Protein AF-A0A520EMJ2-F1 (afdb_monomer_lite)

Sequence (591 aa):
MGRGRPVRVAVVDDRGQSDYSGSSSSEGPGEDFGRQPPQDMAAEQSVLGGMLLSKDAIADVLEVLRPGDFYRPAHQNVYDAILDLYSRGEPADPVTVSAELDRRGELKRIGGPPYLITLTQTTPTAANAGYYAEIVAEKSILRRLVQAGTRIVQFGYAGADGQDVAEVVDRAQAEVYEVTERRTSEDFLPLEELLQPTMDEIDSIASRGGIS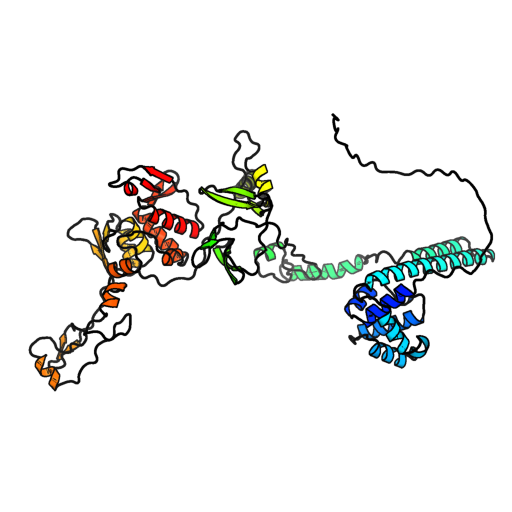LGVPTGFAELDEITNGLHPGQMIIVAARPGVGKALSLDTPLPTPDGWTTMGEVAVGDHLIDAHGMPTRVVAATDVMLDRPCYEIEFSDGTVIVADAEHQWLTETRASRKSAQAAAVDYNRTRNQKTFAAVRTTEEIANTVRCETKDARINHSVTNTEAVQLPERELLVPPYTLGAWLGDGTSACAQITSADPEIIARIEGEGLHVVASEKAALRYSIKLPTEVVEAKDCVVCGKQFMPFPLNVRTCGQSCGGKARFMSAPVAAPACVDCGKVTTGLRRCQACRNSVGTVQARLRTIGVLGNKHVPTDYLRGSEAQRRALLAGLLDTDGTVTGGGSVQFSVTSERLVLGVRELIVSLGYRVQMSTKRVRGRSEGSSTAFT

Foldseek 3Di:
DDDDDDDDDDDDDDDDDDDDDDDDDDDDDDDPDDDDQQADPLLLLQLLLLLQVDVVSLVLLVVQDDLLLHPDVLSSLLNVLSVVCVVVVHRRHLVSSLVSCVVVVNQVVNVHSVNSVVSNVSHPHSVCSNVSSNSSSVSSLSRLVVVLVVVLVVLVVVVVVPDDPVVSVVVSVVSVVVSVPPPDPPPDDDVVVVVVVVVVQCVVCVVVPNQNAEDAPPDPVVCVVPVYDHPPDDDDPDDDPPWFADWDQQCWFAALQGIDGNVGDDQQGWTQDLQQETDGRHDRDDDDPDFDWDWDADPQRDITIGGQRHKAQKAFPLQVVLCVCLVVCPPVDVDRPDHTDIDGNNRCVVCQFPPDPVRDGTIDGAARAFRFFAADDALAQQLLLLLCLFQNDLAAQKGADPDVVSVVVSVVVQWDWADDPVDPRMIGIKHPDDDQDWAAALQPRDTDGDVLQQDRHNPDPRPVVVVVRDDRDQAAAAPVPRHGDPSHNHHPVCCQQRVIPRNVCVNQPCRNPRADGSSQLSHGLVRLVSNLNSNCVRQWDQDPVRDIDGKDLAPRRVVRSCSSQSSNSHRDHKDWDACDAPDPSNRIMID

pLDDT: mean 82.64, std 16.26, range [24.97, 97.94]

Radius of gyration: 44.22 Å; chains: 1; bounding box: 110×80×126 Å

Secondary structure (DSSP, 8-state):
----PPPP---------------------------PPS--HHHHHHHHHHHHH-HHHHHHHHHH--GGG-SSHHHHHHHHHHHHHHHTT----HHHHHHHHHHTT-TTTTT-HHHHHHHHHH-S-GGGHHHHHHHHHHHHHHHHHHHHHHHHHHHHHHGGGT--HHHHHHHHHHHHHHHHTTS-------HHHHHHHHHHHHHHHHHTTS----B--S-HHHHHHHSSBPTT--------SS-S--B-TT-EEEETTEEEETTT--TT-EEE-TTS-EEE----PPPPPS--EEEEE-TTS-EEEEETT-EEEEE-HHHHHHHHHHHTTGGG-----S--EEEEHHHHHHTSB-SSTT--B--EEPPPPPP-------SS-HHHHHHHHHHB-TTSSEEE-S-HHHHHHHHHTT-EEEE-TTSTTEEEEE---PPPPPEE-TTT--EE--SSTT--S-SSTTHHHHTTTSPPPPPPBPTTT--B-SSSSS-HHHHHHTSSHHHHHHHTT-TTS----HHHHTS-HHHHHHHHHHHHHHHEEE-TTS-EEE-BS-HHHHHHHHHHHHHTT------EEE---SSTTTSEEE-

Structure (mmCIF, N/CA/C/O backbone):
data_AF-A0A520EMJ2-F1
#
_entry.id   AF-A0A520EMJ2-F1
#
loop_
_atom_site.group_PDB
_atom_site.id
_atom_site.type_symbol
_atom_site.label_atom_id
_atom_site.label_alt_id
_atom_site.label_comp_id
_atom_site.label_asym_id
_atom_site.label_entity_id
_atom_site.label_seq_id
_atom_site.pdbx_PDB_ins_code
_atom_site.Cartn_x
_atom_site.Cartn_y
_atom_site.Cartn_z
_atom_site.occupancy
_atom_site.B_iso_or_equiv
_atom_site.auth_seq_id
_atom_site.auth_comp_id
_atom_site.auth_asym_id
_atom_site.auth_atom_id
_atom_site.pdbx_PDB_model_num
ATOM 1 N N . MET A 1 1 ? -32.137 40.840 34.702 1.00 40.62 1 MET A N 1
ATOM 2 C CA . MET A 1 1 ? -31.088 40.144 33.924 1.00 40.62 1 MET A CA 1
ATOM 3 C C . MET A 1 1 ? -30.487 39.064 34.809 1.00 40.62 1 MET A C 1
ATOM 5 O O . MET A 1 1 ? -29.708 39.367 35.704 1.00 40.62 1 MET A O 1
ATOM 9 N N . GLY A 1 2 ? -31.018 37.847 34.676 1.00 36.84 2 GLY A N 1
ATOM 10 C CA . GLY A 1 2 ? -30.862 36.755 35.638 1.00 36.84 2 GLY A CA 1
ATOM 11 C C . GLY A 1 2 ? -29.515 36.046 35.530 1.00 36.84 2 GLY A C 1
ATOM 12 O O . GLY A 1 2 ? -29.078 35.686 34.443 1.00 36.84 2 GLY A O 1
ATOM 13 N N . ARG A 1 3 ? -28.875 35.848 36.684 1.00 36.16 3 ARG A N 1
ATOM 14 C CA . ARG A 1 3 ? -27.664 35.044 36.861 1.00 36.16 3 ARG A CA 1
ATOM 15 C C . ARG A 1 3 ? -28.070 33.576 37.027 1.00 36.16 3 ARG A C 1
ATOM 17 O O . ARG A 1 3 ? -28.611 33.218 38.070 1.00 36.16 3 ARG A O 1
ATOM 24 N N . GLY A 1 4 ? -27.816 32.742 36.021 1.00 33.53 4 GLY A N 1
ATOM 25 C CA . GLY A 1 4 ? -27.964 31.287 36.117 1.00 33.53 4 GLY A CA 1
ATOM 26 C C . GLY A 1 4 ? -26.787 30.674 36.877 1.00 33.53 4 GLY A C 1
ATOM 27 O O . GLY A 1 4 ? -25.655 30.713 36.403 1.00 33.53 4 GLY A O 1
ATOM 28 N N . ARG A 1 5 ? -27.046 30.141 38.075 1.00 34.28 5 ARG A N 1
ATOM 29 C CA . ARG A 1 5 ? -26.126 29.246 38.795 1.00 34.28 5 ARG A CA 1
ATOM 30 C C . ARG A 1 5 ? -26.225 27.832 38.198 1.00 34.28 5 ARG A C 1
ATOM 32 O O . ARG A 1 5 ? -27.340 27.410 37.903 1.00 34.28 5 ARG A O 1
ATOM 39 N N . PRO A 1 6 ? -25.116 27.084 38.075 1.00 32.78 6 PRO A N 1
ATOM 40 C CA . PRO A 1 6 ? -25.156 25.688 37.654 1.00 32.78 6 PRO A CA 1
ATOM 41 C C . PRO A 1 6 ? -25.743 24.798 38.760 1.00 32.78 6 PRO A C 1
ATOM 43 O O . PRO A 1 6 ? -25.344 24.880 39.925 1.00 32.78 6 PRO A O 1
ATOM 46 N N . VAL A 1 7 ? -26.696 23.950 38.376 1.00 31.28 7 VAL A N 1
ATOM 47 C CA . VAL A 1 7 ? -27.300 22.911 39.217 1.00 31.28 7 VAL A CA 1
ATOM 48 C C . VAL A 1 7 ? -26.307 21.753 39.339 1.00 31.28 7 VAL A C 1
ATOM 50 O O . VAL A 1 7 ? -25.926 21.147 38.341 1.00 31.28 7 VAL A O 1
ATOM 53 N N . ARG A 1 8 ? -25.869 21.460 40.569 1.00 24.97 8 ARG A N 1
ATOM 54 C CA . ARG A 1 8 ? -25.188 20.209 40.927 1.00 24.97 8 ARG A CA 1
ATOM 55 C C . ARG A 1 8 ? -26.251 19.132 41.117 1.00 24.97 8 ARG A C 1
ATOM 57 O O . ARG A 1 8 ? -27.133 19.309 41.951 1.00 24.97 8 ARG A O 1
ATOM 64 N N . VAL A 1 9 ? -26.136 18.027 40.390 1.00 26.30 9 VAL A N 1
ATOM 65 C CA . VAL A 1 9 ? -26.901 16.803 40.647 1.00 26.30 9 VAL A CA 1
ATOM 66 C C . VAL A 1 9 ? -26.008 15.896 41.488 1.00 26.30 9 VAL A C 1
ATOM 68 O O . VAL A 1 9 ? -25.010 15.376 40.998 1.00 26.30 9 VAL A O 1
ATOM 71 N N . ALA A 1 10 ? -26.323 15.785 42.777 1.00 26.09 10 ALA A N 1
ATOM 72 C CA . ALA A 1 10 ? -25.771 14.769 43.662 1.00 26.09 10 ALA A CA 1
ATOM 73 C C . ALA A 1 10 ? -26.846 13.695 43.841 1.00 26.09 10 ALA A C 1
ATOM 75 O O . ALA A 1 10 ? -27.959 13.997 44.268 1.00 26.09 10 ALA A O 1
ATOM 76 N N . VAL A 1 11 ? -26.503 12.469 43.457 1.00 25.20 11 VAL A N 1
ATOM 77 C CA . VAL A 1 11 ? -27.300 11.262 43.672 1.00 25.20 11 VAL A CA 1
ATOM 78 C C . VAL A 1 11 ? -27.198 10.900 45.151 1.00 25.20 11 VAL A C 1
ATOM 80 O O . VAL A 1 11 ? -26.091 10.833 45.687 1.00 25.20 11 VAL A O 1
ATOM 83 N N . VAL A 1 12 ? -28.340 10.695 45.803 1.00 25.42 12 VAL A N 1
ATOM 84 C CA . VAL A 1 12 ? -28.415 10.139 47.156 1.00 25.42 12 VAL A CA 1
ATOM 85 C C . VAL A 1 12 ? -29.189 8.829 47.079 1.00 25.42 12 VAL A C 1
ATOM 87 O O . VAL A 1 12 ? -30.276 8.770 46.513 1.00 25.42 12 VAL A O 1
ATOM 90 N N . ASP A 1 13 ? -28.536 7.804 47.612 1.00 25.39 13 ASP A N 1
ATOM 91 C CA . ASP A 1 13 ? -28.986 6.440 47.867 1.00 25.39 13 ASP A CA 1
ATOM 92 C C . ASP A 1 13 ? -30.112 6.455 48.916 1.00 25.39 13 ASP A C 1
ATOM 94 O O . ASP A 1 13 ? -29.913 6.978 50.017 1.00 25.39 13 ASP A O 1
ATOM 98 N N . ASP A 1 14 ? -31.296 5.943 48.571 1.00 27.23 14 ASP A N 1
ATOM 99 C CA . ASP A 1 14 ? -32.472 5.966 49.447 1.00 27.23 14 ASP A CA 1
ATOM 100 C C . ASP A 1 14 ? -32.632 4.603 50.139 1.00 27.23 14 ASP A C 1
ATOM 102 O O . ASP A 1 14 ? -33.143 3.630 49.578 1.00 27.23 14 ASP A O 1
ATOM 106 N N . ARG A 1 15 ? -32.142 4.529 51.382 1.00 26.59 15 ARG A N 1
ATOM 107 C CA . ARG A 1 15 ? -32.481 3.463 52.329 1.00 26.59 15 ARG A CA 1
ATOM 108 C C . ARG A 1 15 ? -33.795 3.828 53.004 1.00 26.59 15 ARG A C 1
ATOM 110 O O . ARG A 1 15 ? -33.909 4.885 53.613 1.00 26.59 15 ARG A O 1
ATOM 117 N N . GLY A 1 16 ? -34.751 2.913 52.902 1.00 26.67 16 GLY A N 1
ATOM 118 C CA . GLY A 1 16 ? -36.139 3.165 53.239 1.00 26.67 16 GLY A CA 1
ATOM 119 C C . GLY A 1 16 ? -36.446 3.540 54.682 1.00 26.67 16 GLY A C 1
ATOM 120 O O . GLY A 1 16 ? -35.692 3.275 55.614 1.00 26.67 16 GLY A O 1
ATOM 121 N N . GLN A 1 17 ? -37.666 4.034 54.849 1.00 29.05 17 GLN A N 1
ATOM 122 C CA . GLN A 1 17 ? -38.500 3.683 55.983 1.00 29.05 17 GLN A CA 1
ATOM 123 C C . GLN A 1 17 ? -39.973 3.869 55.626 1.00 29.05 17 GLN A C 1
ATOM 125 O O . GLN A 1 17 ? -40.380 4.836 54.987 1.00 29.05 17 GLN A O 1
ATOM 130 N N . SER A 1 18 ? -40.738 2.866 56.036 1.00 32.09 18 SER A N 1
ATOM 131 C CA . SER A 1 18 ? -42.183 2.852 56.182 1.00 32.09 18 SER A CA 1
ATOM 132 C C . SER A 1 18 ? -42.662 3.997 57.064 1.00 32.09 18 SER A C 1
ATOM 134 O O . SER A 1 18 ? -42.097 4.174 58.137 1.00 32.09 18 SER A O 1
ATOM 136 N N . ASP A 1 19 ? -43.775 4.632 56.701 1.00 29.78 19 ASP A N 1
ATOM 137 C CA . ASP A 1 19 ? -44.757 5.020 57.708 1.00 29.78 19 ASP A CA 1
ATOM 138 C C . ASP A 1 19 ? -46.179 5.044 57.144 1.00 29.78 19 ASP A C 1
ATOM 140 O O . ASP A 1 19 ? -46.509 5.675 56.139 1.00 29.78 19 ASP A O 1
ATOM 144 N N . TYR A 1 20 ? -47.012 4.282 57.844 1.00 29.77 20 TYR A N 1
ATOM 145 C CA . TYR A 1 20 ? -48.455 4.215 57.741 1.00 29.77 20 TYR A CA 1
ATOM 146 C C . TYR A 1 20 ? -49.088 5.577 58.056 1.00 29.77 20 TYR A C 1
ATOM 148 O O . TYR A 1 20 ? -48.825 6.167 59.100 1.00 29.77 20 TYR A O 1
ATOM 156 N N . SER A 1 21 ? -50.069 5.989 57.256 1.00 31.19 21 SER A N 1
ATOM 157 C CA . SER A 1 21 ? -51.265 6.640 57.798 1.00 31.19 21 SER A CA 1
ATOM 158 C C . SER A 1 21 ? -52.461 6.342 56.899 1.00 31.19 21 SER A C 1
ATOM 160 O O . SER A 1 21 ? -52.535 6.751 55.743 1.00 31.19 21 SER A O 1
ATOM 162 N N . GLY A 1 22 ? -53.378 5.539 57.435 1.00 30.48 22 GLY A N 1
ATOM 163 C CA . GLY A 1 22 ? -54.641 5.220 56.791 1.00 30.48 22 GLY A CA 1
ATOM 164 C C . GLY A 1 22 ? -55.592 6.412 56.805 1.00 30.48 22 GLY A C 1
ATOM 165 O O . GLY A 1 22 ? -55.654 7.167 57.774 1.00 30.48 22 GLY A O 1
ATOM 166 N N . SER A 1 23 ? -56.403 6.522 55.757 1.00 30.83 23 SER A N 1
ATOM 167 C CA . SER A 1 23 ? -57.708 7.164 55.866 1.00 30.83 23 SER A CA 1
ATOM 168 C C . SER A 1 23 ? -58.735 6.354 55.079 1.00 30.83 23 SER A C 1
ATOM 170 O O . SER A 1 23 ? -58.553 6.016 53.913 1.00 30.83 23 SER A O 1
ATOM 172 N N . SER A 1 24 ? -59.770 5.961 55.808 1.00 31.47 24 SER A N 1
ATOM 173 C CA . SER A 1 24 ? -60.912 5.148 55.414 1.00 31.47 24 SER A CA 1
ATOM 174 C C . SER A 1 24 ? -61.800 5.823 54.372 1.00 31.47 24 SER A C 1
ATOM 176 O O . SER A 1 24 ? -62.120 7.000 54.533 1.00 31.47 24 SER A O 1
ATOM 178 N N . SER A 1 25 ? -62.354 5.061 53.426 1.00 28.56 25 SER A N 1
ATOM 179 C CA . SER A 1 25 ? -63.783 5.180 53.086 1.00 28.56 25 SER A CA 1
ATOM 180 C C . SER A 1 25 ? -64.299 4.044 52.191 1.00 28.56 25 SER A C 1
ATOM 182 O O . SER A 1 25 ? -63.764 3.770 51.124 1.00 28.56 25 SER A O 1
ATOM 184 N N . SER A 1 26 ? -65.402 3.460 52.673 1.00 30.66 26 SER A N 1
ATOM 185 C CA . SER A 1 26 ? -66.518 2.830 51.949 1.00 30.66 26 SER A CA 1
ATOM 186 C C . SER A 1 26 ? -66.257 1.599 51.075 1.00 30.66 26 SER A C 1
ATOM 188 O O . SER A 1 26 ? -65.966 1.707 49.888 1.00 30.66 26 SER A O 1
ATOM 190 N N . GLU A 1 27 ? -66.550 0.430 51.649 1.00 33.66 27 GLU A N 1
ATOM 191 C CA . GLU A 1 27 ? -67.039 -0.733 50.905 1.00 33.66 27 GLU A CA 1
ATOM 192 C C . GLU A 1 27 ? -68.433 -0.445 50.317 1.00 33.66 27 GLU A C 1
ATOM 194 O O . GLU A 1 27 ? -69.353 -0.029 51.026 1.00 33.66 27 GLU A O 1
ATOM 199 N N . GLY A 1 28 ? -68.584 -0.706 49.018 1.00 31.89 28 GLY A N 1
ATOM 200 C CA . GLY A 1 28 ? -69.849 -1.063 48.377 1.00 31.89 28 GLY A CA 1
ATOM 201 C C . GLY A 1 28 ? -69.788 -2.540 47.940 1.00 31.89 28 GLY A C 1
ATOM 202 O O . GLY A 1 28 ? -68.698 -3.004 47.603 1.00 31.89 28 GLY A O 1
ATOM 203 N N . PRO A 1 29 ? -70.903 -3.296 47.968 1.00 45.69 29 PRO A N 1
ATOM 204 C CA . PRO A 1 29 ? -70.900 -4.747 47.776 1.00 45.69 29 PRO A CA 1
ATOM 205 C C . PRO A 1 29 ? -71.038 -5.159 46.297 1.00 45.69 29 PRO A C 1
ATOM 207 O O . PRO A 1 29 ? -71.805 -4.549 45.554 1.00 45.69 29 PRO A O 1
ATOM 210 N N . GLY A 1 30 ? -70.372 -6.257 45.916 1.00 30.30 30 GLY A N 1
ATOM 211 C CA . GLY A 1 30 ? -70.533 -6.979 44.638 1.00 30.30 30 GLY A CA 1
ATOM 212 C C . GLY A 1 30 ? -69.216 -7.048 43.849 1.00 30.30 30 GLY A C 1
ATOM 213 O O . GLY A 1 30 ? -68.612 -6.019 43.599 1.00 30.30 30 GLY A O 1
ATOM 214 N N . GLU A 1 31 ? -68.665 -8.189 43.442 1.00 34.19 31 GLU A N 1
ATOM 215 C CA . GLU A 1 31 ? -69.221 -9.525 43.242 1.00 34.19 31 GLU A CA 1
ATOM 216 C C . GLU A 1 31 ? -68.155 -10.588 43.559 1.00 34.19 31 GLU A C 1
ATOM 218 O O . GLU A 1 31 ? -67.015 -10.515 43.098 1.00 34.19 31 GLU A O 1
ATOM 223 N N . ASP A 1 32 ? -68.549 -11.604 44.322 1.00 43.81 32 ASP A N 1
ATOM 224 C CA . ASP A 1 32 ? -67.836 -12.873 44.431 1.00 43.81 32 ASP A CA 1
ATOM 225 C C . ASP A 1 32 ? -68.159 -13.710 43.180 1.00 43.81 32 ASP A C 1
ATOM 227 O O . ASP A 1 32 ? -69.127 -14.468 43.146 1.00 43.81 32 ASP A O 1
ATOM 231 N N . PHE A 1 33 ? -67.380 -13.521 42.112 1.00 35.50 33 PHE A N 1
ATOM 232 C CA . PHE A 1 33 ? -67.227 -14.513 41.049 1.00 35.50 33 PHE A CA 1
ATOM 233 C C . PHE A 1 33 ? -65.777 -14.986 41.074 1.00 35.50 33 PHE A C 1
ATOM 235 O O . PHE A 1 33 ? -64.846 -14.188 40.966 1.00 35.50 33 PHE A O 1
ATOM 242 N N . GLY A 1 34 ? -65.612 -16.293 41.289 1.00 46.84 34 GLY A N 1
ATOM 243 C CA . GLY A 1 34 ? -64.358 -16.953 41.636 1.00 46.84 34 GLY A CA 1
ATOM 244 C C . GLY A 1 34 ? -63.136 -16.415 40.900 1.00 46.84 34 GLY A C 1
ATOM 245 O O . GLY A 1 34 ? -63.129 -16.296 39.676 1.00 46.84 34 GLY A O 1
ATOM 246 N N . ARG A 1 35 ? -62.084 -16.116 41.673 1.00 65.94 35 ARG A N 1
ATOM 247 C CA . ARG A 1 35 ? -60.781 -15.680 41.161 1.00 65.94 35 ARG A CA 1
ATOM 248 C C . ARG A 1 35 ? -60.319 -16.645 40.073 1.00 65.94 35 ARG A C 1
ATOM 250 O O . ARG A 1 35 ? -59.877 -17.757 40.363 1.00 65.94 35 ARG A O 1
ATOM 257 N N . GLN A 1 36 ? -60.445 -16.225 38.819 1.00 74.25 36 GLN A N 1
ATOM 258 C CA . GLN A 1 36 ? -59.946 -16.999 37.697 1.00 74.25 36 GLN A CA 1
ATOM 259 C C . GLN A 1 36 ? -58.417 -17.057 37.807 1.00 74.25 36 GLN A C 1
ATOM 261 O O . GLN A 1 36 ? -57.794 -16.018 38.053 1.00 74.25 36 GLN A O 1
ATOM 266 N N . PRO A 1 37 ? -57.795 -18.241 37.667 1.00 84.38 37 PRO A N 1
ATOM 267 C CA . PRO A 1 37 ? -56.346 -18.337 37.728 1.00 84.38 37 PRO A CA 1
ATOM 268 C C . PRO A 1 37 ? -55.690 -17.417 36.683 1.00 84.38 37 PRO A C 1
ATOM 270 O O . PRO A 1 37 ? -56.228 -17.294 35.579 1.00 84.38 37 PRO A O 1
ATOM 273 N N . PRO A 1 38 ? -54.542 -16.788 36.997 1.00 89.75 38 PRO A N 1
ATOM 274 C CA . PRO A 1 38 ? -53.828 -15.924 36.063 1.00 89.75 38 PRO A CA 1
ATOM 275 C C . PRO A 1 38 ? -53.560 -16.616 34.719 1.00 89.75 38 PRO A C 1
ATOM 277 O O . PRO A 1 38 ? -53.001 -17.715 34.663 1.00 89.75 38 PRO A O 1
ATOM 280 N N . GLN A 1 39 ? -53.977 -15.961 33.638 1.00 89.44 39 GLN A N 1
ATOM 281 C CA . GLN A 1 39 ? -53.886 -16.456 32.264 1.00 89.44 39 GLN A CA 1
ATOM 282 C C . GLN A 1 39 ? -53.885 -15.279 31.281 1.00 89.44 39 GLN A C 1
ATOM 284 O O . GLN A 1 39 ? -54.386 -14.200 31.610 1.00 89.44 39 GLN A O 1
ATOM 289 N N . ASP A 1 40 ? -53.387 -15.509 30.069 1.00 93.62 40 ASP A N 1
ATOM 290 C CA . ASP A 1 40 ? -53.558 -14.601 28.936 1.00 93.62 40 ASP A CA 1
ATOM 291 C C . ASP A 1 40 ? -53.814 -15.420 27.667 1.00 93.62 40 ASP A C 1
ATOM 293 O O . ASP A 1 40 ? -52.909 -16.002 27.069 1.00 93.62 40 ASP A O 1
ATOM 297 N N . MET A 1 41 ? -55.085 -15.492 27.269 1.00 91.88 41 MET A N 1
ATOM 298 C CA . MET A 1 41 ? -55.488 -16.316 26.133 1.00 91.88 41 MET A CA 1
ATOM 299 C C . MET A 1 41 ? -54.986 -15.775 24.794 1.00 91.88 41 MET A C 1
ATOM 301 O O . MET A 1 41 ? -54.751 -16.564 23.882 1.00 91.88 41 MET A O 1
ATOM 305 N N . ALA A 1 42 ? -54.846 -14.454 24.667 1.00 91.38 42 ALA A N 1
ATOM 306 C CA . ALA A 1 42 ? -54.385 -13.829 23.434 1.00 91.38 42 ALA A CA 1
ATOM 307 C C . ALA A 1 42 ? -52.882 -14.068 23.244 1.00 91.38 42 ALA A C 1
ATOM 309 O O . ALA A 1 42 ? -52.450 -14.373 22.131 1.00 91.38 42 ALA A O 1
ATOM 310 N N . ALA A 1 43 ? -52.107 -14.010 24.332 1.00 93.38 43 ALA A N 1
ATOM 311 C CA . ALA A 1 43 ? -50.693 -14.360 24.319 1.00 93.38 43 ALA A CA 1
ATOM 312 C C . ALA A 1 43 ? -50.490 -15.838 23.954 1.00 93.38 43 ALA A C 1
ATOM 314 O O . ALA A 1 43 ? -49.756 -16.125 23.014 1.00 93.38 43 ALA A O 1
ATOM 315 N N . GLU A 1 44 ? -51.208 -16.773 24.593 1.00 94.88 44 GLU A N 1
ATOM 316 C CA . GLU A 1 44 ? -51.096 -18.205 24.266 1.00 94.88 44 GLU A CA 1
ATOM 317 C C . GLU A 1 44 ? -51.406 -18.500 22.790 1.00 94.88 44 GLU A C 1
ATOM 319 O O . GLU A 1 44 ? -50.687 -19.260 22.141 1.00 94.88 44 GLU A O 1
ATOM 324 N N . GLN A 1 45 ? -52.450 -17.873 22.238 1.00 94.44 45 GLN A N 1
ATOM 325 C CA . GLN A 1 45 ? -52.785 -18.020 20.820 1.00 94.44 45 GLN A CA 1
ATOM 326 C C . GLN A 1 45 ? -51.703 -17.432 19.911 1.00 94.44 45 GLN A C 1
ATOM 328 O O . GLN A 1 45 ? -51.366 -18.042 18.898 1.00 94.44 45 GLN A O 1
ATOM 333 N N . SER A 1 46 ? -51.138 -16.283 20.295 1.00 94.25 46 SER A N 1
ATOM 334 C CA . SER A 1 46 ? -50.101 -15.593 19.527 1.00 94.25 46 SER A CA 1
ATOM 335 C C . SER A 1 46 ? -48.789 -16.377 19.484 1.00 94.25 46 SER A C 1
ATOM 337 O O . SER A 1 46 ? -48.164 -16.438 18.425 1.00 94.25 46 SER A O 1
ATOM 339 N N . VAL A 1 47 ? -48.408 -17.020 20.596 1.00 95.06 47 VAL A N 1
ATOM 340 C CA . VAL A 1 47 ? -47.250 -17.928 20.687 1.00 95.06 47 VAL A CA 1
ATOM 341 C C . VAL A 1 47 ? -47.429 -19.110 19.740 1.00 95.06 47 VAL A C 1
ATOM 343 O O . VAL A 1 47 ? -46.601 -19.316 18.856 1.00 95.06 47 VAL A O 1
ATOM 346 N N . LEU A 1 48 ? -48.537 -19.851 19.865 1.00 95.44 48 LEU A N 1
ATOM 347 C CA . LEU A 1 48 ? -48.776 -21.036 19.038 1.00 95.44 48 LEU A CA 1
ATOM 348 C C . LEU A 1 48 ? -48.899 -20.690 17.553 1.00 95.44 48 LEU A C 1
ATOM 350 O O . LEU A 1 48 ? -48.332 -21.382 16.713 1.00 95.44 48 LEU A O 1
ATOM 354 N N . GLY A 1 49 ? -49.600 -19.609 17.209 1.00 94.06 49 GLY A N 1
ATOM 355 C CA . GLY A 1 49 ? -49.680 -19.161 15.823 1.00 94.06 49 GLY A CA 1
ATOM 356 C C . GLY A 1 49 ? -48.331 -18.681 15.280 1.00 94.06 49 GLY A C 1
ATOM 357 O O . GLY A 1 49 ? -48.029 -18.939 14.120 1.00 94.06 49 GLY A O 1
ATOM 358 N N . GLY A 1 50 ? -47.481 -18.072 16.114 1.00 94.00 50 GLY A N 1
ATOM 359 C CA . GLY A 1 50 ? -46.114 -17.692 15.746 1.00 94.00 50 GLY A CA 1
ATOM 360 C C . GLY A 1 50 ? -45.237 -18.905 15.437 1.00 94.00 50 GLY A C 1
ATOM 361 O O . GLY A 1 50 ? -44.568 -18.928 14.405 1.00 94.00 50 GLY A O 1
ATOM 362 N N . MET A 1 51 ? -45.325 -19.944 16.270 1.00 94.75 51 MET A N 1
ATOM 363 C CA . MET A 1 51 ? -44.644 -21.225 16.059 1.00 94.75 51 MET A CA 1
ATOM 364 C C . MET A 1 51 ? -45.121 -21.951 14.791 1.00 94.75 51 MET A C 1
ATOM 366 O O . MET A 1 51 ? -44.316 -22.568 14.105 1.00 94.75 51 MET A O 1
ATOM 370 N N . LEU A 1 52 ? -46.411 -21.853 14.446 1.00 94.56 52 LEU A N 1
ATOM 371 C CA . LEU A 1 52 ? -46.970 -22.418 13.207 1.00 94.56 52 LEU A CA 1
ATOM 372 C C . LEU A 1 52 ? -46.571 -21.634 11.942 1.00 94.56 52 LEU A C 1
ATOM 374 O O . LEU A 1 52 ? -46.704 -22.152 10.833 1.00 94.56 52 LEU A O 1
ATOM 378 N N . LEU A 1 53 ? -46.145 -20.374 12.090 1.00 93.06 53 LEU A N 1
ATOM 379 C CA . LEU A 1 53 ? -45.750 -19.490 10.987 1.00 93.06 53 LEU A CA 1
ATOM 380 C C . LEU A 1 53 ? -44.253 -19.553 10.677 1.00 93.06 53 LEU A C 1
ATOM 382 O O . LEU A 1 53 ? -43.870 -19.383 9.520 1.00 93.06 53 LEU A O 1
ATOM 386 N N . SER A 1 54 ? -43.405 -19.737 11.692 1.00 91.12 54 SER A N 1
ATOM 387 C CA . SER A 1 54 ? -41.951 -19.693 11.541 1.00 91.12 54 SER A CA 1
ATOM 388 C C . SER A 1 54 ? -41.250 -20.731 12.407 1.00 91.12 54 SER A C 1
ATOM 390 O O . SER A 1 54 ? -41.527 -20.860 13.596 1.00 91.12 54 SER A O 1
ATOM 392 N N . LYS A 1 55 ? -40.258 -21.401 11.814 1.00 89.00 55 LYS A N 1
ATOM 393 C CA . LYS A 1 55 ? -39.366 -22.325 12.517 1.00 89.00 55 LYS A CA 1
ATOM 394 C C . LYS A 1 55 ? -38.505 -21.613 13.565 1.00 89.00 55 LYS A C 1
ATOM 396 O O . LYS A 1 55 ? -38.282 -22.175 14.630 1.00 89.00 55 LYS A O 1
ATOM 401 N N . ASP A 1 56 ? -38.058 -20.392 13.284 1.00 89.00 56 ASP A N 1
ATO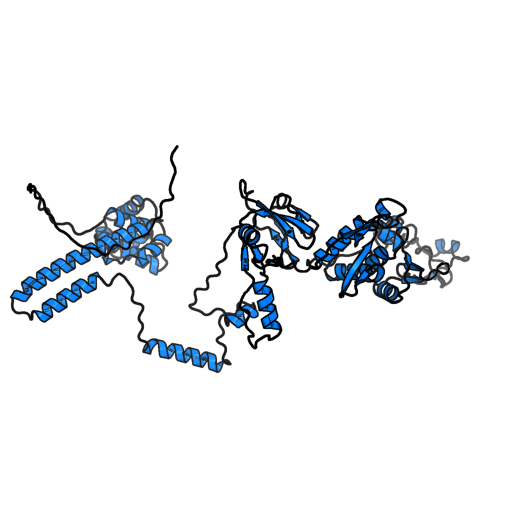M 402 C CA . ASP A 1 56 ? -37.198 -19.633 14.203 1.00 89.00 56 ASP A CA 1
ATOM 403 C C . ASP A 1 56 ? -37.965 -19.262 15.482 1.00 89.00 56 ASP A C 1
ATOM 405 O O . ASP A 1 56 ? -37.447 -19.397 16.585 1.00 89.00 56 ASP A O 1
ATOM 409 N N . ALA A 1 57 ? -39.261 -18.954 15.348 1.00 91.44 57 ALA A N 1
ATOM 410 C CA . ALA A 1 57 ? -40.142 -18.703 16.486 1.00 91.44 57 ALA A CA 1
ATOM 411 C C . ALA A 1 57 ? -40.303 -19.932 17.402 1.00 91.44 57 ALA A C 1
ATOM 413 O O . ALA A 1 57 ? -40.550 -19.775 18.593 1.00 91.44 57 ALA A O 1
ATOM 414 N N . ILE A 1 58 ? -40.161 -21.158 16.881 1.00 91.81 58 ILE A N 1
ATOM 415 C CA . ILE A 1 58 ? -40.186 -22.378 17.704 1.00 91.81 58 ILE A CA 1
ATOM 416 C C . ILE A 1 58 ? -38.963 -22.425 18.624 1.00 91.81 58 ILE A C 1
ATOM 418 O O . ILE A 1 58 ? -39.109 -22.794 19.788 1.00 91.81 58 ILE A O 1
ATOM 422 N N . ALA A 1 59 ? -37.784 -22.045 18.120 1.00 88.88 59 ALA A N 1
ATOM 423 C CA . ALA A 1 59 ? -36.551 -22.038 18.902 1.00 88.88 59 ALA A CA 1
ATOM 424 C C . ALA A 1 59 ? -36.635 -21.024 20.053 1.00 88.88 59 ALA A C 1
ATOM 426 O O . ALA A 1 59 ? -36.440 -21.407 21.204 1.00 88.88 59 ALA A O 1
ATOM 427 N N . ASP A 1 60 ? -37.046 -19.789 19.755 1.00 88.81 60 ASP A N 1
ATOM 428 C CA . ASP A 1 60 ? -37.176 -18.720 20.754 1.00 88.81 60 ASP A CA 1
ATOM 429 C C . ASP A 1 60 ? -38.184 -19.081 21.861 1.00 88.81 60 ASP A C 1
ATOM 431 O O . ASP A 1 60 ? -37.963 -18.830 23.045 1.00 88.81 60 ASP A O 1
ATOM 435 N N . VAL A 1 61 ? -39.313 -19.700 21.496 1.00 92.06 61 VAL A N 1
ATOM 436 C CA . VAL A 1 61 ? -40.353 -20.082 22.464 1.00 92.06 61 VAL A CA 1
ATOM 437 C C . VAL A 1 61 ? -39.927 -21.280 23.320 1.00 92.06 61 VAL A C 1
ATOM 439 O O . VAL A 1 61 ? -40.255 -21.323 24.509 1.00 92.06 61 VAL A O 1
ATOM 442 N N . LEU A 1 62 ? -39.201 -22.247 22.749 1.00 90.81 62 LEU A N 1
ATOM 443 C CA . LEU A 1 62 ? -38.741 -23.450 23.455 1.00 90.81 62 LEU A CA 1
ATOM 444 C C . LEU A 1 62 ? -37.804 -23.119 24.628 1.00 90.81 62 LEU A C 1
ATOM 446 O O . LEU A 1 62 ? -37.813 -23.822 25.645 1.00 90.81 62 LEU A O 1
ATOM 450 N N . GLU A 1 63 ? -37.014 -22.052 24.512 1.00 86.56 63 GLU A N 1
ATOM 451 C CA . GLU A 1 63 ? -36.148 -21.583 25.598 1.00 86.56 63 GLU A CA 1
ATOM 452 C C . GLU A 1 63 ? -36.957 -21.114 26.815 1.00 86.56 63 GLU A C 1
ATOM 454 O O . GLU A 1 63 ? -36.558 -21.356 27.956 1.00 86.56 63 GLU A O 1
ATOM 459 N N . VAL A 1 64 ? -38.130 -20.519 26.581 1.00 88.94 64 VAL A N 1
ATOM 460 C CA . VAL A 1 64 ? -38.923 -19.834 27.611 1.00 88.94 64 VAL A CA 1
ATOM 461 C C . VAL A 1 64 ? -40.029 -20.717 28.197 1.00 88.94 64 VAL A C 1
ATOM 463 O O . VAL A 1 64 ? -40.276 -20.671 29.404 1.00 88.94 64 VAL A O 1
ATOM 466 N N . LEU A 1 65 ? -40.709 -21.526 27.376 1.00 91.31 65 LEU A N 1
ATOM 467 C CA . LEU A 1 65 ? -41.919 -22.252 27.779 1.00 91.31 65 LEU A CA 1
ATOM 468 C C . LEU A 1 65 ? -41.740 -23.771 27.867 1.00 91.31 65 LEU A C 1
ATOM 470 O O . LEU A 1 65 ? -40.993 -24.423 27.129 1.00 91.31 65 LEU A O 1
ATOM 474 N N . ARG A 1 66 ? -42.503 -24.375 28.778 1.00 88.31 66 ARG A N 1
ATOM 475 C CA . ARG A 1 66 ? -42.734 -25.820 28.874 1.00 88.31 66 ARG A CA 1
ATOM 476 C C . ARG A 1 66 ? -44.210 -26.129 28.599 1.00 88.31 66 ARG A C 1
ATOM 478 O O . ARG A 1 66 ? -45.059 -25.262 28.799 1.00 88.31 66 ARG A O 1
ATOM 485 N N . PRO A 1 67 ? -44.558 -27.374 28.224 1.00 87.62 67 PRO A N 1
ATOM 486 C CA . PRO A 1 67 ? -45.944 -27.734 27.912 1.00 87.62 67 PRO A CA 1
ATOM 487 C C . PRO A 1 67 ? -46.937 -27.388 29.030 1.00 87.62 67 PRO A C 1
ATOM 489 O O . PRO A 1 67 ? -48.009 -26.863 28.763 1.00 87.62 67 PRO A O 1
ATOM 492 N N . GLY A 1 68 ? -46.556 -27.569 30.300 1.00 86.88 68 GLY A N 1
ATOM 493 C CA . GLY A 1 68 ? -47.405 -27.245 31.456 1.00 86.88 68 GLY A CA 1
ATOM 494 C C . GLY A 1 68 ? -47.653 -25.749 31.714 1.00 86.88 68 GLY A C 1
ATOM 495 O O . GLY A 1 68 ? -48.417 -25.412 32.623 1.00 86.88 68 GLY A O 1
ATOM 496 N N . ASP A 1 69 ? -47.027 -24.846 30.953 1.00 91.62 69 ASP A N 1
ATOM 497 C CA . ASP A 1 69 ? -47.151 -23.399 31.161 1.00 91.62 69 ASP A CA 1
ATOM 498 C C . ASP A 1 69 ? -48.386 -22.785 30.495 1.00 91.62 69 ASP A C 1
ATOM 500 O O . ASP A 1 69 ? -48.864 -21.739 30.945 1.00 91.62 69 ASP A O 1
ATOM 504 N N . PHE A 1 70 ? -48.988 -23.457 29.513 1.00 94.69 70 PHE A N 1
ATOM 505 C CA . PHE A 1 70 ? -50.264 -23.016 28.949 1.00 94.69 70 PHE A CA 1
ATOM 506 C C . PHE A 1 70 ? -51.410 -23.302 29.922 1.00 94.69 70 PHE A C 1
ATOM 508 O O . PHE A 1 70 ? -51.484 -24.371 30.530 1.00 94.69 70 PHE A O 1
ATOM 515 N N . TYR A 1 71 ? -52.335 -22.358 30.065 1.00 93.56 71 TYR A N 1
ATOM 516 C CA . TYR A 1 71 ? -53.537 -22.530 30.872 1.00 93.56 71 TYR A CA 1
ATOM 517 C C . TYR A 1 71 ? -54.517 -23.511 30.224 1.00 93.56 71 TYR A C 1
ATOM 519 O O . TYR A 1 71 ? -55.121 -24.331 30.919 1.00 93.56 71 TYR A O 1
ATOM 527 N N . ARG A 1 72 ? -54.696 -23.442 28.896 1.00 92.38 72 ARG A N 1
ATOM 528 C CA . ARG A 1 72 ? -55.613 -24.344 28.188 1.00 92.38 72 ARG A CA 1
ATOM 529 C C . ARG A 1 72 ? -54.940 -25.671 27.837 1.00 92.38 72 ARG A C 1
ATOM 531 O O . ARG A 1 72 ? -54.002 -25.657 27.046 1.00 92.38 72 ARG A O 1
ATOM 538 N N . PRO A 1 73 ? -55.503 -26.824 28.247 1.00 91.69 73 PRO A N 1
ATOM 539 C CA . PRO A 1 73 ? -54.995 -28.136 27.829 1.00 91.69 73 PRO A CA 1
ATOM 540 C C . PRO A 1 73 ? -54.942 -28.308 26.306 1.00 91.69 73 PRO A C 1
ATOM 542 O O . PRO A 1 73 ? -54.027 -28.921 25.775 1.00 91.69 73 PRO A O 1
ATOM 545 N N . ALA A 1 74 ? -55.885 -27.701 25.577 1.00 92.75 74 ALA A N 1
ATOM 546 C CA . ALA A 1 74 ? -55.858 -27.704 24.116 1.00 92.75 74 ALA A CA 1
ATOM 547 C C . ALA A 1 74 ? -54.581 -27.056 23.546 1.00 92.75 74 ALA A C 1
ATOM 549 O O . ALA A 1 74 ? -54.044 -27.544 22.560 1.00 92.75 74 ALA A O 1
ATOM 550 N N . HIS A 1 75 ? -54.086 -25.983 24.166 1.00 95.19 75 HIS A N 1
ATOM 551 C CA . HIS A 1 75 ? -52.852 -25.315 23.756 1.00 95.19 75 HIS A CA 1
ATOM 552 C C . HIS A 1 75 ? -51.607 -26.124 24.131 1.00 95.19 75 HIS A C 1
ATOM 554 O O . HIS A 1 75 ? -50.674 -26.175 23.336 1.00 95.19 75 HIS A O 1
ATOM 560 N N . GLN A 1 76 ? -51.630 -26.812 25.280 1.00 94.50 76 GLN A N 1
ATOM 561 C CA . GLN A 1 76 ? -50.571 -27.747 25.685 1.00 94.50 76 GLN A CA 1
ATOM 562 C C . GLN A 1 76 ? -50.377 -28.837 24.623 1.00 94.50 76 GLN A C 1
ATOM 564 O O . GLN A 1 76 ? -49.273 -29.022 24.125 1.00 94.50 76 GLN A O 1
ATOM 569 N N . ASN A 1 77 ? -51.470 -29.468 24.182 1.00 93.56 77 ASN A N 1
ATOM 570 C CA . ASN A 1 77 ? -51.412 -30.523 23.168 1.00 93.56 77 ASN A CA 1
ATOM 571 C C . ASN A 1 77 ? -50.888 -30.016 21.814 1.00 93.56 77 ASN A C 1
ATOM 573 O O . ASN A 1 77 ? -50.139 -30.717 21.136 1.00 93.56 77 ASN A O 1
ATOM 577 N N . VAL A 1 78 ? -51.277 -28.801 21.402 1.00 94.38 78 VAL A N 1
ATOM 578 C CA . VAL A 1 78 ? -50.757 -28.183 20.168 1.00 94.38 78 VAL A CA 1
ATOM 579 C C . VAL A 1 78 ? -49.257 -27.918 20.296 1.00 94.38 78 VAL A C 1
ATOM 581 O O . VAL A 1 78 ? -48.509 -28.248 19.379 1.00 94.38 78 VAL A O 1
ATOM 584 N N . TYR A 1 79 ? -48.813 -27.377 21.431 1.00 95.50 79 TYR A N 1
ATOM 585 C CA . TYR A 1 79 ? -47.399 -27.142 21.715 1.00 95.50 79 TYR A CA 1
ATOM 586 C C . TYR A 1 79 ? -46.581 -28.442 21.679 1.00 95.50 79 TYR A C 1
ATOM 588 O O . TYR A 1 79 ? -45.573 -28.513 20.980 1.00 95.50 79 TYR A O 1
ATOM 596 N N . ASP A 1 80 ? -47.056 -29.500 22.340 1.00 94.50 80 ASP A N 1
ATOM 597 C CA . ASP A 1 80 ? -46.404 -30.816 22.347 1.00 94.50 80 ASP A CA 1
ATOM 598 C C . ASP A 1 80 ? -46.302 -31.438 20.947 1.00 94.50 80 ASP A C 1
ATOM 600 O O . ASP A 1 80 ? -45.300 -32.074 20.614 1.00 94.50 80 ASP A O 1
ATOM 604 N N . ALA A 1 81 ? -47.325 -31.263 20.104 1.00 94.38 81 ALA A N 1
ATOM 605 C CA . ALA A 1 81 ? -47.288 -31.723 18.718 1.00 94.38 81 ALA A CA 1
ATOM 606 C C . ALA A 1 81 ? -46.266 -30.938 17.875 1.00 94.38 81 ALA A C 1
ATOM 608 O O . ALA A 1 81 ? -45.555 -31.536 17.068 1.00 94.38 81 ALA A O 1
ATOM 609 N N . ILE A 1 82 ? -46.153 -29.621 18.084 1.00 95.06 82 ILE A N 1
ATOM 610 C CA . ILE A 1 82 ? -45.153 -28.776 17.414 1.00 95.06 82 ILE A CA 1
ATOM 611 C C . ILE A 1 82 ? -43.733 -29.194 17.818 1.00 95.06 82 ILE A C 1
ATOM 613 O O . ILE A 1 82 ? -42.882 -29.372 16.945 1.00 95.06 82 ILE A O 1
ATOM 617 N N . LEU A 1 83 ? -43.477 -29.400 19.116 1.00 93.75 83 LEU A N 1
ATOM 618 C CA . LEU A 1 83 ? -42.158 -29.809 19.610 1.00 93.75 83 LEU A CA 1
ATOM 619 C C . LEU A 1 83 ? -41.727 -31.182 19.087 1.00 93.75 83 LEU A C 1
ATOM 621 O O . LEU A 1 83 ? -40.558 -31.381 18.759 1.00 93.75 83 LEU A O 1
ATOM 625 N N . ASP A 1 84 ? -42.658 -32.128 18.983 1.00 92.88 84 ASP A N 1
ATOM 626 C CA . ASP A 1 84 ? -42.361 -33.465 18.472 1.00 92.88 84 ASP A CA 1
ATOM 627 C C . ASP A 1 84 ? -42.063 -33.488 16.965 1.00 92.88 84 ASP A C 1
ATOM 629 O O . ASP A 1 84 ? -41.195 -34.235 16.516 1.00 92.88 84 ASP A O 1
ATOM 633 N N . LEU A 1 85 ? -42.739 -32.655 16.170 1.00 92.69 85 LEU A N 1
ATOM 634 C CA . LEU A 1 85 ? -42.393 -32.482 14.755 1.00 92.69 85 LEU A CA 1
ATOM 635 C C . LEU A 1 85 ? -41.027 -31.801 14.610 1.00 92.69 85 LEU A C 1
ATOM 637 O O . LEU A 1 85 ? -40.184 -32.255 13.834 1.00 92.69 85 LEU A O 1
ATOM 641 N N . TYR A 1 86 ? -40.777 -30.768 15.418 1.00 92.75 86 TYR A N 1
ATOM 642 C CA . TYR A 1 86 ? -39.517 -30.033 15.415 1.00 92.75 86 TYR A CA 1
ATOM 643 C C . TYR A 1 86 ? -38.318 -30.916 15.799 1.00 92.75 86 TYR A C 1
ATOM 645 O O . TYR A 1 86 ? -37.281 -30.853 15.138 1.00 92.75 86 TYR A O 1
ATOM 653 N N . SER A 1 87 ? -38.462 -31.790 16.804 1.00 91.25 87 SER A N 1
ATOM 654 C CA . SER A 1 87 ? -37.397 -32.710 17.240 1.00 91.25 87 SER A CA 1
ATOM 655 C C . SER A 1 87 ? -37.024 -33.748 16.172 1.00 91.25 87 SER A C 1
ATOM 657 O O . SER A 1 87 ? -35.867 -34.157 16.081 1.00 91.25 87 SER A O 1
ATOM 659 N N . ARG A 1 88 ? -37.981 -34.123 15.313 1.00 92.25 88 ARG A N 1
ATOM 660 C CA . ARG A 1 88 ? -37.775 -34.992 14.142 1.00 92.25 88 ARG A CA 1
ATOM 661 C C . ARG A 1 88 ? -37.255 -34.245 12.909 1.00 92.25 88 ARG A C 1
ATOM 663 O O . ARG A 1 88 ? -36.972 -34.873 11.891 1.00 92.25 88 ARG A O 1
ATOM 670 N N . GLY A 1 89 ? -37.124 -32.920 12.983 1.00 88.56 89 GLY A N 1
ATOM 671 C CA . GLY A 1 89 ? -36.742 -32.071 11.855 1.00 88.56 89 GLY A CA 1
ATOM 672 C C . GLY A 1 89 ? -37.842 -31.897 10.800 1.00 88.56 89 GLY A C 1
ATOM 673 O O . GLY A 1 89 ? -37.551 -31.420 9.702 1.00 88.56 89 GLY A O 1
ATOM 674 N N . GLU A 1 90 ? -39.088 -32.267 11.107 1.00 90.81 90 GLU A N 1
ATOM 675 C CA . GLU A 1 90 ? -40.252 -32.048 10.245 1.00 90.81 90 GLU A CA 1
ATOM 676 C C . GLU A 1 90 ? -40.769 -30.601 10.413 1.00 90.81 90 GLU A C 1
ATOM 678 O O . GLU A 1 90 ? -40.725 -30.050 11.517 1.00 90.81 90 GLU A O 1
ATOM 683 N N . PRO A 1 91 ? -41.256 -29.939 9.346 1.00 89.69 91 PRO A N 1
ATOM 684 C CA . PRO A 1 91 ? -41.840 -28.606 9.469 1.00 89.69 91 PRO A CA 1
ATOM 685 C C . PRO A 1 91 ? -43.137 -28.666 10.285 1.00 89.69 91 PRO A C 1
ATOM 687 O O . PRO A 1 91 ? -44.005 -29.493 10.006 1.00 89.69 91 PRO A O 1
ATOM 690 N N . ALA A 1 92 ? -43.281 -27.785 11.275 1.00 92.31 92 ALA A N 1
ATOM 691 C CA . ALA A 1 92 ? -44.480 -27.675 12.104 1.00 92.31 92 ALA A CA 1
ATOM 692 C C . ALA A 1 92 ? -45.387 -26.548 11.581 1.00 92.31 92 ALA A C 1
ATOM 694 O O . ALA A 1 92 ? -45.303 -25.407 12.024 1.00 92.31 92 ALA A O 1
ATOM 695 N N . ASP A 1 93 ? -46.245 -26.876 10.618 1.00 93.31 93 ASP A N 1
ATOM 696 C CA . ASP A 1 93 ? -47.248 -25.983 10.037 1.00 93.31 93 ASP A CA 1
ATOM 697 C C . ASP A 1 93 ? -48.671 -26.483 10.379 1.00 93.31 93 ASP A C 1
ATOM 699 O O . ASP A 1 93 ? -48.833 -27.589 10.908 1.00 93.31 93 ASP A O 1
ATOM 703 N N . PRO A 1 94 ? -49.744 -25.712 10.109 1.00 93.38 94 PRO A N 1
ATOM 704 C CA . PRO A 1 94 ? -51.103 -26.137 10.451 1.00 93.38 94 PRO A CA 1
ATOM 705 C C . PRO A 1 94 ? -51.529 -27.483 9.842 1.00 93.38 94 PRO A C 1
ATOM 707 O O . PRO A 1 94 ? -52.388 -28.156 10.408 1.00 93.38 94 PRO A O 1
ATOM 710 N N . VAL A 1 95 ? -50.953 -27.896 8.708 1.00 93.38 95 VAL A N 1
ATOM 711 C CA . VAL A 1 95 ? -51.276 -29.165 8.044 1.00 93.38 95 VAL A CA 1
ATOM 712 C C . VAL A 1 95 ? -50.551 -30.319 8.730 1.00 93.38 95 VAL A C 1
ATOM 714 O O . VAL A 1 95 ? -51.191 -31.313 9.085 1.00 93.38 95 VAL A O 1
ATOM 717 N N . THR A 1 96 ? -49.243 -30.194 8.957 1.00 93.81 96 THR A N 1
ATOM 718 C CA . THR A 1 96 ? -48.437 -31.245 9.596 1.00 93.81 96 THR A CA 1
ATOM 719 C C . THR A 1 96 ? -48.817 -31.432 11.061 1.00 93.81 96 THR A C 1
ATOM 721 O O . THR A 1 96 ? -48.990 -32.567 11.507 1.00 93.81 96 THR A O 1
ATOM 724 N N . VAL A 1 97 ? -49.078 -30.340 11.785 1.00 94.62 97 VAL A N 1
ATOM 725 C CA . VAL A 1 97 ? -49.568 -30.378 13.171 1.00 94.62 97 VAL A CA 1
ATOM 726 C C . VAL A 1 97 ? -50.971 -30.980 13.240 1.00 94.62 97 VAL A C 1
ATOM 728 O O . VAL A 1 97 ? -51.247 -31.784 14.130 1.00 94.62 97 VAL A O 1
ATOM 731 N N . SER A 1 98 ? -51.856 -30.679 12.280 1.00 94.31 98 SER A N 1
ATOM 732 C CA . SER A 1 98 ? -53.171 -31.330 12.219 1.00 94.31 98 SER A CA 1
ATOM 733 C C . SER A 1 98 ? -53.052 -32.839 12.005 1.00 94.31 98 SER A C 1
ATOM 735 O O . SER A 1 98 ? -53.801 -33.591 12.626 1.00 94.31 98 SER A O 1
ATOM 737 N N . ALA A 1 99 ? -52.145 -33.288 11.133 1.00 93.19 99 ALA A N 1
ATOM 738 C CA . ALA A 1 99 ? -51.920 -34.709 10.881 1.00 93.19 99 ALA A CA 1
ATOM 739 C C . ALA A 1 99 ? -51.328 -35.418 12.111 1.00 93.19 99 ALA A C 1
ATOM 741 O O . ALA A 1 99 ? -51.744 -36.527 12.447 1.00 93.19 99 ALA A O 1
ATOM 742 N N . GLU A 1 100 ? -50.399 -34.771 12.819 1.00 93.62 100 GLU A N 1
ATOM 743 C CA . GLU A 1 100 ? -49.828 -35.291 14.063 1.00 93.62 100 GLU A CA 1
ATOM 744 C C . GLU A 1 100 ? -50.884 -35.421 15.170 1.00 93.62 100 GLU A C 1
ATOM 746 O O . GLU A 1 100 ? -51.016 -36.478 15.788 1.00 93.62 100 GLU A O 1
ATOM 751 N N . LEU A 1 101 ? -51.710 -34.394 15.368 1.00 93.88 101 LEU A N 1
ATOM 752 C CA . LEU A 1 101 ? -52.790 -34.421 16.356 1.00 93.88 101 LEU A CA 1
ATOM 753 C C . LEU A 1 101 ? -53.887 -35.439 16.019 1.00 93.88 101 LEU A 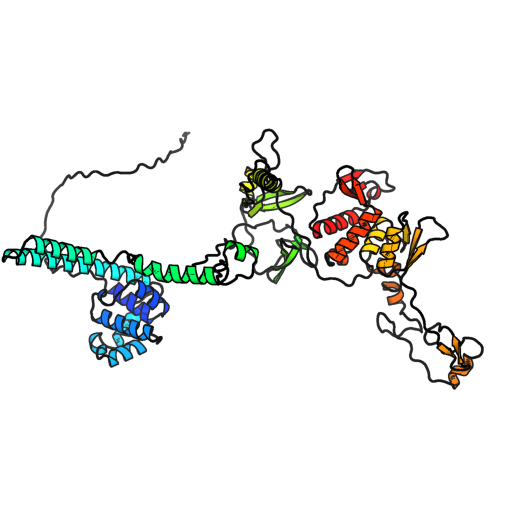C 1
ATOM 755 O O . LEU A 1 101 ? -54.516 -35.980 16.932 1.00 93.88 101 LEU A O 1
ATOM 759 N N . ASP A 1 102 ? -54.134 -35.716 14.735 1.00 93.94 102 ASP A N 1
ATOM 760 C CA . ASP A 1 102 ? -55.074 -36.763 14.318 1.00 93.94 102 ASP A CA 1
ATOM 761 C C . ASP A 1 102 ? -54.517 -38.160 14.616 1.00 93.94 102 ASP A C 1
ATOM 763 O O . ASP A 1 102 ? -55.218 -38.985 15.204 1.00 93.94 102 ASP A O 1
ATOM 767 N N . ARG A 1 103 ? -53.224 -38.396 14.331 1.00 92.44 103 ARG A N 1
ATOM 768 C CA . ARG A 1 103 ? -52.524 -39.644 14.693 1.00 92.44 103 ARG A CA 1
ATOM 769 C C . ARG A 1 103 ? -52.585 -39.930 16.195 1.00 92.44 103 ARG A C 1
ATOM 771 O O . ARG A 1 103 ? -52.748 -41.084 16.585 1.00 92.44 103 ARG A O 1
ATOM 778 N N . ARG A 1 104 ? -52.499 -38.890 17.030 1.00 91.19 104 ARG A N 1
ATOM 779 C CA . ARG A 1 104 ? -52.611 -38.986 18.498 1.00 91.19 104 ARG A CA 1
ATOM 780 C C . ARG A 1 104 ? -54.055 -39.095 19.005 1.00 91.19 104 ARG A C 1
ATOM 782 O O . ARG A 1 104 ? -54.274 -39.354 20.184 1.00 91.19 104 ARG A O 1
ATOM 789 N N . GLY A 1 105 ? -55.056 -38.900 18.143 1.00 91.62 105 GLY A N 1
ATOM 790 C CA . GLY A 1 105 ? -56.470 -38.882 18.529 1.00 91.62 105 GLY A CA 1
ATOM 791 C C . GLY A 1 105 ? -56.887 -37.635 19.324 1.00 91.62 105 GLY A C 1
ATOM 792 O O . GLY A 1 105 ? -57.936 -37.630 19.973 1.00 91.62 105 GLY A O 1
ATOM 793 N N . GLU A 1 106 ? -56.091 -36.567 19.277 1.00 92.31 106 GLU A N 1
ATOM 794 C CA . GLU A 1 106 ? -56.278 -35.341 20.063 1.00 92.31 106 GLU A CA 1
ATOM 795 C C . GLU A 1 106 ? -56.847 -34.177 19.249 1.00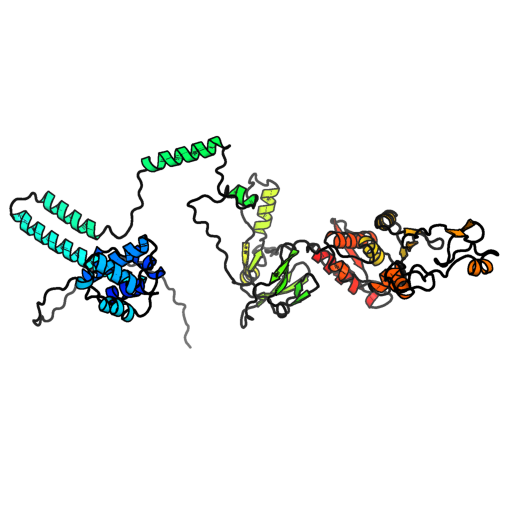 92.31 106 GLU A C 1
ATOM 797 O O . GLU A 1 106 ? -57.356 -33.215 19.824 1.00 92.31 106 GLU A O 1
ATOM 802 N N . LEU A 1 107 ? -56.865 -34.286 17.917 1.00 90.38 107 LEU A N 1
ATOM 803 C CA . LEU A 1 107 ? -57.350 -33.242 17.009 1.00 90.38 107 LEU A CA 1
ATOM 804 C C . LEU A 1 107 ? -58.773 -32.761 17.343 1.00 90.38 107 LEU A C 1
ATOM 806 O O . LEU A 1 107 ? -59.071 -31.568 17.291 1.00 90.38 107 LEU A O 1
ATOM 810 N N . LYS A 1 108 ? -59.663 -33.672 17.752 1.00 89.56 108 LYS A N 1
ATOM 811 C CA . LYS A 1 108 ? -61.030 -33.309 18.170 1.00 89.56 108 LYS A CA 1
ATOM 812 C C . LYS A 1 108 ? -61.062 -32.511 19.477 1.00 89.56 108 LYS A C 1
ATOM 814 O O . LYS A 1 108 ? -61.965 -31.701 19.657 1.00 89.56 108 LYS A O 1
ATOM 819 N N . ARG A 1 109 ? -60.095 -32.720 20.378 1.00 86.88 109 ARG A N 1
ATOM 820 C CA . ARG A 1 109 ? -60.024 -32.053 21.691 1.00 86.88 109 ARG A CA 1
ATOM 821 C C . ARG A 1 109 ? -59.582 -30.596 21.583 1.00 86.88 109 ARG A C 1
ATOM 823 O O . ARG A 1 109 ? -59.969 -29.795 22.426 1.00 86.88 109 ARG A O 1
ATOM 830 N N . ILE A 1 110 ? -58.828 -30.250 20.538 1.00 89.38 110 ILE A N 1
ATOM 831 C CA . ILE A 1 110 ? -58.363 -28.877 20.300 1.00 89.38 110 ILE A CA 1
ATOM 832 C C . ILE A 1 110 ? -59.354 -28.019 19.493 1.00 89.38 110 ILE A C 1
ATOM 834 O O . ILE A 1 110 ? -59.104 -26.840 19.288 1.00 89.38 110 ILE A O 1
ATOM 838 N N . GLY A 1 111 ? -60.478 -28.584 19.034 1.00 85.56 111 GLY A N 1
ATOM 839 C CA . GLY A 1 111 ? -61.451 -27.885 18.178 1.00 85.56 111 GLY A CA 1
ATOM 840 C C . GLY A 1 111 ? -61.323 -28.183 16.678 1.00 85.56 111 GLY A C 1
ATOM 841 O O . GLY A 1 111 ? -62.010 -27.559 15.870 1.00 85.56 111 GLY A O 1
ATOM 842 N N . GLY A 1 112 ? -60.496 -29.163 16.300 1.00 89.81 112 GLY A N 1
ATOM 843 C CA . GLY A 1 112 ? -60.312 -29.616 14.920 1.00 89.81 112 GLY A CA 1
ATOM 844 C C . GLY A 1 112 ? -59.356 -28.751 14.086 1.00 89.81 112 GLY A C 1
ATOM 845 O O . GLY A 1 112 ? -58.844 -27.739 14.568 1.00 89.81 112 GLY A O 1
ATOM 846 N N . PRO A 1 113 ? -59.139 -29.116 12.806 1.00 89.62 113 PRO A N 1
ATOM 847 C CA . PRO A 1 113 ? -58.240 -28.389 11.904 1.00 89.62 113 PRO A CA 1
ATOM 848 C C . PRO A 1 113 ? -58.498 -26.872 11.790 1.00 89.62 113 PRO A C 1
ATOM 850 O O . PRO A 1 113 ? -57.527 -26.117 11.755 1.00 89.62 113 PRO A O 1
ATOM 853 N N . PRO A 1 114 ? -59.758 -26.370 11.782 1.00 93.19 114 PRO A N 1
ATOM 854 C CA . PRO A 1 114 ? -60.019 -24.930 11.686 1.00 93.19 114 PRO A CA 1
ATOM 855 C C . PRO A 1 114 ? -59.420 -24.106 12.831 1.00 93.19 114 PRO A C 1
ATOM 857 O O . PRO A 1 114 ? -59.139 -22.917 12.660 1.00 93.19 114 PRO A O 1
ATOM 860 N N . TYR A 1 115 ? -59.212 -24.722 13.997 1.00 93.38 115 TYR A N 1
ATOM 861 C CA . TYR A 1 115 ? -58.646 -24.021 15.139 1.00 93.38 115 TYR A CA 1
ATOM 862 C C . TYR A 1 115 ? -57.181 -23.637 14.912 1.00 93.38 115 TYR A C 1
ATOM 864 O O . TYR A 1 115 ? -56.803 -22.508 15.206 1.00 93.38 115 TYR A O 1
ATOM 872 N N . LEU A 1 116 ? -56.384 -24.516 14.295 1.00 92.31 116 LEU A N 1
ATOM 873 C CA . LEU A 1 116 ? -54.982 -24.231 13.965 1.00 92.31 116 LEU A CA 1
ATOM 874 C C . LEU A 1 116 ? -54.859 -23.049 12.995 1.00 92.31 116 LEU A C 1
ATOM 876 O O . LEU A 1 116 ? -54.006 -22.189 13.177 1.00 92.31 116 LEU A O 1
ATOM 880 N N . ILE A 1 117 ? -55.773 -22.950 12.025 1.00 91.94 117 ILE A N 1
ATOM 881 C CA . ILE A 1 117 ? -55.839 -21.810 11.096 1.00 91.94 117 ILE A CA 1
ATOM 882 C C . ILE A 1 117 ? -56.175 -20.516 11.848 1.00 91.94 117 ILE A C 1
ATOM 884 O O . ILE A 1 117 ? -55.624 -19.460 11.548 1.00 91.94 117 ILE A O 1
ATOM 888 N N . THR A 1 118 ? -57.053 -20.597 12.850 1.00 92.12 118 THR A N 1
ATOM 889 C CA . THR A 1 118 ? -57.410 -19.444 13.686 1.00 92.12 118 THR A CA 1
ATOM 890 C C . THR A 1 118 ? -56.209 -18.972 14.508 1.00 92.12 118 THR A C 1
ATOM 892 O O . THR A 1 118 ? -55.975 -17.772 14.578 1.00 92.12 118 THR A O 1
ATOM 895 N N . LEU A 1 119 ? -55.404 -19.886 15.068 1.00 91.94 119 LEU A N 1
ATOM 896 C CA . LEU A 1 119 ? -54.167 -19.529 15.780 1.00 91.94 119 LEU A CA 1
ATOM 897 C C . LEU A 1 119 ? -53.219 -18.731 14.878 1.00 91.94 119 LEU A C 1
ATOM 899 O O . LEU A 1 119 ? -52.758 -17.662 15.264 1.00 91.94 119 LEU A O 1
ATOM 903 N N . THR A 1 120 ? -53.008 -19.197 13.646 1.00 90.44 120 THR A N 1
ATOM 904 C CA . THR A 1 120 ? -52.188 -18.502 12.644 1.00 90.44 120 THR A CA 1
ATOM 905 C C . THR A 1 120 ? -52.725 -17.108 12.297 1.00 90.44 120 THR A C 1
ATOM 907 O O . THR A 1 120 ? -51.942 -16.191 12.080 1.00 90.44 120 THR A O 1
ATOM 910 N N . GLN A 1 121 ? -54.049 -16.930 12.243 1.00 90.69 121 GLN A N 1
ATOM 911 C CA . GLN A 1 121 ? -54.677 -15.642 11.915 1.00 90.69 121 GLN A CA 1
ATOM 912 C C . GLN A 1 121 ? -54.673 -14.643 13.077 1.00 90.69 121 GLN A C 1
ATOM 914 O O . GLN A 1 121 ? -54.669 -13.437 12.840 1.00 90.69 121 GLN A O 1
ATOM 919 N N . THR A 1 122 ? -54.693 -15.128 14.319 1.00 87.69 122 THR A N 1
ATOM 920 C CA . THR A 1 122 ? -54.663 -14.277 15.515 1.00 87.69 122 THR A CA 1
ATOM 921 C C . THR A 1 122 ? -53.271 -13.694 15.763 1.00 87.69 122 THR A C 1
ATOM 923 O O . THR A 1 122 ? -53.171 -12.603 16.322 1.00 87.69 122 THR A O 1
ATOM 926 N N . THR A 1 123 ? -52.202 -14.374 15.337 1.00 87.06 123 THR A N 1
ATOM 927 C CA . THR A 1 123 ? -50.823 -13.897 15.512 1.00 87.06 123 THR A CA 1
ATOM 928 C C . THR A 1 123 ? -50.501 -12.737 14.560 1.00 87.06 123 THR A C 1
ATOM 930 O O . THR A 1 123 ? -50.449 -12.945 13.348 1.00 87.06 123 THR A O 1
ATOM 933 N N . PRO A 1 124 ? -50.189 -11.525 15.067 1.00 79.38 124 PRO A N 1
ATOM 934 C CA . PRO A 1 124 ? -49.876 -10.381 14.205 1.00 79.38 124 PRO A CA 1
ATOM 935 C C . PRO A 1 124 ? -48.552 -10.539 13.444 1.00 79.38 124 PRO A C 1
ATOM 937 O O . PRO A 1 124 ? -48.426 -10.103 12.303 1.00 79.38 124 PRO A O 1
ATOM 940 N N . THR A 1 125 ? -47.542 -11.131 14.088 1.00 86.56 125 THR A N 1
ATOM 941 C CA . THR A 1 125 ? -46.214 -11.388 13.516 1.00 86.56 125 THR A CA 1
ATOM 942 C C . THR A 1 125 ? -45.517 -12.513 14.278 1.00 86.56 125 THR A C 1
ATOM 944 O O . THR A 1 125 ? -45.535 -12.535 15.510 1.00 86.56 125 THR A O 1
ATOM 947 N N . ALA A 1 126 ? -44.875 -13.428 13.548 1.00 87.69 126 ALA A N 1
ATOM 948 C CA . ALA A 1 126 ? -44.104 -14.525 14.132 1.00 87.69 126 ALA A CA 1
ATOM 949 C C . ALA A 1 126 ? -42.855 -14.039 14.890 1.00 87.69 126 ALA A C 1
ATOM 951 O O . ALA A 1 126 ? -42.430 -14.690 15.836 1.00 87.69 126 ALA A O 1
ATOM 952 N N . ALA A 1 127 ? -42.311 -12.870 14.531 1.00 85.12 127 ALA A N 1
ATOM 953 C CA . ALA A 1 127 ? -41.111 -12.313 15.162 1.00 85.12 127 ALA A CA 1
ATOM 954 C C . ALA A 1 127 ? -41.318 -11.933 16.641 1.00 85.12 127 ALA A C 1
ATOM 956 O O . ALA A 1 127 ? -40.357 -11.843 17.393 1.00 85.12 127 ALA A O 1
ATOM 957 N N . ASN A 1 128 ? -42.568 -11.729 17.071 1.00 87.56 128 ASN A N 1
ATOM 958 C CA . ASN A 1 128 ? -42.886 -11.372 18.456 1.00 87.56 128 ASN A CA 1
ATOM 959 C C . ASN A 1 128 ? -43.257 -12.593 19.316 1.00 87.56 128 ASN A C 1
ATOM 961 O O . ASN A 1 128 ? -43.709 -12.420 20.448 1.00 87.56 128 ASN A O 1
ATOM 965 N N . ALA A 1 129 ? -43.108 -13.820 18.803 1.00 89.50 129 ALA A N 1
ATOM 966 C CA . ALA A 1 129 ? -43.497 -15.032 19.523 1.00 89.50 129 ALA A CA 1
ATOM 967 C C . ALA A 1 129 ? -42.775 -15.171 20.874 1.00 89.50 129 ALA A C 1
ATOM 969 O O . ALA A 1 129 ? -43.428 -15.493 21.865 1.00 89.50 129 ALA A O 1
ATOM 970 N N . GLY A 1 130 ? -41.479 -14.837 20.940 1.00 89.88 130 GLY A N 1
ATOM 971 C CA . GLY A 1 130 ? -40.709 -14.829 22.190 1.00 89.88 130 GLY A CA 1
ATOM 972 C C . GLY A 1 130 ? -41.276 -13.865 23.242 1.00 89.88 130 GLY A C 1
ATOM 973 O O . GLY A 1 130 ? -41.474 -14.250 24.390 1.00 89.88 130 GLY A O 1
ATOM 974 N N . TYR A 1 131 ? -41.667 -12.649 22.842 1.00 90.88 131 TYR A N 1
ATOM 975 C CA . TYR A 1 131 ? -42.283 -11.675 23.756 1.00 90.88 131 TYR A CA 1
ATOM 976 C C . TYR A 1 131 ? -43.616 -12.178 24.332 1.00 90.88 131 TYR A C 1
ATOM 978 O O . TYR A 1 131 ? -43.878 -12.062 25.529 1.00 90.88 131 TYR A O 1
ATOM 986 N N . TYR A 1 132 ? -44.469 -12.785 23.502 1.00 92.44 132 TYR A N 1
ATOM 987 C CA . TYR A 1 132 ? -45.711 -13.384 23.998 1.00 92.44 132 TYR A CA 1
ATOM 988 C C . TYR A 1 132 ? -45.449 -14.613 24.881 1.00 92.44 132 TYR A C 1
ATOM 990 O O . TYR A 1 132 ? -46.227 -14.874 25.800 1.00 92.44 132 TYR A O 1
ATOM 998 N N . ALA A 1 133 ? -44.354 -15.341 24.647 1.00 92.94 133 ALA A N 1
ATOM 999 C CA . ALA A 1 133 ? -43.961 -16.479 25.468 1.00 92.94 133 ALA A CA 1
ATOM 1000 C C . ALA A 1 133 ? -43.572 -16.056 26.891 1.00 92.94 133 ALA A C 1
ATOM 1002 O O . ALA A 1 133 ? -43.993 -16.707 27.847 1.00 92.94 133 ALA A O 1
ATOM 1003 N N . GLU A 1 134 ? -42.878 -14.927 27.053 1.00 91.88 134 GLU A N 1
ATOM 1004 C CA . GLU A 1 134 ? -42.592 -14.347 28.372 1.00 91.88 134 GLU A CA 1
ATOM 1005 C C . GLU A 1 134 ? -43.880 -14.021 29.141 1.00 91.88 134 GLU A C 1
ATOM 1007 O O . GLU A 1 134 ? -44.011 -14.384 30.311 1.00 91.88 134 GLU A O 1
ATOM 1012 N N . ILE A 1 135 ? -44.880 -13.431 28.472 1.00 92.94 135 ILE A N 1
ATOM 1013 C CA . ILE A 1 135 ? -46.184 -13.133 29.089 1.00 92.94 135 ILE A CA 1
ATOM 1014 C C . ILE A 1 135 ? -46.849 -14.423 29.591 1.00 92.94 135 ILE A C 1
ATOM 1016 O O . ILE A 1 135 ? -47.342 -14.471 30.721 1.00 92.94 135 ILE A O 1
ATOM 1020 N N . VAL A 1 136 ? -46.851 -15.491 28.786 1.00 94.06 136 VAL A N 1
ATOM 1021 C CA . VAL A 1 136 ? -47.412 -16.793 29.190 1.00 94.06 136 VAL A CA 1
ATOM 1022 C C . VAL A 1 136 ? -46.631 -17.388 30.368 1.00 94.06 136 VAL A C 1
ATOM 1024 O O . VAL A 1 136 ? -47.248 -17.878 31.320 1.00 94.06 136 VAL A O 1
ATOM 1027 N N . ALA A 1 137 ? -45.300 -17.291 30.363 1.00 91.38 137 ALA A N 1
ATOM 1028 C CA . ALA A 1 137 ? -44.444 -17.776 31.445 1.00 91.38 137 ALA A CA 1
ATOM 1029 C C . ALA A 1 137 ? -44.725 -17.042 32.766 1.00 91.38 137 ALA A C 1
ATOM 1031 O O . ALA A 1 137 ? -44.899 -17.680 33.808 1.00 91.38 137 ALA A O 1
ATOM 1032 N N . GLU A 1 138 ? -44.866 -15.714 32.731 1.00 90.69 138 GLU A N 1
ATOM 1033 C CA . GLU A 1 138 ? -45.238 -14.913 33.900 1.00 90.69 138 GLU A CA 1
ATOM 1034 C C . GLU A 1 138 ? -46.597 -15.336 34.471 1.00 90.69 138 GLU A C 1
ATOM 1036 O O . GLU A 1 138 ? -46.737 -15.533 35.684 1.00 90.69 138 GLU A O 1
ATOM 1041 N N . LYS A 1 139 ? -47.609 -15.535 33.613 1.00 92.50 139 LYS A N 1
ATOM 1042 C CA . LYS A 1 139 ? -48.925 -16.021 34.063 1.00 92.50 139 LYS A CA 1
ATOM 1043 C C . LYS A 1 139 ? -48.855 -17.447 34.612 1.00 92.50 139 LYS A C 1
ATOM 1045 O O . LYS A 1 139 ? -49.541 -17.732 35.594 1.00 92.50 139 LYS A O 1
ATOM 1050 N N . SER A 1 140 ? -48.018 -18.319 34.044 1.00 91.38 140 SER A N 1
ATOM 1051 C CA . SER A 1 140 ? -47.778 -19.673 34.563 1.00 91.38 140 SER A CA 1
ATOM 1052 C C . SER A 1 140 ? -47.203 -19.642 35.982 1.00 91.38 140 SER A C 1
ATOM 1054 O O . SER A 1 140 ? -47.725 -20.321 36.868 1.00 91.38 140 SER A O 1
ATOM 1056 N N . ILE A 1 141 ? -46.203 -18.792 36.241 1.00 89.06 141 ILE A N 1
ATOM 1057 C CA . ILE A 1 141 ? -45.606 -18.616 37.577 1.00 89.06 141 ILE A CA 1
ATOM 1058 C C . ILE A 1 141 ? -46.658 -18.138 38.580 1.00 89.06 141 ILE A C 1
ATOM 1060 O O . ILE A 1 141 ? -46.821 -18.742 39.641 1.00 89.06 141 ILE A O 1
ATOM 1064 N N . LEU A 1 142 ? -47.430 -17.105 38.229 1.00 89.06 142 LEU A N 1
ATOM 1065 C CA . LEU A 1 142 ? -48.502 -16.601 39.091 1.00 89.06 142 LEU A CA 1
ATOM 1066 C C . LEU A 1 142 ? -49.563 -17.676 39.367 1.00 89.06 142 LEU A C 1
ATOM 1068 O O . LEU A 1 142 ? -50.053 -17.795 40.489 1.00 89.06 142 LEU A O 1
ATOM 1072 N N . ARG A 1 143 ? -49.902 -18.498 38.370 1.00 90.31 143 ARG A N 1
ATOM 1073 C CA . ARG A 1 143 ? -50.844 -19.612 38.527 1.00 90.31 143 ARG A CA 1
ATOM 1074 C C . ARG A 1 143 ? -50.301 -20.707 39.445 1.00 90.31 143 ARG A C 1
ATOM 1076 O O . ARG A 1 143 ? -51.045 -21.185 40.300 1.00 90.31 143 ARG A O 1
ATOM 1083 N N . ARG A 1 144 ? -49.026 -21.082 39.313 1.00 87.56 144 ARG A N 1
ATOM 1084 C CA . ARG A 1 144 ? -48.360 -22.045 40.208 1.00 87.56 144 ARG A CA 1
ATOM 1085 C C . ARG A 1 144 ? -48.289 -21.522 41.640 1.00 87.56 144 ARG A C 1
ATOM 1087 O O . ARG A 1 144 ? -48.572 -22.278 42.561 1.00 87.56 144 ARG A O 1
ATOM 1094 N N . LEU A 1 145 ? -48.032 -20.227 41.830 1.00 87.81 145 LEU A N 1
ATOM 1095 C CA . LEU A 1 145 ? -48.051 -19.596 43.151 1.00 87.81 145 LEU A CA 1
ATOM 1096 C C . LEU A 1 145 ? -49.437 -19.680 43.811 1.00 87.81 145 LEU A C 1
ATOM 1098 O O . LEU A 1 145 ? -49.540 -20.005 44.992 1.00 87.81 145 LEU A O 1
ATOM 1102 N N . VAL A 1 146 ? -50.514 -19.449 43.052 1.00 88.25 146 VAL A N 1
ATOM 1103 C CA . VAL A 1 146 ? -51.892 -19.617 43.552 1.00 88.25 146 VAL A CA 1
ATOM 1104 C C . VAL A 1 146 ? -52.173 -21.077 43.932 1.00 88.25 146 VAL A C 1
ATOM 1106 O O . VAL A 1 146 ? -52.807 -21.338 44.958 1.00 88.25 146 VAL A O 1
ATOM 1109 N N . GLN A 1 147 ? -51.688 -22.040 43.143 1.00 86.88 147 GLN A N 1
ATOM 1110 C CA . GLN A 1 147 ? -51.826 -23.467 43.450 1.00 86.88 147 GLN A CA 1
ATOM 1111 C C . GLN A 1 147 ? -51.054 -23.858 44.715 1.00 86.88 147 GLN A C 1
ATOM 1113 O O . GLN A 1 147 ? -51.639 -24.493 45.591 1.00 86.88 147 GLN A O 1
ATOM 1118 N N . ALA A 1 148 ? -49.795 -23.431 44.847 1.00 88.19 148 ALA A N 1
ATOM 1119 C CA . ALA A 1 148 ? -48.982 -23.657 46.040 1.00 88.19 148 ALA A CA 1
ATOM 1120 C C . ALA A 1 148 ? -49.641 -23.035 47.277 1.00 88.19 148 ALA A C 1
ATOM 1122 O O . ALA A 1 148 ? -49.836 -23.714 48.280 1.00 88.19 148 ALA A O 1
ATOM 1123 N N . GLY A 1 149 ? -50.121 -21.789 47.178 1.00 88.56 149 GLY A N 1
ATOM 1124 C CA . GLY A 1 149 ? -50.884 -21.143 48.248 1.00 88.56 149 GLY A CA 1
ATOM 1125 C C . GLY A 1 149 ? -52.127 -21.940 48.658 1.00 88.56 149 GLY A C 1
ATOM 1126 O O . GLY A 1 149 ? -52.396 -22.104 49.845 1.00 88.56 149 GLY A O 1
ATOM 1127 N N . THR A 1 150 ? -52.851 -22.512 47.692 1.00 88.75 150 THR A N 1
ATOM 1128 C CA . THR A 1 150 ? -54.022 -23.358 47.974 1.00 88.75 150 THR A CA 1
ATOM 1129 C C . THR A 1 150 ? -53.629 -24.659 48.683 1.00 88.75 150 THR A C 1
ATOM 1131 O O . THR A 1 150 ? -54.304 -25.059 49.630 1.00 88.75 150 THR A O 1
ATOM 1134 N N . ARG A 1 151 ? -52.527 -25.306 48.277 1.00 86.75 151 ARG A N 1
ATOM 1135 C CA . ARG A 1 151 ? -52.008 -26.521 48.934 1.00 86.75 151 ARG A CA 1
ATOM 1136 C C . ARG A 1 151 ? -51.514 -26.244 50.350 1.00 86.75 151 ARG A C 1
ATOM 1138 O O . ARG A 1 151 ? -51.824 -27.010 51.251 1.00 86.75 151 ARG A O 1
ATOM 1145 N N . ILE A 1 152 ? -50.829 -25.124 50.570 1.00 88.81 152 ILE A N 1
ATOM 1146 C CA . ILE A 1 152 ? -50.365 -24.706 51.901 1.00 88.81 152 ILE A CA 1
ATOM 1147 C C . ILE A 1 152 ? -51.558 -24.487 52.839 1.00 88.81 152 ILE A C 1
ATOM 1149 O O . ILE A 1 152 ? -51.536 -24.939 53.982 1.00 88.81 152 ILE A O 1
ATOM 1153 N N . VAL A 1 153 ? -52.638 -23.868 52.348 1.00 87.81 153 VAL A N 1
ATOM 1154 C CA . VAL A 1 153 ? -53.891 -23.751 53.111 1.00 87.81 153 VAL A CA 1
ATOM 1155 C C . VAL A 1 153 ? -54.463 -25.135 53.441 1.00 87.81 153 VAL A C 1
ATOM 1157 O O . VAL A 1 153 ? -54.848 -25.374 54.583 1.00 87.81 153 VAL A O 1
ATOM 1160 N N . GLN A 1 154 ? -54.478 -26.067 52.481 1.00 85.44 154 GLN A N 1
ATOM 1161 C CA . GLN A 1 154 ? -54.923 -27.447 52.722 1.00 85.44 154 GLN A CA 1
ATOM 1162 C C . GLN A 1 154 ? -54.056 -28.166 53.765 1.00 85.44 154 GLN A C 1
ATOM 1164 O O . GLN A 1 154 ? -54.605 -28.842 54.632 1.00 85.44 154 GLN A O 1
ATOM 1169 N N . PHE A 1 155 ? -52.731 -27.992 53.731 1.00 85.62 155 PHE A N 1
ATOM 1170 C CA . PHE A 1 155 ? -51.816 -28.550 54.730 1.00 85.62 155 PHE A CA 1
ATOM 1171 C C . PHE A 1 155 ? -52.097 -27.995 56.128 1.00 85.62 155 PHE A C 1
ATOM 1173 O O . PHE A 1 155 ? -52.101 -28.754 57.093 1.00 85.62 155 PHE A O 1
ATOM 1180 N N . GLY A 1 156 ? -52.408 -26.700 56.237 1.00 81.69 156 GLY A N 1
ATOM 1181 C CA . GLY A 1 156 ? -52.784 -26.073 57.505 1.00 81.69 156 GLY A CA 1
ATOM 1182 C C . GLY A 1 156 ? -54.048 -26.674 58.129 1.00 81.69 156 GLY A C 1
ATOM 1183 O O . GLY A 1 156 ? -54.083 -26.894 59.337 1.00 81.69 156 GLY A O 1
ATOM 1184 N N . TYR A 1 157 ? -55.064 -26.994 57.319 1.00 80.12 157 TYR A N 1
ATOM 1185 C CA . TYR A 1 157 ? -56.273 -27.670 57.806 1.00 80.12 157 TYR A CA 1
ATOM 1186 C C . TYR A 1 157 ? -56.043 -29.159 58.102 1.00 80.12 157 TYR A C 1
ATOM 1188 O O . TYR A 1 157 ? -56.544 -29.647 59.108 1.00 80.12 157 TYR A O 1
ATOM 1196 N N . ALA A 1 158 ? -55.265 -29.870 57.280 1.00 74.31 158 ALA A N 1
ATOM 1197 C CA . ALA A 1 158 ? -54.959 -31.290 57.487 1.00 74.31 158 ALA A CA 1
ATOM 1198 C C . ALA A 1 158 ? -54.043 -31.539 58.703 1.00 74.31 158 ALA A C 1
ATOM 1200 O O . ALA A 1 158 ? -54.175 -32.551 59.387 1.00 74.31 158 ALA A O 1
ATOM 1201 N N . GLY A 1 159 ? -53.146 -30.599 59.020 1.00 64.69 159 GLY A N 1
ATOM 1202 C CA . GLY A 1 159 ? -52.286 -30.663 60.205 1.00 64.69 159 GLY A CA 1
ATOM 1203 C C . GLY A 1 159 ? -53.051 -30.579 61.531 1.00 64.69 159 GLY A C 1
ATOM 1204 O O . GLY A 1 159 ? -52.555 -31.051 62.553 1.00 64.69 159 GLY A O 1
ATOM 1205 N N . ALA A 1 160 ? -54.282 -30.052 61.523 1.00 61.31 160 ALA A N 1
ATOM 1206 C CA . ALA A 1 160 ? -55.152 -30.031 62.699 1.00 61.31 160 ALA A CA 1
ATOM 1207 C C . ALA A 1 160 ? -55.625 -31.437 63.130 1.00 61.31 160 ALA A C 1
ATOM 1209 O O . ALA A 1 160 ? -56.029 -31.608 64.279 1.00 61.31 160 ALA A O 1
ATOM 1210 N N . ASP A 1 161 ? -55.508 -32.442 62.252 1.00 60.56 161 ASP A N 1
ATOM 1211 C CA . ASP A 1 161 ? -55.933 -33.830 62.482 1.00 60.56 161 ASP A CA 1
ATOM 1212 C C . ASP A 1 161 ? -54.803 -34.750 63.010 1.00 60.56 161 ASP A C 1
ATOM 1214 O O . ASP A 1 161 ? -54.912 -35.976 62.960 1.00 60.56 161 ASP A O 1
ATOM 1218 N N . GLY A 1 162 ? -53.722 -34.179 63.567 1.00 62.12 162 GLY A N 1
ATOM 1219 C CA . GLY A 1 162 ? -52.710 -34.923 64.337 1.00 62.12 162 GLY A CA 1
ATOM 1220 C C . GLY A 1 162 ? -51.392 -35.236 63.618 1.00 62.12 162 GLY A C 1
ATOM 1221 O O . GLY A 1 162 ? -50.691 -36.159 64.034 1.00 62.12 162 GLY A O 1
ATOM 1222 N N . GLN A 1 163 ? -51.038 -34.492 62.564 1.00 71.50 163 GLN A N 1
ATOM 1223 C CA . GLN A 1 163 ? -49.701 -34.566 61.954 1.00 71.50 163 GLN A CA 1
ATOM 1224 C C . GLN A 1 163 ? -48.665 -33.769 62.764 1.00 71.50 163 GLN A C 1
ATOM 1226 O O . GLN A 1 163 ? -49.017 -32.830 63.480 1.00 71.50 163 GLN A O 1
ATOM 1231 N N . ASP A 1 164 ? -47.382 -34.129 62.640 1.00 79.00 164 ASP A N 1
ATOM 1232 C CA . ASP A 1 164 ? -46.294 -33.333 63.213 1.00 79.00 164 ASP A CA 1
ATOM 1233 C C . ASP A 1 164 ? -46.245 -31.959 62.528 1.00 79.00 164 ASP A C 1
ATOM 1235 O O . ASP A 1 164 ? -46.136 -31.848 61.304 1.00 79.00 164 ASP A O 1
ATOM 1239 N N . VAL A 1 165 ? -46.330 -30.900 63.332 1.00 80.56 165 VAL A N 1
ATOM 1240 C CA . VAL A 1 165 ? -46.304 -29.513 62.860 1.00 80.56 165 VAL A CA 1
ATOM 1241 C C . VAL A 1 165 ? -44.995 -29.213 62.125 1.00 80.56 165 VAL A C 1
ATOM 1243 O O . VAL A 1 165 ? -45.018 -28.450 61.161 1.00 80.56 165 VAL A O 1
ATOM 1246 N N . ALA A 1 166 ? -43.875 -29.826 62.527 1.00 81.69 166 ALA A N 1
ATOM 1247 C CA . ALA A 1 166 ? -42.594 -29.654 61.844 1.00 81.69 166 ALA A CA 1
ATOM 1248 C C . ALA A 1 166 ? -42.651 -30.168 60.394 1.00 81.69 166 ALA A C 1
ATOM 1250 O O . ALA A 1 166 ? -42.292 -29.443 59.470 1.00 81.69 166 ALA A O 1
ATOM 1251 N N . GLU A 1 167 ? -43.219 -31.358 60.179 1.00 83.06 167 GLU A N 1
ATOM 1252 C CA . GLU A 1 167 ? -43.365 -31.957 58.846 1.00 83.06 167 GLU A CA 1
ATOM 1253 C C . GLU A 1 167 ? -44.302 -31.133 57.942 1.00 83.06 167 GLU A C 1
ATOM 1255 O O . GLU A 1 167 ? -44.059 -30.975 56.745 1.00 83.06 167 GLU A O 1
ATOM 1260 N N . VAL A 1 168 ? -45.368 -30.558 58.510 1.00 84.44 168 VAL A N 1
ATOM 1261 C CA . VAL A 1 168 ? -46.296 -29.677 57.779 1.00 84.44 168 VAL A CA 1
ATOM 1262 C C . VAL A 1 168 ? -45.603 -28.387 57.324 1.00 84.44 168 VAL A C 1
ATOM 1264 O O . VAL A 1 168 ? -45.819 -27.943 56.192 1.00 84.44 168 VAL A O 1
ATOM 1267 N N . VAL A 1 169 ? -44.761 -27.794 58.177 1.00 85.06 169 VAL A N 1
ATOM 1268 C CA . VAL A 1 169 ? -43.984 -26.592 57.840 1.00 85.06 169 VAL A CA 1
ATOM 1269 C C . VAL A 1 169 ? -42.950 -26.897 56.758 1.00 85.06 169 VAL A C 1
ATOM 1271 O O . VAL A 1 169 ? -42.884 -26.149 55.782 1.00 85.06 169 VAL A O 1
ATOM 1274 N N . ASP A 1 170 ? -42.219 -28.007 56.865 1.00 85.06 170 ASP A N 1
ATOM 1275 C CA . ASP A 1 170 ? -41.223 -28.414 55.865 1.00 85.06 170 ASP A CA 1
ATOM 1276 C C . ASP A 1 170 ? -41.870 -28.640 54.487 1.00 85.06 170 ASP A C 1
ATOM 1278 O O . ASP A 1 170 ? -41.375 -28.168 53.461 1.00 85.06 170 ASP A O 1
ATOM 1282 N N . ARG A 1 171 ? -43.046 -29.283 54.448 1.00 84.31 171 ARG A N 1
ATOM 1283 C CA . ARG A 1 171 ? -43.815 -29.470 53.205 1.00 84.31 171 ARG A CA 1
ATOM 1284 C C . ARG A 1 171 ? -44.317 -28.154 52.617 1.00 84.31 171 ARG A C 1
ATOM 1286 O O . ARG A 1 171 ? -44.319 -27.993 51.399 1.00 84.31 171 ARG A O 1
ATOM 1293 N N . ALA A 1 172 ? -44.743 -27.211 53.456 1.00 85.94 172 ALA A N 1
ATOM 1294 C CA . ALA A 1 172 ? -45.145 -25.885 52.995 1.00 85.94 172 ALA A CA 1
ATOM 1295 C C . ALA A 1 172 ? -43.952 -25.094 52.431 1.00 85.94 172 ALA A C 1
ATOM 1297 O O . ALA A 1 172 ? -44.100 -24.418 51.414 1.00 85.94 172 ALA A O 1
ATOM 1298 N N . GLN A 1 173 ? -42.772 -25.202 53.049 1.00 84.25 173 GLN A N 1
ATOM 1299 C CA . GLN A 1 173 ? -41.539 -24.599 52.539 1.00 84.25 173 GLN A CA 1
ATOM 1300 C C . GLN A 1 173 ? -41.142 -25.188 51.181 1.00 84.25 173 GLN A C 1
ATOM 1302 O O . GLN A 1 173 ? -40.839 -24.420 50.268 1.00 84.25 173 GLN A O 1
ATOM 1307 N N . ALA A 1 174 ? -41.216 -26.513 51.021 1.00 84.62 174 ALA A N 1
ATOM 1308 C CA . ALA A 1 174 ? -40.934 -27.187 49.754 1.00 84.62 174 ALA A CA 1
ATOM 1309 C C . ALA A 1 174 ? -41.866 -26.717 48.619 1.00 84.62 174 ALA A C 1
ATOM 1311 O O . ALA A 1 174 ? -41.390 -26.371 47.542 1.00 84.62 174 ALA A O 1
ATOM 1312 N N . GLU A 1 175 ? -43.176 -26.602 48.869 1.00 84.50 175 GLU A N 1
ATOM 1313 C CA . GLU A 1 175 ? -44.142 -26.114 47.865 1.00 84.50 175 GLU A CA 1
ATOM 1314 C C . GLU A 1 175 ? -43.870 -24.664 47.423 1.00 84.50 175 GLU A C 1
ATOM 1316 O O . GLU A 1 175 ? -44.050 -24.330 46.253 1.00 84.50 175 GLU A O 1
ATOM 1321 N N . VAL A 1 176 ? -43.430 -23.781 48.330 1.00 83.56 176 VAL A N 1
ATOM 1322 C CA . VAL A 1 176 ? -43.031 -22.409 47.953 1.00 83.56 176 VAL A CA 1
ATOM 1323 C C . VAL A 1 176 ? -41.726 -22.426 47.159 1.00 83.56 176 VAL A C 1
ATOM 1325 O O . VAL A 1 176 ? -41.603 -21.698 46.171 1.00 83.56 176 VAL A O 1
ATOM 1328 N N . TYR A 1 177 ? -40.775 -23.270 47.564 1.00 80.44 177 TYR A N 1
ATOM 1329 C CA . TYR A 1 177 ? -39.476 -23.395 46.913 1.00 80.44 177 TYR A CA 1
ATOM 1330 C C . TYR A 1 177 ? -39.605 -23.872 45.456 1.00 80.44 177 TYR A C 1
ATOM 1332 O O . TYR A 1 177 ? -39.040 -23.246 44.556 1.00 80.44 177 TYR A O 1
ATOM 1340 N N . GLU A 1 178 ? -40.454 -24.873 45.190 1.00 79.62 178 GLU A N 1
ATOM 1341 C CA . GLU A 1 178 ? -40.733 -25.378 43.834 1.00 79.62 178 GLU A CA 1
ATOM 1342 C C . GLU A 1 178 ? -41.285 -24.298 42.880 1.00 79.62 178 GLU A C 1
ATOM 1344 O O . GLU A 1 178 ? -41.116 -24.379 41.656 1.00 79.62 178 GLU A O 1
ATOM 1349 N N . VAL A 1 179 ? -41.973 -23.275 43.406 1.00 78.75 179 VAL A N 1
ATOM 1350 C CA . VAL A 1 179 ? -42.473 -22.139 42.608 1.00 78.75 179 VAL A CA 1
ATOM 1351 C C . VAL A 1 179 ? -41.339 -21.173 42.249 1.00 78.75 179 VAL A C 1
ATOM 1353 O O . VAL A 1 179 ? -41.368 -20.585 41.165 1.00 78.75 179 VAL A O 1
ATOM 1356 N N . THR A 1 180 ? -40.339 -21.022 43.122 1.00 64.25 180 THR A N 1
ATOM 1357 C CA . THR A 1 180 ? -39.193 -20.118 42.926 1.00 64.25 180 THR A CA 1
ATOM 1358 C C . THR A 1 180 ? -38.073 -20.697 42.057 1.00 64.25 180 THR A C 1
ATOM 1360 O O . THR A 1 180 ? -37.365 -19.930 41.408 1.00 64.25 180 THR A O 1
ATOM 1363 N N . GLU A 1 181 ? -37.963 -22.023 41.952 1.00 58.97 181 GLU A N 1
ATOM 1364 C CA . GLU A 1 181 ? -36.838 -22.740 41.318 1.00 58.97 181 GLU A CA 1
ATOM 1365 C C . GLU A 1 181 ? -36.759 -22.630 39.777 1.00 58.97 181 GLU A C 1
ATOM 1367 O O . GLU A 1 181 ? -35.950 -23.288 39.134 1.00 58.97 181 GLU A O 1
ATOM 1372 N N . ARG A 1 182 ? -37.581 -21.790 39.128 1.00 56.53 182 ARG A N 1
ATOM 1373 C CA . ARG A 1 182 ? -37.515 -21.583 37.663 1.00 56.53 182 ARG A CA 1
ATOM 1374 C C . ARG A 1 182 ? -36.771 -20.338 37.202 1.00 56.53 182 ARG A C 1
ATOM 1376 O O . ARG A 1 182 ? -36.630 -20.143 35.998 1.00 56.53 182 ARG A O 1
ATOM 1383 N N . ARG A 1 183 ? -36.278 -19.501 38.113 1.00 48.41 183 ARG A N 1
A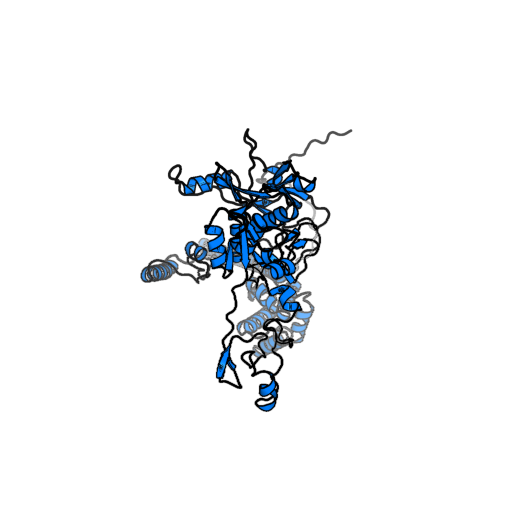TOM 1384 C CA . ARG A 1 183 ? -35.292 -18.478 37.752 1.00 48.41 183 ARG A CA 1
ATOM 1385 C C . ARG A 1 183 ? -33.939 -18.959 38.247 1.00 48.41 183 ARG A C 1
ATOM 1387 O O . ARG A 1 183 ? -33.733 -19.015 39.452 1.00 48.41 183 ARG A O 1
ATOM 1394 N N . THR A 1 184 ? -33.050 -19.221 37.290 1.00 41.66 184 THR A N 1
ATOM 1395 C CA . THR A 1 184 ? -31.664 -19.712 37.410 1.00 41.66 184 THR A CA 1
ATOM 1396 C C . THR A 1 184 ? -31.553 -21.237 37.357 1.00 41.66 184 THR A C 1
ATOM 1398 O O . THR A 1 184 ? -31.751 -21.925 38.349 1.00 41.66 184 THR A O 1
ATOM 1401 N N . SER A 1 185 ? -31.212 -21.768 36.178 1.00 42.59 185 SER A N 1
ATOM 1402 C CA . SER A 1 185 ? -30.450 -23.012 36.102 1.00 42.59 185 SER A CA 1
ATOM 1403 C C . SER A 1 185 ? -29.153 -22.773 36.870 1.00 42.59 185 SER A C 1
ATOM 1405 O O . SER A 1 185 ? -28.273 -22.045 36.415 1.00 42.59 185 SER A O 1
ATOM 1407 N N . GLU A 1 186 ? -29.078 -23.282 38.090 1.00 42.31 186 GLU A N 1
ATOM 1408 C CA . GLU A 1 186 ? -27.822 -23.316 38.816 1.00 42.31 186 GLU A CA 1
ATOM 1409 C C . GLU A 1 186 ? -26.926 -24.378 38.158 1.00 42.31 186 GLU A C 1
ATOM 1411 O O . GLU A 1 186 ? -27.116 -25.579 38.337 1.00 42.31 186 GLU A O 1
ATOM 1416 N N . ASP A 1 187 ? -25.973 -23.914 37.346 1.00 44.81 187 ASP A N 1
ATOM 1417 C CA . ASP A 1 187 ? -24.934 -24.708 36.676 1.00 44.81 187 ASP A CA 1
ATOM 1418 C C . ASP A 1 187 ? -23.879 -25.215 37.682 1.00 44.81 187 ASP A C 1
ATOM 1420 O O . ASP A 1 187 ? -22.695 -24.880 37.594 1.00 44.81 187 ASP A O 1
ATOM 1424 N N . PHE A 1 188 ? -24.279 -26.005 38.679 1.00 48.56 188 PHE A N 1
ATOM 1425 C CA . PHE A 1 188 ? -23.325 -26.632 39.596 1.00 48.56 188 PHE A CA 1
ATOM 1426 C C . PHE A 1 188 ? -23.199 -28.127 39.313 1.00 48.56 188 PHE A C 1
ATOM 1428 O O . PHE A 1 188 ? -24.063 -28.928 39.659 1.00 48.56 188 PHE A O 1
ATOM 1435 N N . LEU A 1 189 ? -22.070 -28.497 38.707 1.00 62.88 189 LEU A N 1
ATOM 1436 C CA . LEU A 1 189 ? -21.595 -29.877 38.639 1.00 62.88 189 LEU A CA 1
ATOM 1437 C C . LEU A 1 189 ? -20.743 -30.195 39.884 1.00 62.88 189 LEU A C 1
ATOM 1439 O O . LEU A 1 189 ? -19.961 -29.340 40.320 1.00 62.88 189 LEU A O 1
ATOM 1443 N N . PRO A 1 190 ? -20.832 -31.409 40.459 1.00 73.50 190 PRO A N 1
ATOM 1444 C CA . PRO A 1 190 ? -19.915 -31.856 41.503 1.00 73.50 190 PRO A CA 1
ATOM 1445 C C . PRO A 1 190 ? -18.461 -31.816 41.010 1.00 73.50 190 PRO A C 1
ATOM 1447 O O . PRO A 1 190 ? -18.146 -32.317 39.933 1.00 73.50 190 PRO A O 1
ATOM 1450 N N . LEU A 1 191 ? -17.543 -31.267 41.815 1.00 72.81 191 LEU A N 1
ATOM 1451 C CA . LEU A 1 191 ? -16.122 -31.152 41.446 1.00 72.81 191 LEU A CA 1
ATOM 1452 C C . LEU A 1 191 ? -15.486 -32.512 41.097 1.00 72.81 191 LEU A C 1
ATOM 1454 O O . LEU A 1 191 ? -14.603 -32.576 40.246 1.00 72.81 191 LEU A O 1
ATOM 1458 N N . GLU A 1 192 ? -15.946 -33.592 41.730 1.00 79.88 192 GLU A N 1
ATOM 1459 C CA . GLU A 1 192 ? -15.497 -34.964 41.461 1.00 79.88 192 GLU A CA 1
ATOM 1460 C C . GLU A 1 192 ? -15.742 -35.386 40.004 1.00 79.88 192 GLU A C 1
ATOM 1462 O O . GLU A 1 192 ? -14.878 -36.015 39.396 1.00 79.88 192 GLU A O 1
ATOM 1467 N N . GLU A 1 193 ? -16.854 -34.951 39.406 1.00 72.38 193 GLU A N 1
ATOM 1468 C CA . GLU A 1 193 ? -17.195 -35.248 38.011 1.00 72.38 193 GLU A CA 1
ATOM 1469 C C . GLU A 1 193 ? -16.353 -34.431 37.017 1.00 72.38 193 GLU A C 1
ATOM 1471 O O . GLU A 1 193 ? -16.103 -34.887 35.903 1.00 72.38 193 GLU A O 1
ATOM 1476 N N . LEU A 1 194 ? -15.859 -33.253 37.421 1.00 74.12 194 LEU A N 1
ATOM 1477 C CA . LEU A 1 194 ? -14.971 -32.410 36.608 1.00 74.12 194 LEU A CA 1
ATOM 1478 C C . LEU A 1 194 ? -13.497 -32.822 36.707 1.00 74.12 194 LEU A C 1
ATOM 1480 O O . LEU A 1 194 ? -12.730 -32.601 35.768 1.00 74.12 194 LEU A O 1
ATOM 1484 N N . LEU A 1 195 ? -13.080 -33.422 37.824 1.00 82.62 195 LEU A N 1
ATOM 1485 C CA . LEU A 1 195 ? -11.677 -33.764 38.071 1.00 82.62 195 LEU A CA 1
ATOM 1486 C C . LEU A 1 195 ? -11.150 -34.807 37.088 1.00 82.62 195 LEU A C 1
ATOM 1488 O O . LEU A 1 195 ? -10.042 -34.654 36.581 1.00 82.62 195 LEU A O 1
ATOM 1492 N N . GLN A 1 196 ? -11.930 -35.848 36.804 1.00 82.69 196 GLN A N 1
ATOM 1493 C CA . GLN A 1 196 ? -11.470 -36.961 35.977 1.00 82.69 196 GLN A CA 1
ATOM 1494 C C . GLN A 1 196 ? -11.273 -36.564 34.496 1.00 82.69 196 GLN A C 1
ATOM 1496 O O . GLN A 1 196 ? -10.166 -36.767 33.997 1.00 82.69 196 GLN A O 1
ATOM 1501 N N . PRO A 1 197 ? -12.226 -35.878 33.826 1.00 78.62 197 PRO A N 1
ATOM 1502 C CA . PRO A 1 197 ? -12.012 -35.347 32.476 1.00 78.62 197 PRO A CA 1
ATOM 1503 C C . PRO A 1 197 ? -10.860 -34.338 32.396 1.00 78.62 197 PRO A C 1
ATOM 1505 O O . PRO A 1 197 ? -10.091 -34.353 31.438 1.00 78.62 197 PRO A O 1
ATOM 1508 N N . THR A 1 198 ? -10.709 -33.483 33.416 1.00 77.06 198 THR A N 1
ATOM 1509 C CA . THR A 1 198 ? -9.627 -32.484 33.456 1.00 77.06 198 THR A CA 1
ATOM 1510 C C . THR A 1 198 ? -8.255 -33.154 33.583 1.00 77.06 198 THR A C 1
ATOM 1512 O O . THR A 1 198 ? -7.294 -32.722 32.951 1.00 77.06 198 THR A O 1
ATOM 1515 N N . MET A 1 199 ? -8.142 -34.225 34.377 1.00 81.62 199 MET A N 1
ATOM 1516 C CA . MET A 1 199 ? -6.894 -34.989 34.506 1.00 81.62 199 MET A CA 1
ATOM 1517 C C . MET A 1 199 ? -6.550 -35.738 33.218 1.00 81.62 199 MET A C 1
ATOM 1519 O O . MET A 1 199 ? -5.398 -35.691 32.790 1.00 81.62 199 MET A O 1
ATOM 1523 N N . ASP A 1 200 ? -7.541 -36.340 32.555 1.00 81.19 200 ASP A N 1
ATOM 1524 C CA . ASP A 1 200 ? -7.352 -36.983 31.250 1.00 81.19 200 ASP A CA 1
ATOM 1525 C C . ASP A 1 200 ? -6.855 -35.974 30.193 1.00 81.19 200 ASP A C 1
ATOM 1527 O O . ASP A 1 200 ? -5.979 -36.281 29.378 1.00 81.19 200 ASP A O 1
ATOM 1531 N N . GLU A 1 201 ? -7.365 -34.738 30.225 1.00 70.94 201 GLU A N 1
ATOM 1532 C CA . GLU A 1 201 ? -6.918 -33.654 29.349 1.00 70.94 201 GLU A CA 1
ATOM 1533 C C . GLU A 1 201 ? -5.469 -33.235 29.655 1.00 70.94 201 GLU A C 1
ATOM 1535 O O . GLU A 1 201 ? -4.652 -33.137 28.734 1.00 70.94 201 GLU A O 1
ATOM 1540 N N . ILE A 1 202 ? -5.104 -33.085 30.933 1.00 76.31 202 ILE A N 1
ATOM 1541 C CA . ILE A 1 202 ? -3.729 -32.779 31.367 1.00 76.31 202 ILE A CA 1
ATOM 1542 C C . ILE A 1 202 ? -2.744 -33.877 30.938 1.00 76.31 202 ILE A C 1
ATOM 1544 O O . ILE A 1 202 ? -1.679 -33.565 30.397 1.00 76.31 202 ILE A O 1
ATOM 1548 N N . ASP A 1 203 ? -3.097 -35.151 31.115 1.00 79.12 203 ASP A N 1
ATOM 1549 C CA . ASP A 1 203 ? -2.266 -36.286 30.700 1.00 79.12 203 ASP A CA 1
ATOM 1550 C C . ASP A 1 203 ? -2.102 -36.328 29.172 1.00 79.12 203 ASP A C 1
ATOM 1552 O O . ASP A 1 203 ? -1.008 -36.583 28.650 1.00 79.12 203 ASP A O 1
ATOM 1556 N N . SER A 1 204 ? -3.162 -35.989 28.429 1.00 70.31 204 SER A N 1
ATOM 1557 C CA . SER A 1 204 ? -3.111 -35.874 26.970 1.00 70.31 204 SER A CA 1
ATOM 1558 C C . SER A 1 204 ? -2.146 -34.772 26.503 1.00 70.31 204 SER A C 1
ATOM 1560 O O . SER A 1 204 ? -1.357 -35.001 25.580 1.00 70.31 204 SER A O 1
ATOM 1562 N N . ILE A 1 205 ? -2.128 -33.619 27.183 1.00 66.81 205 ILE A N 1
ATOM 1563 C CA . ILE A 1 205 ? -1.226 -32.489 26.910 1.00 66.81 205 ILE A CA 1
ATOM 1564 C C . ILE A 1 205 ? 0.224 -32.858 27.258 1.00 66.81 205 ILE A C 1
ATOM 1566 O O . ILE A 1 205 ? 1.146 -32.600 26.476 1.00 66.81 205 ILE A O 1
ATOM 1570 N N . ALA A 1 206 ? 0.436 -33.518 28.398 1.00 69.75 206 ALA A N 1
ATOM 1571 C CA . ALA A 1 206 ? 1.751 -33.971 28.841 1.00 69.75 206 ALA A CA 1
ATOM 1572 C C . ALA A 1 206 ? 2.358 -35.008 27.880 1.00 69.75 206 ALA A C 1
ATOM 1574 O O . ALA A 1 206 ? 3.539 -34.925 27.537 1.00 69.75 206 ALA A O 1
ATOM 1575 N N . SER A 1 207 ? 1.545 -35.940 27.371 1.00 72.12 207 SER A N 1
ATOM 1576 C CA . SER A 1 207 ? 1.995 -36.982 26.438 1.00 72.12 207 SER A CA 1
ATOM 1577 C C . SER A 1 207 ? 2.440 -36.451 25.065 1.00 72.12 207 SER A C 1
ATOM 1579 O O . SER A 1 207 ? 3.204 -37.116 24.364 1.00 72.12 207 SER A O 1
ATOM 1581 N N . ARG A 1 208 ? 2.000 -35.243 24.680 1.00 62.62 208 ARG A N 1
ATOM 1582 C CA . ARG A 1 208 ? 2.259 -34.621 23.367 1.00 62.62 208 ARG A CA 1
ATOM 1583 C C . ARG A 1 208 ? 3.300 -33.496 23.395 1.00 62.62 208 ARG A C 1
ATOM 1585 O O . ARG A 1 208 ? 3.424 -32.760 22.422 1.00 62.62 208 ARG A O 1
ATOM 1592 N N . GLY A 1 209 ? 4.083 -33.386 24.470 1.00 63.56 209 GLY A N 1
ATOM 1593 C CA . GLY A 1 209 ? 5.182 -32.417 24.568 1.00 63.56 209 GLY A CA 1
ATOM 1594 C C . GLY A 1 209 ? 4.832 -31.107 25.279 1.00 63.56 209 GLY A C 1
ATOM 1595 O O . GLY A 1 209 ? 5.591 -30.149 25.166 1.00 63.56 209 GLY A O 1
ATOM 1596 N N . GLY A 1 210 ? 3.730 -31.064 26.037 1.00 58.16 210 GLY A N 1
ATOM 1597 C CA . GLY A 1 210 ? 3.450 -29.990 26.997 1.00 58.16 210 GLY A CA 1
ATOM 1598 C C . GLY A 1 210 ? 2.762 -28.743 26.437 1.00 58.16 210 GLY A C 1
ATOM 1599 O O . GLY A 1 210 ? 2.666 -27.751 27.153 1.00 58.16 210 GLY A O 1
ATOM 1600 N N . ILE A 1 211 ? 2.271 -28.779 25.195 1.00 59.94 211 ILE A N 1
ATOM 1601 C CA . ILE A 1 211 ? 1.523 -27.675 24.577 1.00 59.94 211 ILE A CA 1
ATOM 1602 C C . ILE A 1 211 ? 0.115 -28.180 24.256 1.00 59.94 211 ILE A C 1
ATOM 1604 O O . ILE A 1 211 ? -0.046 -29.134 23.492 1.00 59.94 211 ILE A O 1
ATOM 1608 N N . SER A 1 212 ? -0.903 -27.568 24.869 1.00 57.81 212 SER A N 1
ATOM 1609 C CA . SER A 1 212 ? -2.305 -27.852 24.547 1.00 57.81 212 SER A CA 1
ATOM 1610 C C . SER A 1 212 ? -2.609 -27.255 23.181 1.00 57.81 212 SER A C 1
ATOM 1612 O O . SER A 1 212 ? -2.701 -26.044 23.061 1.00 57.81 212 SER A O 1
ATOM 1614 N N . LEU A 1 213 ? -2.684 -28.079 22.137 1.00 62.09 213 LEU A N 1
ATOM 1615 C CA . LEU A 1 213 ? -2.936 -27.606 20.777 1.00 62.09 213 LEU A CA 1
ATOM 1616 C C . LEU A 1 213 ? -4.447 -27.511 20.539 1.00 62.09 213 LEU A C 1
ATOM 1618 O O . LEU A 1 213 ? -5.110 -28.528 20.324 1.00 62.09 213 LEU A O 1
ATOM 1622 N N . GLY A 1 214 ? -4.977 -26.290 20.563 1.00 72.31 214 GLY A N 1
ATOM 1623 C CA . GLY A 1 214 ? -6.252 -25.962 19.935 1.00 72.31 214 GLY A CA 1
ATOM 1624 C C . GLY A 1 214 ? -6.165 -26.045 18.404 1.00 72.31 214 GLY A C 1
ATOM 1625 O O . GLY A 1 214 ? -5.157 -26.454 17.824 1.00 72.31 214 GLY A O 1
ATOM 1626 N N . VAL A 1 215 ? -7.230 -25.644 17.711 1.00 79.88 215 VAL A N 1
ATOM 1627 C CA . VAL A 1 215 ? -7.217 -25.529 16.245 1.00 79.88 215 VAL A CA 1
ATOM 1628 C C . VAL A 1 215 ? -6.283 -24.373 15.850 1.00 79.88 215 VAL A C 1
ATOM 1630 O O . VAL A 1 215 ? -6.532 -23.247 16.281 1.00 79.88 215 VAL A O 1
ATOM 1633 N N . PRO A 1 216 ? -5.226 -24.600 15.048 1.00 77.31 216 PRO A N 1
ATOM 1634 C CA . PRO A 1 216 ? -4.290 -23.540 14.686 1.00 77.31 216 PRO A CA 1
ATOM 1635 C C . PRO A 1 216 ? -4.967 -22.505 13.784 1.00 77.31 216 PRO A C 1
ATOM 1637 O O . PRO A 1 216 ? -5.670 -22.858 12.834 1.00 77.31 216 PRO A O 1
ATOM 1640 N N . THR A 1 217 ? -4.739 -21.224 14.065 1.00 78.62 217 THR A N 1
ATOM 1641 C CA . THR A 1 217 ? -5.272 -20.113 13.263 1.00 78.62 217 THR A CA 1
ATOM 1642 C C . THR A 1 217 ? -4.462 -19.879 11.990 1.00 78.62 217 THR A C 1
ATOM 1644 O O . THR A 1 217 ? -4.967 -19.280 11.041 1.00 78.62 217 THR A O 1
ATOM 1647 N N . GLY A 1 218 ? -3.212 -20.360 11.953 1.00 75.75 218 GLY A N 1
ATOM 1648 C CA . GLY A 1 218 ? -2.274 -20.138 10.851 1.00 75.75 218 GLY A CA 1
ATOM 1649 C C . GLY A 1 218 ? -1.445 -18.858 11.000 1.00 75.75 218 GLY A C 1
ATOM 1650 O O . GLY A 1 218 ? -0.548 -18.621 10.191 1.00 75.75 218 GLY A O 1
ATOM 1651 N N . PHE A 1 219 ? -1.694 -18.058 12.042 1.00 73.94 219 PHE A N 1
ATOM 1652 C CA . PHE A 1 219 ? -0.868 -16.913 12.420 1.00 73.94 219 PHE A CA 1
ATOM 1653 C C . PHE A 1 219 ? 0.055 -17.314 13.572 1.00 73.94 219 PHE A C 1
ATOM 1655 O O . PHE A 1 219 ? -0.396 -17.451 14.705 1.00 73.94 219 PHE A O 1
ATOM 1662 N N . ALA A 1 220 ? 1.352 -17.470 13.291 1.00 75.94 220 ALA A N 1
ATOM 1663 C CA . ALA A 1 220 ? 2.318 -18.010 14.254 1.00 75.94 220 ALA A CA 1
ATOM 1664 C C . ALA A 1 220 ? 2.342 -17.250 15.594 1.00 75.94 220 ALA A C 1
ATOM 1666 O O . ALA A 1 220 ? 2.364 -17.874 16.648 1.00 75.94 220 ALA A O 1
ATOM 1667 N N . GLU A 1 221 ? 2.272 -15.918 15.557 1.00 73.25 221 GLU A N 1
ATOM 1668 C CA . GLU A 1 221 ? 2.278 -15.080 16.765 1.00 73.25 221 GLU A CA 1
ATOM 1669 C C . GLU A 1 221 ? 0.991 -15.227 17.589 1.00 73.25 221 GLU A C 1
ATOM 1671 O O . GLU A 1 221 ? 1.025 -15.227 18.818 1.00 73.25 221 GLU A O 1
ATOM 1676 N N . LEU A 1 222 ? -0.157 -15.374 16.923 1.00 76.06 222 LEU A N 1
ATOM 1677 C CA . LEU A 1 222 ? -1.435 -15.563 17.605 1.00 76.06 222 LEU A CA 1
ATOM 1678 C C . LEU A 1 222 ? -1.526 -16.969 18.198 1.00 76.06 222 LEU A C 1
ATOM 1680 O O . LEU A 1 222 ? -1.991 -17.124 19.325 1.00 76.06 222 LEU A O 1
ATOM 1684 N N . ASP A 1 223 ? -1.047 -17.975 17.468 1.00 80.12 223 ASP A N 1
ATOM 1685 C CA . ASP A 1 223 ? -1.003 -19.364 17.918 1.00 80.12 223 ASP A CA 1
ATOM 1686 C C . ASP A 1 223 ? -0.005 -19.550 19.074 1.00 80.12 223 ASP A C 1
ATOM 1688 O O . ASP A 1 223 ? -0.267 -20.356 19.955 1.00 80.12 223 ASP A O 1
ATOM 1692 N N . GLU A 1 224 ? 1.079 -18.771 19.156 1.00 78.44 224 GLU A N 1
ATOM 1693 C CA . GLU A 1 224 ? 1.998 -18.793 20.309 1.00 78.44 224 GLU A CA 1
ATOM 1694 C C . GLU A 1 224 ? 1.346 -18.237 21.588 1.00 78.44 224 GLU A C 1
ATOM 1696 O O . GLU A 1 224 ? 1.596 -18.724 22.690 1.00 78.44 224 GLU A O 1
ATOM 1701 N N . ILE A 1 225 ? 0.476 -17.232 21.451 1.00 78.81 225 ILE A N 1
ATOM 1702 C CA . ILE A 1 225 ? -0.219 -16.611 22.589 1.00 78.81 225 ILE A CA 1
ATOM 1703 C C . ILE A 1 225 ? -1.435 -17.439 23.017 1.00 78.81 225 ILE A C 1
ATOM 1705 O O . ILE A 1 225 ? -1.712 -17.571 24.209 1.00 78.81 225 ILE A O 1
ATOM 1709 N N . THR A 1 226 ? -2.188 -17.959 22.049 1.00 79.25 226 THR A N 1
ATOM 1710 C CA . THR A 1 226 ? -3.464 -18.648 22.293 1.00 79.25 226 THR A CA 1
ATOM 1711 C C . THR A 1 226 ? -3.319 -20.161 22.409 1.00 79.25 226 THR A C 1
ATOM 1713 O O . THR A 1 226 ? -4.211 -20.797 22.954 1.00 79.25 226 THR A O 1
ATOM 1716 N N . ASN A 1 227 ? -2.200 -20.730 21.943 1.00 78.62 227 ASN A N 1
ATOM 1717 C CA . ASN A 1 227 ? -2.009 -22.164 21.693 1.00 78.62 227 ASN A CA 1
ATOM 1718 C C . ASN A 1 227 ? -3.067 -22.768 20.747 1.00 78.62 227 ASN A C 1
ATOM 1720 O O . ASN A 1 227 ? -3.328 -23.972 20.761 1.00 78.62 227 ASN A O 1
ATOM 1724 N N . GLY A 1 228 ? -3.641 -21.931 19.876 1.00 81.19 228 GLY A N 1
ATOM 1725 C CA . GLY A 1 228 ? -4.743 -22.279 18.987 1.00 81.19 228 GLY A CA 1
ATOM 1726 C C . GLY A 1 228 ? -6.115 -22.028 19.618 1.00 81.19 228 GLY A C 1
ATOM 1727 O O . GLY A 1 228 ? -6.255 -21.569 20.747 1.00 81.19 228 GLY A O 1
ATOM 1728 N N . LEU A 1 229 ? -7.168 -22.301 18.853 1.00 84.88 229 LEU A N 1
ATOM 1729 C CA . LEU A 1 229 ? -8.548 -22.080 19.278 1.00 84.88 229 LEU A CA 1
ATOM 1730 C C . LEU A 1 229 ? -9.091 -23.335 19.964 1.00 84.88 229 LEU A C 1
ATOM 1732 O O . LEU A 1 229 ? -9.172 -24.396 19.336 1.00 84.88 229 LEU A O 1
ATOM 1736 N N . HIS A 1 230 ? -9.469 -23.233 21.237 1.00 81.38 230 HIS A N 1
ATOM 1737 C CA . HIS A 1 230 ? -9.931 -24.391 22.002 1.00 81.38 230 HIS A CA 1
ATOM 1738 C C . HIS A 1 230 ? -11.453 -24.599 21.876 1.00 81.38 230 HIS A C 1
ATOM 1740 O O . HIS A 1 230 ? -12.222 -23.632 21.891 1.00 81.38 230 HIS A O 1
ATOM 1746 N N . PRO A 1 231 ? -11.922 -25.855 21.764 1.00 67.38 231 PRO A N 1
ATOM 1747 C CA . PRO A 1 231 ? -13.348 -26.169 21.745 1.00 67.38 231 PRO A CA 1
ATOM 1748 C C . PRO A 1 231 ? -14.032 -25.740 23.054 1.00 67.38 231 PRO A C 1
ATOM 1750 O O . PRO A 1 231 ? -13.444 -25.812 24.128 1.00 67.38 231 PRO A O 1
ATOM 1753 N N . GLY A 1 232 ? -15.279 -25.269 22.963 1.00 73.00 232 GLY A N 1
ATOM 1754 C CA . GLY A 1 232 ? -16.041 -24.742 24.107 1.00 73.00 232 GLY A CA 1
ATOM 1755 C C . GLY A 1 232 ? -15.790 -23.260 24.419 1.00 73.00 232 GLY A C 1
ATOM 1756 O O . GLY A 1 232 ? -16.562 -22.659 25.162 1.00 73.00 232 GLY A O 1
ATOM 1757 N N . GLN A 1 233 ? -14.775 -22.632 23.817 1.00 76.44 233 GLN A N 1
ATOM 1758 C CA . GLN A 1 233 ? -14.563 -21.189 23.928 1.00 76.44 233 GLN A CA 1
ATOM 1759 C C . GLN A 1 233 ? -15.419 -20.422 22.912 1.00 76.44 233 GLN A C 1
ATOM 1761 O O . GLN A 1 233 ? -15.371 -20.685 21.710 1.00 76.44 233 GLN A O 1
ATOM 1766 N N . MET A 1 234 ? -16.153 -19.408 23.378 1.00 68.81 234 MET A N 1
ATOM 1767 C CA . MET A 1 234 ? -16.735 -18.398 22.494 1.00 68.81 234 MET A CA 1
ATOM 1768 C C . MET A 1 234 ? -15.692 -17.315 22.210 1.00 68.81 234 MET A C 1
ATOM 1770 O O . MET A 1 234 ? -15.432 -16.443 23.040 1.00 68.81 234 MET A O 1
ATOM 1774 N N . ILE A 1 235 ? -15.088 -17.370 21.026 1.00 76.12 235 ILE A N 1
ATOM 1775 C CA . ILE A 1 235 ? -14.065 -16.413 20.596 1.00 76.12 235 ILE A CA 1
ATOM 1776 C C . ILE A 1 235 ? -14.750 -15.260 19.856 1.00 76.12 235 ILE A C 1
ATOM 1778 O O . ILE A 1 235 ? -15.177 -15.405 18.711 1.00 76.12 235 ILE A O 1
ATOM 1782 N N . ILE A 1 236 ? -14.871 -14.106 20.517 1.00 71.56 236 ILE A N 1
ATOM 1783 C CA . ILE A 1 236 ? -15.467 -12.901 19.927 1.00 71.56 236 ILE A CA 1
ATOM 1784 C C . ILE A 1 236 ? -14.368 -12.040 19.308 1.00 71.56 236 ILE A C 1
ATOM 1786 O O . ILE A 1 236 ? -13.561 -11.435 20.014 1.00 71.56 236 ILE A O 1
ATOM 1790 N N . VAL A 1 237 ? -14.384 -11.913 17.983 1.00 67.69 237 VAL A N 1
ATOM 1791 C CA . VAL A 1 237 ? -13.561 -10.934 17.264 1.00 67.69 237 VAL A CA 1
ATOM 1792 C C . VAL A 1 237 ? -14.381 -9.660 17.087 1.00 67.69 237 VAL A C 1
ATOM 1794 O O . VAL A 1 237 ? -15.092 -9.484 16.100 1.00 67.69 237 VAL A O 1
ATOM 1797 N N . ALA A 1 238 ? -14.329 -8.780 18.085 1.00 56.44 238 ALA A N 1
ATOM 1798 C CA . ALA A 1 238 ? -15.024 -7.501 18.040 1.00 56.44 238 ALA A CA 1
ATOM 1799 C C . ALA A 1 238 ? -14.116 -6.411 17.459 1.00 56.44 238 ALA A C 1
ATOM 1801 O O . ALA A 1 238 ? -13.083 -6.058 18.027 1.00 56.44 238 ALA A O 1
ATOM 1802 N N . ALA A 1 239 ? -14.551 -5.828 16.349 1.00 49.41 239 ALA A N 1
ATOM 1803 C CA . ALA A 1 239 ? -14.029 -4.579 15.817 1.00 49.41 239 ALA A CA 1
ATOM 1804 C C . ALA A 1 239 ? -15.215 -3.654 15.526 1.00 49.41 239 ALA A C 1
ATOM 1806 O O . ALA A 1 239 ? -16.284 -4.119 15.140 1.00 49.41 239 ALA A O 1
ATOM 1807 N N . ARG A 1 240 ? -15.051 -2.341 15.711 1.00 41.19 240 ARG A N 1
ATOM 1808 C CA . ARG A 1 240 ? -16.098 -1.366 15.368 1.00 41.19 240 ARG A CA 1
ATOM 1809 C C . ARG A 1 240 ? -16.271 -1.297 13.838 1.00 41.19 240 ARG A C 1
ATOM 1811 O O . ARG A 1 240 ? -15.309 -0.914 13.170 1.00 41.19 240 ARG A O 1
ATOM 1818 N N . PRO A 1 241 ? -17.457 -1.586 13.263 1.00 37.50 241 PRO A N 1
ATOM 1819 C CA . PRO A 1 241 ? -17.729 -1.315 11.852 1.00 37.50 241 PRO A CA 1
ATOM 1820 C C . PRO A 1 241 ? -17.972 0.191 11.641 1.00 37.50 241 PRO A C 1
ATOM 1822 O O . PRO A 1 241 ? -18.822 0.772 12.308 1.00 37.50 241 PRO A O 1
ATOM 1825 N N . GLY A 1 242 ? -17.247 0.831 10.716 1.00 51.66 242 GLY A N 1
ATOM 1826 C CA . GLY A 1 242 ? -17.630 2.140 10.152 1.00 51.66 242 GLY A CA 1
ATOM 1827 C C . GLY A 1 242 ? -17.524 3.395 11.039 1.00 51.66 242 GLY A C 1
ATOM 1828 O O . GLY A 1 242 ? -18.183 4.383 10.735 1.00 51.66 242 GLY A O 1
ATOM 1829 N N . VAL A 1 243 ? -16.710 3.423 12.100 1.00 41.66 243 VAL A N 1
ATOM 1830 C CA . VAL A 1 243 ? -16.660 4.576 13.030 1.00 41.66 243 VAL A CA 1
ATOM 1831 C C . VAL A 1 243 ? -15.355 5.371 12.876 1.00 41.66 243 VAL A C 1
ATOM 1833 O O . VAL A 1 243 ? -14.343 5.027 13.481 1.00 41.66 243 VAL A O 1
ATOM 1836 N N . GLY A 1 244 ? -15.389 6.439 12.069 1.00 51.03 244 GLY A N 1
ATOM 1837 C CA . GLY A 1 244 ? -14.418 7.543 12.144 1.00 51.03 244 GLY A CA 1
ATOM 1838 C C . GLY A 1 244 ? -13.138 7.387 11.318 1.00 51.03 244 GLY A C 1
ATOM 1839 O O . GLY A 1 244 ? -12.048 7.337 11.873 1.00 51.03 244 GLY A O 1
ATOM 1840 N N . LYS A 1 245 ? -13.238 7.359 9.985 1.00 63.03 245 LYS A N 1
ATOM 1841 C CA . LYS A 1 245 ? -12.088 7.613 9.087 1.00 63.03 245 LYS A CA 1
ATOM 1842 C C . LYS A 1 245 ? -12.401 8.677 8.035 1.00 63.03 245 LYS A C 1
ATOM 1844 O O . LYS A 1 245 ? -11.869 8.638 6.931 1.00 63.03 245 LYS A O 1
ATOM 1849 N N . ALA A 1 246 ? -13.297 9.610 8.354 1.00 76.69 246 ALA A N 1
ATOM 1850 C CA . ALA A 1 246 ? -13.629 10.673 7.421 1.00 76.69 246 ALA A CA 1
ATOM 1851 C C . ALA A 1 246 ? -12.408 11.585 7.229 1.00 76.69 246 ALA A C 1
ATOM 1853 O O . ALA A 1 246 ? -11.797 12.058 8.193 1.00 76.69 246 ALA A O 1
ATOM 1854 N N . LEU A 1 247 ? -12.037 11.765 5.970 1.00 87.38 247 LEU A N 1
ATOM 1855 C CA . LEU A 1 247 ? -11.028 12.700 5.492 1.00 87.38 247 LEU A CA 1
ATOM 1856 C C . LEU A 1 247 ? -11.720 13.669 4.539 1.00 87.38 247 LEU A C 1
ATOM 1858 O O . LEU A 1 247 ? -12.791 13.362 4.008 1.00 87.38 247 LEU A O 1
ATOM 1862 N N . SER A 1 248 ? -11.115 14.829 4.316 1.00 90.12 248 SER A N 1
ATOM 1863 C CA . SER A 1 248 ? -11.621 15.759 3.311 1.00 90.12 248 SER A CA 1
ATOM 1864 C C . SER A 1 248 ? -11.616 15.124 1.918 1.00 90.12 248 SER A C 1
ATOM 1866 O O . SER A 1 248 ? -10.751 14.303 1.607 1.00 90.12 248 SER A O 1
ATOM 1868 N N . LEU A 1 249 ? -12.579 15.504 1.076 1.00 90.00 249 LEU A N 1
ATOM 1869 C CA . LEU A 1 249 ? -12.792 14.906 -0.248 1.00 90.00 249 LEU A CA 1
ATOM 1870 C C . LEU A 1 249 ? -11.609 15.126 -1.203 1.00 90.00 249 LEU A C 1
ATOM 1872 O O . LEU A 1 249 ? -11.377 14.314 -2.090 1.00 90.00 249 LEU A O 1
ATOM 1876 N N . ASP A 1 250 ? -10.835 16.187 -1.003 1.00 90.50 250 ASP A N 1
ATOM 1877 C CA . ASP A 1 250 ? -9.622 16.505 -1.760 1.00 90.50 250 ASP A CA 1
ATOM 1878 C C . ASP A 1 250 ? -8.376 15.755 -1.264 1.00 90.50 250 ASP A C 1
ATOM 1880 O O . ASP A 1 250 ? -7.301 15.901 -1.848 1.00 90.50 250 ASP A O 1
ATOM 1884 N N . THR A 1 251 ? -8.498 14.927 -0.218 1.00 90.94 251 THR A N 1
ATOM 1885 C CA . THR A 1 251 ? -7.361 14.167 0.310 1.00 90.94 251 THR A CA 1
ATOM 1886 C C . THR A 1 251 ? -6.843 13.195 -0.753 1.00 90.94 251 THR A C 1
ATOM 1888 O O . THR A 1 251 ? -7.611 12.339 -1.207 1.00 90.94 251 THR A O 1
ATOM 1891 N N . PRO A 1 252 ? -5.560 13.287 -1.148 1.00 91.06 252 PRO A N 1
ATOM 1892 C CA . PRO A 1 252 ? -4.988 12.405 -2.151 1.00 91.06 252 PRO A CA 1
ATOM 1893 C C . PRO A 1 252 ? -4.805 10.994 -1.586 1.00 91.06 252 PRO A C 1
ATOM 1895 O O . PRO A 1 252 ? -4.249 10.803 -0.504 1.00 91.06 252 PRO A O 1
ATOM 1898 N N . LEU A 1 253 ? -5.239 9.999 -2.351 1.00 90.75 253 LEU A N 1
ATOM 1899 C CA . LEU A 1 253 ? -5.140 8.583 -2.029 1.00 90.75 253 LEU A CA 1
ATOM 1900 C C . LEU A 1 253 ? -4.230 7.879 -3.049 1.00 90.75 253 LEU A C 1
ATOM 1902 O O . LEU A 1 253 ? -4.427 8.040 -4.258 1.00 90.75 253 LEU A O 1
ATOM 1906 N N . PRO A 1 254 ? -3.237 7.095 -2.601 1.00 89.81 254 PRO A N 1
ATOM 1907 C CA . PRO A 1 254 ? -2.357 6.360 -3.501 1.00 89.81 254 PRO A CA 1
ATOM 1908 C C . PRO A 1 254 ? -3.085 5.174 -4.146 1.00 89.81 254 PRO A C 1
ATOM 1910 O O . PRO A 1 254 ? -3.752 4.392 -3.464 1.00 89.81 254 PRO A O 1
ATOM 1913 N N . THR A 1 255 ? -2.896 5.002 -5.455 1.00 90.94 255 THR A N 1
ATOM 1914 C CA . THR A 1 255 ? -3.382 3.844 -6.221 1.00 90.94 255 THR A CA 1
ATOM 1915 C C . THR A 1 255 ? -2.212 3.122 -6.898 1.00 90.94 255 THR A C 1
ATOM 1917 O O . THR A 1 255 ? -1.146 3.722 -7.087 1.00 90.94 255 THR A O 1
ATOM 1920 N N . PRO A 1 256 ? -2.376 1.853 -7.320 1.00 89.38 256 PRO A N 1
ATOM 1921 C CA . PRO A 1 256 ? -1.338 1.133 -8.063 1.00 89.38 256 PRO A CA 1
ATOM 1922 C C . PRO A 1 256 ? -0.879 1.837 -9.348 1.00 89.38 256 PRO A C 1
ATOM 1924 O O . PRO A 1 256 ? 0.259 1.657 -9.775 1.00 89.38 256 PRO A O 1
ATOM 1927 N N . ASP A 1 257 ? -1.739 2.667 -9.940 1.00 85.56 257 ASP A N 1
ATOM 1928 C CA . ASP A 1 257 ? -1.482 3.348 -11.210 1.00 85.56 257 ASP A CA 1
ATOM 1929 C C . ASP A 1 257 ? -1.164 4.841 -11.053 1.00 85.56 257 ASP A C 1
ATOM 1931 O O . ASP A 1 257 ? -0.768 5.498 -12.016 1.00 85.56 257 ASP A O 1
ATOM 1935 N N . GLY A 1 258 ? -1.302 5.409 -9.852 1.00 86.31 258 GLY A N 1
ATOM 1936 C CA . GLY A 1 258 ? -1.213 6.854 -9.691 1.00 86.31 258 GLY A CA 1
ATOM 1937 C C . GLY A 1 258 ? -1.733 7.349 -8.352 1.00 86.31 258 GLY A C 1
ATOM 1938 O O . GLY A 1 258 ? -1.301 6.887 -7.297 1.00 86.31 258 GLY A O 1
ATOM 1939 N N . TRP A 1 259 ? -2.611 8.339 -8.438 1.00 89.56 259 TRP A N 1
ATOM 1940 C CA . TRP A 1 259 ? -3.260 9.003 -7.322 1.00 89.56 259 TRP A CA 1
ATOM 1941 C C . TRP A 1 259 ? -4.734 9.183 -7.677 1.00 89.56 259 TRP A C 1
ATOM 1943 O O . TRP A 1 259 ? -5.062 9.439 -8.835 1.00 89.56 259 TRP A O 1
ATOM 1953 N N . THR A 1 260 ? -5.600 9.053 -6.684 1.00 92.69 260 THR A N 1
ATOM 1954 C CA . THR A 1 260 ? -7.006 9.466 -6.738 1.00 92.69 260 THR A CA 1
ATOM 1955 C C . THR A 1 260 ? -7.280 10.387 -5.551 1.00 92.69 260 THR A C 1
ATOM 1957 O O . THR A 1 260 ? -6.366 10.692 -4.783 1.00 92.69 260 THR A O 1
ATOM 1960 N N . THR A 1 261 ? -8.509 10.848 -5.379 1.00 93.69 261 THR A N 1
ATOM 1961 C CA . THR A 1 261 ? -8.922 11.627 -4.207 1.00 93.69 261 THR A CA 1
ATOM 1962 C C . THR A 1 261 ? -10.025 10.907 -3.440 1.00 93.69 261 THR A C 1
ATOM 1964 O O . THR A 1 261 ? -10.718 10.046 -3.984 1.00 93.69 261 THR A O 1
ATOM 1967 N N . MET A 1 262 ? -10.207 11.256 -2.166 1.00 90.81 262 MET A N 1
ATOM 1968 C CA . MET A 1 262 ? -11.279 10.696 -1.334 1.00 90.81 262 MET A CA 1
ATOM 1969 C C . MET A 1 262 ? -12.684 10.957 -1.914 1.00 90.81 262 MET A C 1
ATOM 1971 O O . MET A 1 262 ? -13.601 10.185 -1.657 1.00 90.81 262 MET A O 1
ATOM 1975 N N . GLY A 1 263 ? -12.867 12.017 -2.707 1.00 89.62 263 GLY A N 1
ATOM 1976 C CA . GLY A 1 263 ? -14.125 12.317 -3.394 1.00 89.62 263 GLY A CA 1
ATOM 1977 C C . GLY A 1 263 ? -14.332 11.574 -4.717 1.00 89.62 263 GLY A C 1
ATOM 1978 O O . GLY A 1 263 ? -15.472 11.434 -5.149 1.00 89.62 263 GLY A O 1
ATOM 1979 N N . GLU A 1 264 ? -13.260 11.109 -5.361 1.00 92.06 264 GLU A N 1
ATOM 1980 C CA . GLU A 1 264 ? -13.325 10.410 -6.655 1.00 92.06 264 GLU A CA 1
ATOM 1981 C C . GLU A 1 264 ? -13.290 8.884 -6.517 1.00 92.06 264 GLU A C 1
ATOM 1983 O O . GLU A 1 264 ? -13.701 8.184 -7.441 1.00 92.06 264 GLU A O 1
ATOM 1988 N N . VAL A 1 265 ? -12.810 8.361 -5.385 1.00 91.94 265 VAL A N 1
ATOM 1989 C CA . VAL A 1 265 ? -12.704 6.916 -5.159 1.00 91.94 265 VAL A CA 1
ATOM 1990 C C . VAL A 1 265 ? -14.076 6.238 -5.100 1.00 91.94 265 VAL A C 1
ATOM 1992 O O . VAL A 1 265 ? -14.986 6.676 -4.394 1.00 91.94 265 VAL A O 1
ATOM 1995 N N . ALA A 1 266 ? -14.210 5.120 -5.810 1.00 91.38 266 ALA A N 1
ATOM 1996 C CA . ALA A 1 266 ? -15.435 4.340 -5.894 1.00 91.38 266 ALA A CA 1
ATOM 1997 C C . ALA A 1 266 ? -15.232 2.876 -5.471 1.00 91.38 266 ALA A C 1
ATOM 1999 O O . ALA A 1 266 ? -14.123 2.338 -5.419 1.00 91.38 266 ALA A O 1
ATOM 2000 N N . VAL A 1 267 ? -16.343 2.195 -5.178 1.00 92.38 267 VAL A N 1
ATOM 2001 C CA . VAL A 1 267 ? -16.341 0.747 -4.929 1.00 92.38 267 VAL A CA 1
ATOM 2002 C C . VAL A 1 267 ? -15.832 0.016 -6.171 1.00 92.38 267 VAL A C 1
ATOM 2004 O O . VAL A 1 267 ? -16.349 0.209 -7.269 1.00 92.38 267 VAL A O 1
ATOM 2007 N N . GLY A 1 268 ? -14.843 -0.856 -5.983 1.00 92.00 268 GLY A N 1
ATOM 2008 C CA . GLY A 1 268 ? -14.152 -1.572 -7.056 1.00 92.00 268 GLY A CA 1
ATOM 2009 C C . GLY A 1 268 ? -12.763 -1.023 -7.390 1.00 92.00 268 GLY A C 1
ATOM 2010 O O . GLY A 1 268 ? -11.962 -1.772 -7.953 1.00 92.00 268 GLY A O 1
ATOM 2011 N N . ASP A 1 269 ? -12.445 0.212 -6.991 1.00 93.31 269 ASP A N 1
ATOM 2012 C CA . ASP A 1 269 ? -11.109 0.786 -7.172 1.00 93.31 269 ASP A CA 1
ATOM 2013 C C . ASP A 1 269 ? -10.065 0.078 -6.299 1.00 93.31 269 ASP A C 1
ATOM 2015 O O . ASP A 1 269 ? -10.394 -0.611 -5.329 1.00 93.31 269 ASP A O 1
ATOM 2019 N N . HIS A 1 270 ? -8.787 0.250 -6.639 1.00 94.12 270 HIS A N 1
ATOM 2020 C CA . HIS A 1 270 ? -7.668 -0.268 -5.852 1.00 94.12 270 HIS A CA 1
ATOM 2021 C C . HIS A 1 270 ? -6.901 0.885 -5.206 1.00 94.12 270 HIS A C 1
ATOM 2023 O O . HIS A 1 270 ? -6.435 1.795 -5.893 1.00 94.12 270 HIS A O 1
ATOM 2029 N N . LEU A 1 271 ? -6.739 0.810 -3.888 1.00 93.25 271 LEU A N 1
ATOM 2030 C CA . LEU A 1 271 ? -5.928 1.722 -3.086 1.00 93.25 271 LEU A CA 1
ATOM 2031 C C . LEU A 1 271 ? -4.736 0.976 -2.488 1.00 93.25 271 LEU A C 1
ATOM 2033 O O . LEU A 1 271 ? -4.725 -0.251 -2.453 1.00 93.25 271 LEU A O 1
ATOM 2037 N N . ILE A 1 272 ? -3.743 1.709 -2.000 1.00 92.25 272 ILE A N 1
ATOM 2038 C CA . ILE A 1 272 ? -2.630 1.127 -1.244 1.00 92.25 272 ILE A CA 1
ATOM 2039 C C . ILE A 1 272 ? -2.945 1.152 0.256 1.00 92.25 272 ILE A C 1
ATOM 2041 O O . ILE A 1 272 ? -3.311 2.196 0.797 1.00 92.25 272 ILE A O 1
ATOM 2045 N N . ASP A 1 273 ? -2.806 0.008 0.927 1.00 89.38 273 ASP A N 1
ATOM 2046 C CA . ASP A 1 273 ? -3.005 -0.116 2.375 1.00 89.38 273 ASP A CA 1
ATOM 2047 C C . ASP A 1 273 ? -1.740 0.198 3.202 1.00 89.38 273 ASP A C 1
ATOM 2049 O O . ASP A 1 273 ? -0.706 0.602 2.672 1.00 89.38 273 ASP A O 1
ATOM 2053 N N . ALA A 1 274 ? -1.822 0.035 4.529 1.00 86.12 274 ALA A N 1
ATOM 2054 C CA . ALA A 1 274 ? -0.732 0.329 5.466 1.00 86.12 274 ALA A CA 1
ATOM 2055 C C . ALA A 1 274 ? 0.516 -0.561 5.282 1.00 86.12 274 ALA A C 1
ATOM 2057 O O . ALA A 1 274 ? 1.619 -0.133 5.627 1.00 86.12 274 ALA A O 1
ATOM 2058 N N . HIS A 1 275 ? 0.354 -1.754 4.707 1.00 88.12 275 HIS A N 1
ATOM 2059 C CA . HIS A 1 275 ? 1.445 -2.680 4.386 1.00 88.12 275 HIS A CA 1
ATOM 2060 C C . HIS A 1 275 ? 1.993 -2.452 2.970 1.00 88.12 275 HIS A C 1
ATOM 2062 O O . HIS A 1 275 ? 2.823 -3.214 2.482 1.00 88.12 275 HIS A O 1
ATOM 2068 N N . GLY A 1 276 ? 1.523 -1.406 2.285 1.00 90.44 276 GLY A N 1
ATOM 2069 C CA . GLY A 1 276 ? 1.936 -1.092 0.927 1.00 90.44 276 GLY A CA 1
ATOM 2070 C C . GLY A 1 276 ? 1.268 -1.967 -0.137 1.00 90.44 276 GLY A C 1
ATOM 2071 O O . GLY A 1 276 ? 1.626 -1.853 -1.308 1.00 90.44 276 GLY A O 1
ATOM 2072 N N . MET A 1 277 ? 0.298 -2.813 0.212 1.00 93.75 277 MET A N 1
ATOM 2073 C CA . MET A 1 277 ? -0.325 -3.744 -0.729 1.00 93.75 277 MET A CA 1
ATOM 2074 C C . MET A 1 277 ? -1.527 -3.102 -1.447 1.00 93.75 277 MET A C 1
ATOM 2076 O O . MET A 1 277 ? -2.283 -2.341 -0.834 1.00 93.75 277 MET A O 1
ATOM 2080 N N . PRO A 1 278 ? -1.750 -3.404 -2.743 1.00 93.81 278 PRO A N 1
ATOM 2081 C CA . PRO A 1 278 ? -2.987 -3.052 -3.429 1.00 93.81 278 PRO A CA 1
ATOM 2082 C C . PRO A 1 278 ? -4.196 -3.763 -2.813 1.00 93.81 278 PRO A C 1
ATOM 2084 O O . PRO A 1 278 ? -4.297 -4.988 -2.850 1.00 93.81 278 PRO A O 1
ATOM 2087 N N . THR A 1 279 ? -5.149 -2.984 -2.317 1.00 92.69 279 THR A N 1
ATOM 2088 C CA . THR A 1 279 ? -6.381 -3.454 -1.686 1.00 92.69 279 THR A CA 1
ATOM 2089 C C . THR A 1 279 ? -7.596 -2.865 -2.398 1.00 92.69 279 THR A C 1
ATOM 2091 O O . THR A 1 279 ? -7.645 -1.677 -2.720 1.00 92.69 279 THR A O 1
ATOM 2094 N N . ARG A 1 280 ? -8.600 -3.710 -2.660 1.00 94.19 280 ARG A N 1
ATOM 2095 C CA . ARG A 1 280 ? -9.829 -3.316 -3.359 1.00 94.19 280 ARG A CA 1
ATOM 2096 C C . ARG A 1 280 ? -10.806 -2.619 -2.414 1.00 94.19 280 ARG A C 1
ATOM 2098 O O . ARG A 1 280 ? -11.126 -3.145 -1.349 1.00 94.19 280 ARG A O 1
ATOM 2105 N N . VAL A 1 281 ? -11.361 -1.493 -2.848 1.00 90.12 281 VAL A N 1
ATOM 2106 C CA . VAL A 1 281 ? -12.439 -0.784 -2.153 1.00 90.12 281 VAL A CA 1
ATOM 2107 C C . VAL A 1 281 ? -13.721 -1.609 -2.253 1.00 90.12 281 VAL A C 1
ATOM 2109 O O . VAL A 1 281 ? -14.267 -1.806 -3.337 1.00 90.12 281 VAL A O 1
ATOM 2112 N N . VAL A 1 282 ? -14.200 -2.121 -1.118 1.00 89.81 282 VAL A N 1
ATOM 2113 C CA . VAL A 1 282 ? -15.410 -2.966 -1.043 1.00 89.81 282 VAL A CA 1
ATOM 2114 C C . VAL A 1 282 ? -16.680 -2.180 -0.727 1.00 89.81 282 VAL A C 1
ATOM 2116 O O . VAL A 1 282 ? -17.775 -2.647 -1.023 1.00 89.81 282 VAL A O 1
ATOM 2119 N N . ALA A 1 283 ? -16.537 -0.999 -0.130 1.00 82.56 283 ALA A N 1
ATOM 2120 C CA . ALA A 1 283 ? -17.632 -0.122 0.255 1.00 82.56 283 ALA A CA 1
ATOM 2121 C C . ALA A 1 283 ? -17.128 1.324 0.338 1.00 82.56 283 ALA A C 1
ATOM 2123 O O . ALA A 1 283 ? -15.974 1.555 0.701 1.00 82.56 283 ALA A O 1
ATOM 2124 N N . ALA A 1 284 ? -18.007 2.277 0.036 1.00 82.38 284 ALA A N 1
ATOM 2125 C CA . ALA A 1 284 ? -17.798 3.702 0.253 1.00 82.38 284 ALA A CA 1
ATOM 2126 C C . ALA A 1 284 ? -18.991 4.240 1.053 1.00 82.38 284 ALA A C 1
ATOM 2128 O O . ALA A 1 284 ? -20.133 3.861 0.795 1.00 82.38 284 ALA A O 1
ATOM 2129 N N . THR A 1 285 ? -18.722 5.062 2.063 1.00 80.75 285 THR A N 1
ATOM 2130 C CA . THR A 1 285 ? -19.755 5.717 2.875 1.00 80.75 285 THR A CA 1
ATOM 2131 C C . THR A 1 285 ? -20.214 7.010 2.209 1.00 80.75 285 THR A C 1
ATOM 2133 O O . THR A 1 285 ? -19.425 7.642 1.508 1.00 80.75 285 THR A O 1
ATOM 2136 N N . ASP A 1 286 ? -21.444 7.447 2.486 1.00 82.75 286 ASP A N 1
ATOM 2137 C CA . ASP A 1 286 ? -21.921 8.761 2.048 1.00 82.75 286 ASP A CA 1
ATOM 2138 C C . ASP A 1 286 ? -21.054 9.901 2.605 1.00 82.75 286 ASP A C 1
ATOM 2140 O O . ASP A 1 286 ? -20.427 9.785 3.666 1.00 82.75 286 ASP A O 1
ATOM 2144 N N . VAL A 1 287 ? -21.036 11.027 1.886 1.00 86.25 287 VAL A N 1
ATOM 2145 C CA . VAL A 1 287 ? -20.309 12.229 2.305 1.00 86.25 287 VAL A CA 1
ATOM 2146 C C . VAL A 1 287 ? -20.894 12.747 3.615 1.00 86.25 287 VAL A C 1
ATOM 2148 O O . VAL A 1 287 ? -22.081 13.055 3.714 1.00 86.25 287 VAL A O 1
ATOM 2151 N N . MET A 1 288 ? -20.035 12.874 4.622 1.00 83.69 288 MET A N 1
ATOM 2152 C CA . MET A 1 288 ? -20.419 13.350 5.944 1.00 83.69 288 MET A CA 1
ATOM 2153 C C . MET A 1 288 ? -20.296 14.876 6.002 1.00 83.69 288 MET A C 1
ATOM 2155 O O . MET A 1 288 ? -19.202 15.415 5.846 1.00 83.69 288 MET A O 1
ATOM 2159 N N . LEU A 1 289 ? -21.417 15.565 6.221 1.00 85.25 289 LEU A N 1
ATOM 2160 C CA . LEU A 1 289 ? -21.497 17.028 6.305 1.00 85.25 289 LEU A CA 1
ATOM 2161 C C . LEU A 1 289 ? -21.616 17.497 7.763 1.00 85.25 289 LEU A C 1
ATOM 2163 O O . LEU A 1 289 ? -21.971 16.715 8.642 1.00 85.25 289 LEU A O 1
ATOM 2167 N N . ASP A 1 290 ? -21.323 18.778 8.002 1.00 83.75 290 ASP A N 1
ATOM 2168 C CA . ASP A 1 290 ? -21.505 19.465 9.293 1.00 83.75 290 ASP A CA 1
ATOM 2169 C C . ASP A 1 290 ? -20.754 18.845 10.486 1.00 83.75 290 ASP A C 1
ATOM 2171 O O . ASP A 1 290 ? -21.186 18.941 11.637 1.00 83.75 290 ASP A O 1
ATOM 2175 N N . ARG A 1 291 ? -19.595 18.231 10.224 1.00 82.56 291 ARG A N 1
ATOM 2176 C CA . ARG A 1 291 ? -18.717 17.678 11.262 1.00 82.56 291 ARG A CA 1
ATOM 2177 C C . ARG A 1 291 ? -17.520 18.595 11.549 1.00 82.56 291 ARG A C 1
ATOM 2179 O O . ARG A 1 291 ? -17.005 19.225 10.623 1.00 82.56 291 ARG A O 1
ATOM 2186 N N . PRO A 1 292 ? -17.055 18.690 12.808 1.00 88.94 292 PRO A N 1
ATOM 2187 C CA . PRO A 1 292 ? -15.835 19.420 13.130 1.00 88.94 292 PRO A CA 1
ATOM 2188 C C . PRO A 1 292 ? -14.615 18.733 12.501 1.00 88.94 292 PRO A C 1
ATOM 2190 O O . PRO A 1 292 ? -14.367 17.556 12.742 1.00 88.94 292 PRO A O 1
ATOM 2193 N N . CYS A 1 293 ? -13.831 19.482 11.729 1.00 90.50 293 CYS A N 1
ATOM 2194 C CA . CYS A 1 293 ? -12.611 18.995 11.084 1.00 90.50 293 CYS A CA 1
ATOM 2195 C C . CYS A 1 293 ? -11.386 19.765 11.581 1.00 90.50 293 CYS A C 1
ATOM 2197 O O . CYS A 1 293 ? -11.470 20.946 11.920 1.00 90.50 293 CYS A O 1
ATOM 2199 N N . TYR A 1 294 ? -10.238 19.095 11.570 1.00 91.94 294 TYR A N 1
ATOM 2200 C CA . TYR A 1 294 ? -8.944 19.659 11.928 1.00 91.94 294 TYR A CA 1
ATOM 2201 C C . TYR A 1 294 ? -7.968 19.515 10.765 1.00 91.94 294 TYR A C 1
ATOM 2203 O O . TYR A 1 294 ? -7.936 18.490 10.081 1.00 91.94 294 TYR A O 1
ATOM 2211 N N . GLU A 1 295 ? -7.142 20.538 10.579 1.00 93.94 295 GLU A N 1
ATOM 2212 C CA . GLU A 1 295 ? -5.969 20.473 9.716 1.00 93.94 295 GLU A CA 1
ATOM 2213 C C . GLU A 1 295 ? -4.817 19.814 10.488 1.00 93.94 295 GLU A C 1
ATOM 2215 O O . GLU A 1 295 ? -4.481 20.226 11.602 1.00 93.94 295 GLU A O 1
ATOM 2220 N N . ILE A 1 296 ? -4.241 18.760 9.915 1.00 90.94 296 ILE A N 1
ATOM 2221 C CA . ILE A 1 296 ? -3.168 17.966 10.510 1.00 90.94 296 ILE A CA 1
ATOM 2222 C C . ILE A 1 296 ? -1.917 18.136 9.653 1.00 90.94 296 ILE A C 1
ATOM 2224 O O . ILE A 1 296 ? -1.892 17.698 8.505 1.00 90.94 296 ILE A O 1
ATOM 2228 N N . GLU A 1 297 ? -0.871 18.722 10.236 1.00 90.12 297 GLU A N 1
ATOM 2229 C CA . GLU A 1 297 ? 0.463 18.830 9.638 1.00 90.12 297 GLU A CA 1
ATOM 2230 C C . GLU A 1 297 ? 1.390 17.734 10.191 1.00 90.12 297 GLU A C 1
ATOM 2232 O O . GLU A 1 297 ? 1.568 17.591 11.407 1.00 90.12 297 GLU A O 1
ATOM 2237 N N . PHE A 1 298 ? 2.005 16.961 9.298 1.00 87.81 298 PHE A N 1
ATOM 2238 C CA . PHE A 1 298 ? 2.967 15.917 9.641 1.00 87.81 298 PHE A CA 1
ATOM 2239 C C . PHE A 1 298 ? 4.410 16.434 9.610 1.00 87.81 298 PHE A C 1
ATOM 2241 O O . PHE A 1 298 ? 4.739 17.460 9.024 1.00 87.81 298 PHE A O 1
ATOM 2248 N N . SER A 1 299 ? 5.332 15.680 10.218 1.00 82.19 299 SER A N 1
ATOM 2249 C CA . SER A 1 299 ? 6.750 16.066 10.311 1.00 82.19 299 SER A CA 1
ATOM 2250 C C . SER A 1 299 ? 7.495 16.150 8.970 1.00 82.19 299 SER A C 1
ATOM 2252 O O . SER A 1 299 ? 8.625 16.640 8.931 1.00 82.19 299 SER A O 1
ATOM 2254 N N . ASP A 1 300 ? 6.910 15.618 7.898 1.00 77.06 300 ASP A N 1
ATOM 2255 C CA . ASP A 1 300 ? 7.417 15.702 6.524 1.00 77.06 300 ASP A CA 1
ATOM 2256 C C . ASP A 1 300 ? 6.837 16.902 5.743 1.00 77.06 300 ASP A C 1
ATOM 2258 O O . ASP A 1 300 ? 7.120 17.062 4.553 1.00 77.06 300 ASP A O 1
ATOM 2262 N N . GLY A 1 301 ? 6.036 17.744 6.410 1.00 79.56 301 GLY A N 1
ATOM 2263 C CA . GLY A 1 301 ? 5.372 18.914 5.842 1.00 79.56 301 GLY A CA 1
ATOM 2264 C C . GLY A 1 301 ? 4.114 18.592 5.034 1.00 79.56 301 GLY A C 1
ATOM 2265 O O . GLY A 1 301 ? 3.568 19.489 4.396 1.00 79.56 301 GLY A O 1
ATOM 2266 N N . THR A 1 302 ? 3.660 17.334 5.003 1.00 83.75 302 THR A N 1
ATOM 2267 C CA . THR A 1 302 ? 2.350 17.009 4.427 1.00 83.75 302 THR A CA 1
ATOM 2268 C C . THR A 1 302 ? 1.234 17.504 5.338 1.00 83.75 302 THR A C 1
ATOM 2270 O O . THR A 1 302 ? 1.359 17.486 6.563 1.00 83.75 302 THR A O 1
ATOM 2273 N N . VAL A 1 303 ? 0.147 17.965 4.723 1.00 89.94 303 VAL A N 1
ATOM 2274 C CA . VAL A 1 303 ? -1.028 18.483 5.420 1.00 89.94 303 VAL A CA 1
ATOM 2275 C C . VAL A 1 303 ? -2.256 17.774 4.882 1.00 89.94 303 VAL A C 1
ATOM 2277 O O . VAL A 1 303 ? -2.410 17.646 3.667 1.00 89.94 303 VAL A O 1
ATOM 2280 N N . ILE A 1 304 ? -3.118 17.315 5.782 1.00 91.25 304 ILE A N 1
ATOM 2281 C CA . ILE A 1 304 ? -4.430 16.768 5.435 1.00 91.25 304 ILE A CA 1
ATOM 2282 C C . ILE A 1 304 ? -5.499 17.367 6.343 1.00 91.25 304 ILE A C 1
ATOM 2284 O O . ILE A 1 304 ? -5.201 17.849 7.436 1.00 91.25 304 ILE A O 1
ATOM 2288 N N . VAL A 1 305 ? -6.757 17.259 5.931 1.00 92.88 305 VAL A N 1
ATOM 2289 C CA . VAL A 1 305 ? -7.903 17.622 6.767 1.00 92.88 305 VAL A CA 1
ATOM 2290 C C . VAL A 1 305 ? -8.646 16.354 7.164 1.00 92.88 305 VAL A C 1
ATOM 2292 O O . VAL A 1 305 ? -9.075 15.580 6.305 1.00 92.88 305 VAL A O 1
ATOM 2295 N N . ALA A 1 306 ? -8.799 16.146 8.470 1.00 90.69 306 ALA A N 1
ATOM 2296 C CA . ALA A 1 306 ? -9.481 14.989 9.032 1.00 90.69 306 ALA A CA 1
ATOM 2297 C C . ALA A 1 306 ? -10.590 15.417 9.991 1.00 90.69 306 ALA A C 1
ATOM 2299 O O . ALA A 1 306 ? -10.476 16.413 10.705 1.00 90.69 306 ALA A O 1
ATOM 2300 N N . ASP A 1 307 ? -11.653 14.627 10.028 1.00 91.38 307 ASP A N 1
ATOM 2301 C CA . ASP A 1 307 ? -12.730 14.792 10.997 1.00 91.38 307 ASP A CA 1
ATOM 2302 C C . ASP A 1 307 ? -12.237 14.597 12.448 1.00 91.38 307 ASP A C 1
ATOM 2304 O O . ASP A 1 307 ? -11.275 13.864 12.706 1.00 91.38 307 ASP A O 1
ATOM 2308 N N . ALA A 1 308 ? -12.917 15.236 13.402 1.00 89.69 308 ALA A N 1
ATOM 2309 C CA . ALA A 1 308 ? -12.648 15.155 14.837 1.00 89.69 308 ALA A CA 1
ATOM 2310 C C . ALA A 1 308 ? -12.617 13.718 15.372 1.00 89.69 308 ALA A C 1
ATOM 2312 O O . ALA A 1 308 ? -11.765 13.393 16.199 1.00 89.69 308 ALA A O 1
ATOM 2313 N N . GLU A 1 309 ? -13.500 12.848 14.879 1.00 87.75 309 GLU A N 1
ATOM 2314 C CA . GLU A 1 309 ? -13.583 11.444 15.278 1.00 87.75 309 GLU A CA 1
ATOM 2315 C C . GLU A 1 309 ? -12.683 10.532 14.432 1.00 87.75 309 GLU A C 1
ATOM 2317 O O . GLU A 1 309 ? -12.691 9.318 14.649 1.00 87.75 309 GLU A O 1
ATOM 2322 N N . HIS A 1 310 ? -11.897 11.076 13.488 1.00 86.38 310 HIS A N 1
ATOM 2323 C CA . HIS A 1 310 ? -10.979 10.272 12.684 1.00 86.38 310 HIS A CA 1
ATOM 2324 C C . HIS A 1 310 ? -9.970 9.557 13.587 1.00 86.38 310 HIS A C 1
ATOM 2326 O O . HIS A 1 310 ? -9.292 10.185 14.398 1.00 86.38 310 HIS A O 1
ATOM 2332 N N . GLN A 1 311 ? -9.877 8.237 13.457 1.00 87.94 311 GLN A N 1
ATOM 2333 C CA . GLN A 1 311 ? -9.077 7.385 14.325 1.00 87.94 311 GLN A CA 1
ATOM 2334 C C . GLN A 1 311 ? -7.691 7.110 13.759 1.00 87.94 311 GLN A C 1
ATOM 2336 O O . GLN A 1 311 ? -7.529 6.605 12.651 1.00 87.94 311 GLN A O 1
ATOM 2341 N N . TRP A 1 312 ? -6.696 7.347 14.601 1.00 87.12 312 TRP A N 1
ATOM 2342 C CA . TRP A 1 312 ? -5.286 7.166 14.313 1.00 87.12 312 TRP A CA 1
ATOM 2343 C C . TRP A 1 312 ? -4.700 6.159 15.286 1.00 87.12 312 TRP A C 1
ATOM 2345 O O . TRP A 1 312 ? -4.872 6.299 16.496 1.00 87.12 312 TRP A O 1
ATOM 2355 N N . LEU A 1 313 ? -3.949 5.179 14.789 1.00 88.12 313 LEU A N 1
ATOM 2356 C CA . LEU A 1 313 ? -3.046 4.428 15.652 1.00 88.12 313 LEU A CA 1
ATOM 2357 C C . LEU A 1 313 ? -1.832 5.315 15.943 1.00 88.12 313 LEU A C 1
ATOM 2359 O O . LEU A 1 313 ? -1.014 5.554 15.052 1.00 88.12 313 LEU A O 1
ATOM 2363 N N . THR A 1 314 ? -1.726 5.829 17.170 1.00 88.50 314 THR A N 1
ATOM 2364 C CA . THR A 1 314 ? -0.623 6.709 17.560 1.00 88.50 314 THR A CA 1
ATOM 2365 C C . THR A 1 314 ? 0.227 6.113 18.667 1.00 88.50 314 THR A C 1
ATOM 2367 O O . THR A 1 314 ? -0.246 5.484 19.618 1.00 88.50 314 THR A O 1
ATOM 2370 N N . GLU A 1 315 ? 1.527 6.362 18.570 1.00 89.25 315 GLU A N 1
ATOM 2371 C CA . GLU A 1 315 ? 2.443 6.193 19.685 1.00 89.25 315 GLU A CA 1
ATOM 2372 C C . GLU A 1 315 ? 2.620 7.528 20.400 1.00 89.25 315 GLU A C 1
ATOM 2374 O O . GLU A 1 315 ? 2.892 8.563 19.787 1.00 89.25 315 GLU A O 1
ATOM 2379 N N . THR A 1 316 ? 2.523 7.513 21.723 1.00 89.88 316 THR A N 1
ATOM 2380 C CA . THR A 1 316 ? 2.824 8.683 22.549 1.00 89.88 316 THR A CA 1
ATOM 2381 C C . THR A 1 316 ? 4.306 8.719 22.901 1.00 89.88 316 THR A C 1
ATOM 2383 O O . THR A 1 316 ? 5.024 7.719 22.850 1.00 89.88 316 THR A O 1
ATOM 2386 N N . ARG A 1 317 ? 4.798 9.871 23.359 1.00 85.56 317 ARG A N 1
ATOM 2387 C CA . ARG A 1 317 ? 6.177 9.973 23.855 1.00 85.56 317 ARG A CA 1
ATOM 2388 C C . ARG A 1 317 ? 6.426 9.012 25.021 1.00 85.56 317 ARG A C 1
ATOM 2390 O O . ARG A 1 317 ? 7.540 8.509 25.168 1.00 85.56 317 ARG A O 1
ATOM 2397 N N . ALA A 1 318 ? 5.406 8.775 25.847 1.00 84.69 318 ALA A N 1
ATOM 2398 C CA . ALA A 1 318 ? 5.467 7.822 26.946 1.00 84.69 318 ALA A CA 1
ATOM 2399 C C . ALA A 1 318 ? 5.591 6.378 26.439 1.00 84.69 318 ALA A C 1
ATOM 2401 O O . ALA A 1 318 ? 6.454 5.658 26.940 1.00 84.69 318 ALA A O 1
ATOM 2402 N N . SER A 1 319 ? 4.800 5.974 25.434 1.00 85.00 319 SER A N 1
ATOM 2403 C CA . SER A 1 319 ? 4.883 4.624 24.855 1.00 85.00 319 SER A CA 1
ATOM 2404 C C . SER A 1 319 ? 6.220 4.382 24.164 1.00 85.00 319 SER A C 1
ATOM 2406 O O . SER A 1 319 ? 6.879 3.390 24.465 1.00 85.00 319 SER A O 1
ATOM 2408 N N . ARG A 1 320 ? 6.710 5.339 23.362 1.00 86.19 320 ARG A N 1
ATOM 2409 C CA . ARG A 1 320 ? 8.031 5.235 22.711 1.00 86.19 320 ARG A CA 1
ATOM 2410 C C . ARG A 1 320 ? 9.174 5.100 23.716 1.00 86.19 320 ARG A C 1
ATOM 2412 O O . ARG A 1 320 ? 10.057 4.265 23.548 1.00 86.19 320 ARG A O 1
ATOM 2419 N N . LYS A 1 321 ? 9.154 5.889 24.798 1.00 82.88 321 LYS A N 1
ATOM 2420 C CA . LYS A 1 321 ? 10.146 5.762 25.880 1.00 82.88 321 LYS A CA 1
ATOM 2421 C C . LYS A 1 321 ? 10.061 4.414 26.587 1.00 82.88 321 LYS A C 1
ATOM 2423 O O . LYS A 1 321 ? 11.098 3.860 26.938 1.00 82.88 321 LYS A O 1
ATOM 2428 N N . SER A 1 322 ? 8.851 3.906 26.822 1.00 81.00 322 SER A N 1
ATOM 2429 C CA . SER A 1 322 ? 8.674 2.610 27.471 1.00 81.00 322 SER A CA 1
ATOM 2430 C C . SER A 1 322 ? 9.145 1.456 26.591 1.00 81.00 322 SER A C 1
ATOM 2432 O O . SER A 1 322 ? 9.763 0.539 27.123 1.00 81.00 322 SER A O 1
ATOM 2434 N N . ALA A 1 323 ? 8.883 1.506 25.283 1.00 80.94 323 ALA A N 1
ATOM 2435 C CA . ALA A 1 323 ? 9.382 0.529 24.320 1.00 80.94 323 ALA A CA 1
ATOM 2436 C C . ALA A 1 323 ? 10.917 0.543 24.270 1.00 80.94 323 ALA A C 1
ATOM 2438 O O . ALA A 1 323 ? 11.560 -0.495 24.403 1.00 80.94 323 ALA A O 1
ATOM 2439 N N . GLN A 1 324 ? 11.519 1.736 24.187 1.00 80.50 324 GLN A N 1
ATOM 2440 C CA . GLN A 1 324 ? 12.974 1.881 24.190 1.00 80.50 324 GLN A CA 1
ATOM 2441 C C . GLN A 1 324 ? 13.607 1.345 25.481 1.00 80.50 324 GLN A C 1
ATOM 2443 O O . GLN A 1 324 ? 14.619 0.656 25.416 1.00 80.50 324 GLN A O 1
ATOM 2448 N N . ALA A 1 325 ? 13.019 1.638 26.646 1.00 77.94 325 ALA A N 1
ATOM 2449 C CA . ALA A 1 325 ? 13.517 1.153 27.934 1.00 77.94 325 ALA A CA 1
ATOM 2450 C C . ALA A 1 325 ? 13.473 -0.380 28.044 1.00 77.94 325 ALA A C 1
ATOM 2452 O O . ALA A 1 325 ? 14.425 -0.968 28.555 1.00 77.94 325 ALA A O 1
ATOM 2453 N N . ALA A 1 326 ? 12.410 -1.009 27.528 1.00 76.38 326 ALA A N 1
ATOM 2454 C CA . ALA A 1 326 ? 12.284 -2.463 27.461 1.00 76.38 326 ALA A CA 1
ATOM 2455 C C . ALA A 1 326 ? 13.332 -3.091 26.521 1.00 76.38 326 ALA A C 1
ATOM 2457 O O . ALA A 1 326 ? 13.927 -4.108 26.865 1.00 76.38 326 ALA A O 1
ATOM 2458 N N . ALA A 1 327 ? 13.614 -2.453 25.378 1.00 76.44 327 ALA A N 1
ATOM 2459 C CA . ALA A 1 327 ? 14.580 -2.945 24.393 1.00 76.44 327 ALA A CA 1
ATOM 2460 C C . ALA A 1 327 ? 16.044 -2.896 24.872 1.00 76.44 327 ALA A C 1
ATOM 2462 O O . ALA A 1 327 ? 16.842 -3.747 24.490 1.00 76.44 327 ALA A O 1
ATOM 2463 N N . VAL A 1 328 ? 16.415 -1.911 25.699 1.00 76.69 328 VAL A N 1
ATOM 2464 C CA . VAL A 1 328 ? 17.804 -1.718 26.173 1.00 76.69 328 VAL A CA 1
ATOM 2465 C C . VAL A 1 328 ? 18.060 -2.248 27.593 1.00 76.69 328 VAL A C 1
ATOM 2467 O O . VAL A 1 328 ? 19.094 -1.939 28.180 1.00 76.69 328 VAL A O 1
ATOM 2470 N N . ASP A 1 329 ? 17.120 -3.016 28.157 1.00 63.38 329 ASP A N 1
ATOM 2471 C CA . ASP A 1 329 ? 17.162 -3.571 29.525 1.00 63.38 329 ASP A CA 1
ATOM 2472 C C . ASP A 1 329 ? 17.449 -2.516 30.620 1.00 63.38 329 ASP A C 1
ATOM 2474 O O . ASP A 1 329 ? 18.146 -2.744 31.616 1.00 63.38 329 ASP A O 1
ATOM 2478 N N . TYR A 1 330 ? 16.910 -1.306 30.443 1.00 54.25 330 TYR A N 1
ATOM 2479 C CA . TYR A 1 330 ? 17.066 -0.229 31.418 1.00 54.25 330 TYR A CA 1
ATOM 2480 C C . TYR A 1 330 ? 16.204 -0.524 32.659 1.00 54.25 330 TYR A C 1
ATOM 2482 O O . TYR A 1 330 ? 14.995 -0.720 32.551 1.00 54.25 330 TYR A O 1
ATOM 2490 N N . ASN A 1 331 ? 16.805 -0.530 33.856 1.00 55.28 331 ASN A N 1
ATOM 2491 C CA . ASN A 1 331 ? 16.159 -0.861 35.143 1.00 55.28 331 ASN A CA 1
ATOM 2492 C C . ASN A 1 331 ? 15.665 -2.318 35.317 1.00 55.28 331 ASN A C 1
ATOM 2494 O O . ASN A 1 331 ? 14.743 -2.546 36.103 1.00 55.28 331 ASN A O 1
ATOM 2498 N N . ARG A 1 332 ? 16.269 -3.319 34.651 1.00 55.78 332 ARG A N 1
ATOM 2499 C CA . ARG A 1 332 ? 15.946 -4.760 34.833 1.00 55.78 332 ARG A CA 1
ATOM 2500 C C . ARG A 1 332 ? 14.459 -5.105 34.647 1.00 55.78 332 ARG A C 1
ATOM 2502 O O . ARG A 1 332 ? 13.968 -6.092 35.191 1.00 55.78 332 ARG A O 1
ATOM 2509 N N . THR A 1 333 ? 13.716 -4.265 33.931 1.00 53.50 333 THR A N 1
ATOM 2510 C CA . THR A 1 333 ? 12.291 -4.463 33.666 1.00 53.50 333 THR A CA 1
ATOM 2511 C C . THR A 1 333 ? 12.136 -4.631 32.160 1.00 53.50 333 THR A C 1
ATOM 2513 O O . THR A 1 333 ? 12.168 -3.648 31.429 1.00 53.50 333 THR A O 1
ATOM 2516 N N . ARG A 1 334 ? 11.975 -5.874 31.689 1.00 58.44 334 ARG A N 1
ATOM 2517 C CA . ARG A 1 334 ? 11.807 -6.190 30.255 1.00 58.44 334 ARG A CA 1
ATOM 2518 C C . ARG A 1 334 ? 10.428 -5.843 29.690 1.00 58.44 334 ARG A C 1
ATOM 2520 O O . ARG A 1 334 ? 10.206 -5.983 28.494 1.00 58.44 334 ARG A O 1
ATOM 2527 N N . ASN A 1 335 ? 9.502 -5.384 30.530 1.00 65.31 335 ASN A N 1
ATOM 2528 C CA . ASN A 1 335 ? 8.110 -5.217 30.133 1.00 65.31 335 ASN A CA 1
ATOM 2529 C C . ASN A 1 335 ? 7.816 -3.763 29.760 1.00 65.31 335 ASN A C 1
ATOM 2531 O O . ASN A 1 335 ? 7.966 -2.847 30.577 1.00 65.31 335 ASN A O 1
ATOM 2535 N N . GLN A 1 336 ? 7.345 -3.565 28.530 1.00 77.81 336 GLN A N 1
ATOM 2536 C CA . GLN A 1 336 ? 6.754 -2.309 28.089 1.00 77.81 336 GLN A CA 1
ATOM 2537 C C . GLN A 1 336 ? 5.479 -2.028 28.902 1.00 77.81 336 GLN A C 1
ATOM 2539 O O . GLN A 1 336 ? 4.624 -2.891 29.061 1.00 77.81 336 GLN A O 1
ATOM 2544 N N . LYS A 1 337 ? 5.367 -0.816 29.452 1.00 75.50 337 LYS A N 1
ATOM 2545 C CA . LYS A 1 337 ? 4.255 -0.392 30.318 1.00 75.50 337 LYS A CA 1
ATOM 2546 C C . LYS A 1 337 ? 3.176 0.376 29.565 1.00 75.50 337 LYS A C 1
ATOM 2548 O O . LYS A 1 337 ? 2.034 0.420 30.003 1.00 75.50 337 LYS A O 1
ATOM 2553 N N . THR A 1 338 ? 3.550 1.037 28.476 1.00 81.06 338 THR A N 1
ATOM 2554 C CA . THR A 1 338 ? 2.661 1.886 27.680 1.00 81.06 338 THR A CA 1
ATOM 2555 C C . THR A 1 338 ? 2.814 1.546 26.206 1.00 81.06 338 THR A C 1
ATOM 2557 O O . THR A 1 338 ? 3.928 1.513 25.680 1.00 81.06 338 THR A O 1
ATOM 2560 N N . PHE A 1 339 ? 1.688 1.306 25.541 1.00 84.00 339 PHE A N 1
ATOM 2561 C CA . PHE A 1 339 ? 1.615 0.822 24.161 1.00 84.00 339 PHE A CA 1
ATOM 2562 C C . PHE A 1 339 ? 1.052 1.891 23.219 1.00 84.00 339 PHE A C 1
ATOM 2564 O O . PHE A 1 339 ? 0.571 2.936 23.672 1.00 84.00 339 PHE A O 1
ATOM 2571 N N . ALA A 1 340 ? 1.158 1.648 21.911 1.00 85.31 340 ALA A N 1
ATOM 2572 C CA . ALA A 1 340 ? 0.412 2.406 20.914 1.00 85.31 340 ALA A CA 1
ATOM 2573 C C . ALA A 1 340 ? -1.093 2.243 21.167 1.00 85.31 340 ALA A C 1
ATOM 2575 O O . ALA A 1 340 ? -1.539 1.188 21.618 1.00 85.31 340 ALA A O 1
ATOM 2576 N N . ALA A 1 341 ? -1.871 3.286 20.900 1.00 85.38 341 ALA A N 1
ATOM 2577 C CA . ALA A 1 341 ? -3.312 3.257 21.101 1.00 85.38 341 ALA A CA 1
ATOM 2578 C C . ALA A 1 341 ? -4.022 3.990 19.969 1.00 85.38 341 ALA A C 1
ATOM 2580 O O . ALA A 1 341 ? -3.486 4.935 19.390 1.00 85.38 341 ALA A O 1
ATOM 2581 N N . VAL A 1 342 ? -5.245 3.558 19.676 1.00 88.94 342 VAL A N 1
ATOM 2582 C CA . VAL A 1 342 ? -6.119 4.283 18.759 1.00 88.94 342 VAL A CA 1
ATOM 2583 C C . VAL A 1 342 ? -6.625 5.543 19.462 1.00 88.94 342 VAL A C 1
ATOM 2585 O O . VAL A 1 342 ? -7.138 5.456 20.577 1.00 88.94 342 VAL A O 1
ATOM 2588 N N . ARG A 1 343 ? -6.459 6.702 18.823 1.00 89.12 343 ARG A N 1
ATOM 2589 C CA . ARG A 1 343 ? -6.905 8.017 19.303 1.00 89.12 343 ARG A CA 1
ATOM 2590 C C . ARG A 1 343 ? -7.666 8.753 18.215 1.00 89.12 343 ARG A C 1
ATOM 2592 O O . ARG A 1 343 ? -7.326 8.612 17.041 1.00 89.12 343 ARG A O 1
ATOM 2599 N N . THR A 1 344 ? -8.661 9.548 18.588 1.00 90.94 344 THR A N 1
ATOM 2600 C CA . THR A 1 344 ? -9.339 10.426 17.625 1.00 90.94 344 THR A CA 1
ATOM 2601 C C . THR A 1 344 ? -8.499 11.668 17.315 1.00 90.94 344 THR A C 1
ATOM 2603 O O . THR A 1 344 ? -7.616 12.044 18.093 1.00 90.94 344 THR A O 1
ATOM 2606 N N . THR A 1 345 ? -8.768 12.337 16.194 1.00 91.88 345 THR A N 1
ATOM 2607 C CA . THR A 1 345 ? -8.134 13.620 15.857 1.00 91.88 345 THR A CA 1
ATOM 2608 C C . THR A 1 345 ? -8.328 14.651 16.965 1.00 91.88 345 THR A C 1
ATOM 2610 O O . THR A 1 345 ? -7.379 15.347 17.316 1.00 91.88 345 THR A O 1
ATOM 2613 N N . GLU A 1 346 ? -9.516 14.721 17.570 1.00 92.38 346 GLU A N 1
ATOM 2614 C CA . GLU A 1 346 ? -9.800 15.628 18.687 1.00 92.38 346 GLU A CA 1
ATOM 2615 C C . GLU A 1 346 ? -8.963 15.294 19.935 1.00 92.38 346 GLU A C 1
ATOM 2617 O O . GLU A 1 346 ? -8.358 16.179 20.547 1.00 92.38 346 GLU A O 1
ATOM 2622 N N . GLU A 1 347 ? -8.838 14.014 20.297 1.00 91.62 347 GLU A N 1
ATOM 2623 C CA . GLU A 1 347 ? -7.981 13.586 21.409 1.00 91.62 347 GLU A CA 1
ATOM 2624 C C . GLU A 1 347 ? -6.503 13.911 21.155 1.00 91.62 347 GLU A C 1
ATOM 2626 O O . GLU A 1 347 ? -5.773 14.305 22.076 1.00 91.62 347 GLU A O 1
ATOM 2631 N N . ILE A 1 348 ? -6.050 13.750 19.909 1.00 92.00 348 ILE A N 1
ATOM 2632 C CA . ILE A 1 348 ? -4.697 14.118 19.487 1.00 92.00 348 ILE A CA 1
ATOM 2633 C C . ILE A 1 348 ? -4.518 15.627 19.576 1.00 92.00 348 ILE A C 1
ATOM 2635 O O . ILE A 1 348 ? -3.529 16.055 20.162 1.00 92.00 348 ILE A O 1
ATOM 2639 N N . ALA A 1 349 ? -5.459 16.426 19.073 1.00 92.50 349 ALA A N 1
ATOM 2640 C CA . ALA A 1 349 ? -5.407 17.885 19.130 1.00 92.50 349 ALA A CA 1
ATOM 2641 C C . ALA A 1 349 ? -5.280 18.383 20.579 1.00 92.50 349 ALA A C 1
ATOM 2643 O O . ALA A 1 349 ? -4.409 19.201 20.883 1.00 92.50 349 ALA A O 1
ATOM 2644 N N . ASN A 1 350 ? -6.053 17.798 21.499 1.00 92.31 350 ASN A N 1
ATOM 2645 C CA . ASN A 1 350 ? -6.008 18.120 22.927 1.00 92.31 350 ASN A CA 1
ATOM 2646 C C . ASN A 1 350 ? -4.682 17.733 23.605 1.00 92.31 350 ASN A C 1
ATOM 2648 O O . ASN A 1 350 ? -4.315 18.313 24.624 1.00 92.31 350 ASN A O 1
ATOM 2652 N N . THR A 1 351 ? -3.947 16.759 23.059 1.00 92.50 351 THR A N 1
ATOM 2653 C CA . THR A 1 351 ? -2.729 16.205 23.680 1.00 92.50 351 THR A CA 1
ATOM 2654 C C . THR A 1 351 ? -1.512 16.204 22.751 1.00 92.50 351 THR A C 1
ATOM 2656 O O . THR A 1 351 ? -0.566 15.436 22.958 1.00 92.50 351 THR A O 1
ATOM 2659 N N . VAL A 1 352 ? -1.511 17.076 21.733 1.00 90.69 352 VAL A N 1
ATOM 2660 C CA . VAL A 1 352 ? -0.497 17.127 20.663 1.00 90.69 352 VAL A CA 1
ATOM 2661 C C . VAL A 1 352 ? 0.896 17.414 21.212 1.00 90.69 352 VAL A C 1
ATOM 2663 O O . VAL A 1 352 ? 1.897 16.868 20.737 1.00 90.69 352 VAL A O 1
ATOM 2666 N N . ARG A 1 353 ? 0.960 18.213 22.280 1.00 90.00 353 ARG A N 1
ATOM 2667 C CA . ARG A 1 353 ? 2.173 18.503 23.043 1.00 90.00 353 ARG A CA 1
ATOM 2668 C C . ARG A 1 353 ? 2.068 17.905 24.438 1.00 90.00 353 ARG A C 1
ATOM 2670 O O . ARG A 1 353 ? 1.005 17.896 25.046 1.00 90.00 353 ARG A O 1
ATOM 2677 N N . CYS A 1 354 ? 3.188 17.404 24.951 1.00 86.56 354 CYS A N 1
ATOM 2678 C CA . CYS A 1 354 ? 3.268 16.943 26.330 1.00 86.56 354 CYS A CA 1
ATOM 2679 C C . CYS A 1 354 ? 3.083 18.119 27.299 1.00 86.56 354 CYS A C 1
ATOM 2681 O O . CYS A 1 354 ? 3.639 19.193 27.066 1.00 86.56 354 CYS A O 1
ATOM 2683 N N . GLU A 1 355 ? 2.442 17.871 28.442 1.00 83.62 355 GLU A N 1
ATOM 2684 C CA . GLU A 1 355 ? 2.330 18.800 29.581 1.00 83.62 355 GLU A CA 1
ATOM 2685 C C . GLU A 1 355 ? 3.659 18.948 30.354 1.00 83.62 355 GLU A C 1
ATOM 2687 O O . GLU A 1 355 ? 3.722 18.944 31.580 1.00 83.62 355 GLU A O 1
ATOM 2692 N N . THR A 1 356 ? 4.776 19.020 29.634 1.00 83.44 356 THR A N 1
ATOM 2693 C CA . THR A 1 356 ? 6.096 19.304 30.195 1.00 83.44 356 THR A CA 1
ATOM 2694 C C . THR A 1 356 ? 6.519 20.713 29.812 1.00 83.44 356 THR A C 1
ATOM 2696 O O . THR A 1 356 ? 6.056 21.268 28.819 1.00 83.44 356 THR A O 1
ATOM 2699 N N . LYS A 1 357 ? 7.459 21.291 30.568 1.00 80.56 357 LYS A N 1
ATOM 2700 C CA . LYS A 1 357 ? 7.983 22.646 30.320 1.00 80.56 357 LYS A CA 1
ATOM 2701 C C . LYS A 1 357 ? 8.503 22.854 28.887 1.00 80.56 357 LYS A C 1
ATOM 2703 O O . LYS A 1 357 ? 8.424 23.956 28.361 1.00 80.56 357 LYS A O 1
ATOM 2708 N N . ASP A 1 358 ? 8.999 21.789 28.260 1.00 83.88 358 ASP A N 1
ATOM 2709 C CA . ASP A 1 358 ? 9.544 21.804 26.899 1.00 83.88 358 ASP A CA 1
ATOM 2710 C C . ASP A 1 358 ? 8.463 21.677 25.802 1.00 83.88 358 ASP A C 1
ATOM 2712 O O . ASP A 1 358 ? 8.803 21.733 24.621 1.00 83.88 358 ASP A O 1
ATOM 2716 N N . ALA A 1 359 ? 7.197 21.418 26.168 1.00 85.44 359 ALA A N 1
ATOM 2717 C CA . ALA A 1 359 ? 6.036 21.290 25.275 1.00 85.44 359 ALA A CA 1
ATOM 2718 C C . ALA A 1 359 ? 6.306 20.459 24.001 1.00 85.44 359 ALA A C 1
ATOM 2720 O O . ALA A 1 359 ? 5.922 20.827 22.885 1.00 85.44 359 ALA A O 1
ATOM 2721 N N . ARG A 1 360 ? 7.030 19.342 24.151 1.00 85.88 360 ARG A N 1
ATOM 2722 C CA . ARG A 1 360 ? 7.473 18.504 23.023 1.00 85.88 360 ARG A CA 1
ATOM 2723 C C . ARG A 1 360 ? 6.290 17.793 22.371 1.00 85.88 360 ARG A C 1
ATOM 2725 O O . ARG A 1 360 ? 5.325 17.466 23.056 1.00 85.88 360 ARG A O 1
ATOM 2732 N N . ILE A 1 361 ? 6.410 17.490 21.078 1.00 89.50 361 ILE A N 1
ATOM 2733 C CA . ILE A 1 361 ? 5.409 16.710 20.337 1.00 89.50 361 ILE A CA 1
ATOM 2734 C C . ILE A 1 361 ? 5.231 15.340 21.004 1.00 89.50 361 ILE A C 1
ATOM 2736 O O . ILE A 1 361 ? 6.208 14.637 21.298 1.00 89.50 361 ILE A O 1
ATOM 2740 N N . ASN A 1 362 ? 3.977 14.994 21.272 1.00 90.88 362 ASN A N 1
ATOM 2741 C CA . ASN A 1 362 ? 3.600 13.793 21.994 1.00 90.88 362 ASN A CA 1
ATOM 2742 C C . ASN A 1 362 ? 3.361 12.616 21.040 1.00 90.88 362 ASN A C 1
ATOM 2744 O O . ASN A 1 362 ? 3.990 11.565 21.190 1.00 90.88 362 ASN A O 1
ATOM 2748 N N . HIS A 1 363 ? 2.509 12.813 20.037 1.00 91.38 363 HIS A N 1
ATOM 2749 C CA . HIS A 1 363 ? 2.035 11.755 19.141 1.00 91.38 363 HIS A CA 1
ATOM 2750 C C . HIS A 1 363 ? 2.968 11.520 17.954 1.00 91.38 363 HIS A C 1
ATOM 2752 O O . HIS A 1 363 ? 3.612 12.445 17.461 1.00 91.38 363 HIS A O 1
ATOM 2758 N N . SER A 1 364 ? 3.043 10.272 17.502 1.00 89.81 364 SER A N 1
ATOM 2759 C CA . SER A 1 364 ? 3.628 9.885 16.219 1.00 89.81 364 SER A CA 1
ATOM 2760 C C . SER A 1 364 ? 2.763 8.828 15.548 1.00 89.81 364 SER A C 1
ATOM 2762 O O . SER A 1 364 ? 2.273 7.922 16.222 1.00 89.81 364 SER A O 1
ATOM 2764 N N . VAL A 1 365 ? 2.629 8.935 14.230 1.00 87.25 365 VAL A N 1
ATOM 2765 C CA . VAL A 1 365 ? 1.954 7.953 13.375 1.00 87.25 365 VAL A CA 1
ATOM 2766 C C . VAL A 1 365 ? 3.024 7.157 12.626 1.00 87.25 365 VAL A C 1
ATOM 2768 O O . VAL A 1 365 ? 4.061 7.709 12.234 1.00 87.25 365 VAL A O 1
ATOM 2771 N N . THR A 1 366 ? 2.805 5.855 12.481 1.00 84.38 366 THR A N 1
ATOM 2772 C CA . THR A 1 366 ? 3.689 4.973 11.712 1.00 84.38 366 THR A CA 1
ATOM 2773 C C . THR A 1 366 ? 3.478 5.214 10.220 1.00 84.38 366 THR A C 1
ATOM 2775 O O . THR A 1 366 ? 2.346 5.366 9.768 1.00 84.38 366 THR A O 1
ATOM 2778 N N . ASN A 1 367 ? 4.568 5.286 9.459 1.00 85.56 367 ASN A N 1
ATOM 2779 C CA . ASN A 1 367 ? 4.486 5.422 8.009 1.00 85.56 367 ASN A CA 1
ATOM 2780 C C . ASN A 1 367 ? 4.057 4.091 7.386 1.00 85.56 367 ASN A C 1
ATOM 2782 O O . ASN A 1 367 ? 4.402 3.032 7.907 1.00 85.56 367 ASN A O 1
ATOM 2786 N N . THR A 1 368 ? 3.369 4.166 6.250 1.00 87.06 368 THR A N 1
ATOM 2787 C CA . THR A 1 368 ? 3.115 3.012 5.385 1.00 87.06 368 THR A CA 1
ATOM 2788 C C . THR A 1 368 ? 4.426 2.322 5.010 1.00 87.06 368 THR A C 1
ATOM 2790 O O . THR A 1 368 ? 5.444 2.986 4.789 1.00 87.06 368 THR A O 1
ATOM 2793 N N . GLU A 1 369 ? 4.393 0.995 4.931 1.00 92.69 369 GLU A N 1
ATOM 2794 C CA . GLU A 1 369 ? 5.505 0.200 4.409 1.00 92.69 369 GLU A CA 1
ATOM 2795 C C . GLU A 1 369 ? 5.769 0.499 2.919 1.00 92.69 369 GLU A C 1
ATOM 2797 O O . GLU A 1 369 ? 5.045 1.256 2.264 1.00 92.69 369 GLU A O 1
ATOM 2802 N N . ALA A 1 370 ? 6.843 -0.064 2.359 1.00 93.88 370 ALA A N 1
ATOM 2803 C CA . ALA A 1 370 ? 7.136 0.109 0.941 1.00 93.88 370 ALA A CA 1
ATOM 2804 C C . ALA A 1 370 ? 5.975 -0.428 0.093 1.00 93.88 370 ALA A C 1
ATOM 2806 O O . ALA A 1 370 ? 5.551 -1.568 0.266 1.00 93.88 370 ALA A O 1
ATOM 2807 N N . VAL A 1 371 ? 5.487 0.386 -0.848 1.00 94.12 371 VAL A N 1
ATOM 2808 C CA . VAL A 1 371 ? 4.409 -0.019 -1.758 1.00 94.12 371 VAL A CA 1
ATOM 2809 C C . VAL A 1 371 ? 4.849 -1.269 -2.524 1.00 94.12 371 VAL A C 1
ATOM 2811 O O . VAL A 1 371 ? 5.965 -1.311 -3.027 1.00 94.12 371 VAL A O 1
ATOM 2814 N N . GLN A 1 372 ? 4.002 -2.278 -2.651 1.00 94.19 372 GLN A N 1
ATOM 2815 C CA . GLN A 1 372 ? 4.314 -3.532 -3.326 1.00 94.19 372 GLN A CA 1
ATOM 2816 C C . GLN A 1 372 ? 3.615 -3.561 -4.685 1.00 94.19 372 GLN A C 1
ATOM 2818 O O . GLN A 1 372 ? 2.402 -3.738 -4.783 1.00 94.19 372 GLN A O 1
ATOM 2823 N N . LEU A 1 373 ? 4.391 -3.357 -5.750 1.00 93.56 373 LEU A N 1
ATOM 2824 C CA . LEU A 1 373 ? 3.911 -3.353 -7.134 1.00 93.56 373 LEU A CA 1
ATOM 2825 C C . LEU A 1 373 ? 4.637 -4.428 -7.948 1.00 93.56 373 LEU A C 1
ATOM 2827 O O . LEU A 1 373 ? 5.782 -4.767 -7.626 1.00 93.56 373 LEU A O 1
ATOM 2831 N N . PRO A 1 374 ? 3.999 -4.971 -8.998 1.00 93.69 374 PRO A N 1
ATOM 2832 C CA . PRO A 1 374 ? 4.633 -5.959 -9.854 1.00 93.69 374 PRO A CA 1
ATOM 2833 C C . PRO A 1 374 ? 5.842 -5.373 -10.586 1.00 93.69 374 PRO A C 1
ATOM 2835 O O . PRO A 1 374 ? 5.951 -4.167 -10.825 1.00 93.69 374 PRO A O 1
ATOM 2838 N N . GLU A 1 375 ? 6.757 -6.257 -10.970 1.00 94.94 375 GLU A N 1
ATOM 2839 C CA . GLU A 1 375 ? 7.873 -5.890 -11.830 1.00 94.94 375 GLU A CA 1
ATOM 2840 C C . GLU A 1 375 ? 7.367 -5.436 -13.207 1.00 94.94 375 GLU A C 1
ATOM 2842 O O . GLU A 1 375 ? 6.459 -6.043 -13.780 1.00 94.94 375 GLU A O 1
ATOM 2847 N N . ARG A 1 376 ? 7.946 -4.352 -13.737 1.00 94.38 376 ARG A N 1
ATOM 2848 C CA . ARG A 1 376 ? 7.586 -3.796 -15.051 1.00 94.38 376 ARG A CA 1
ATOM 2849 C C . ARG A 1 376 ? 8.730 -3.941 -16.043 1.00 94.38 376 ARG A C 1
ATOM 2851 O O . ARG A 1 376 ? 9.900 -3.838 -15.679 1.00 94.38 376 ARG A O 1
ATOM 2858 N N . GLU A 1 377 ? 8.396 -4.102 -17.319 1.00 93.94 377 GLU A N 1
ATOM 2859 C CA . GLU A 1 377 ? 9.381 -4.033 -18.399 1.00 93.94 377 GLU A CA 1
ATOM 2860 C C . GLU A 1 377 ? 9.785 -2.575 -18.652 1.00 93.94 377 GLU A C 1
ATOM 2862 O O . GLU A 1 377 ? 9.056 -1.793 -19.263 1.00 93.94 377 GLU A O 1
ATOM 2867 N N . LEU A 1 378 ? 10.965 -2.196 -18.163 1.00 95.38 378 LEU A N 1
ATOM 2868 C CA . LEU A 1 378 ? 11.484 -0.834 -18.264 1.00 95.38 378 LEU A CA 1
ATOM 2869 C C . LEU A 1 378 ? 12.482 -0.724 -19.421 1.00 95.38 378 LEU A C 1
ATOM 2871 O O . LEU A 1 378 ? 13.394 -1.537 -19.567 1.00 95.38 378 LEU A O 1
ATOM 2875 N N . LEU A 1 379 ? 12.338 0.314 -20.254 1.00 94.75 379 LEU A N 1
ATOM 2876 C CA . LEU A 1 379 ? 13.201 0.500 -21.430 1.00 94.75 379 LEU A CA 1
ATOM 2877 C C . LEU A 1 379 ? 14.668 0.729 -21.043 1.00 94.75 379 LEU A C 1
ATOM 2879 O O . LEU A 1 379 ? 15.578 0.262 -21.734 1.00 94.75 379 LEU A O 1
ATOM 2883 N N . VAL A 1 380 ? 14.908 1.465 -19.963 1.00 96.31 380 VAL A N 1
ATOM 2884 C CA . VAL A 1 380 ? 16.243 1.671 -19.392 1.00 96.31 380 VAL A CA 1
ATOM 2885 C C . VAL A 1 380 ? 16.280 1.001 -18.019 1.00 96.31 380 VAL A C 1
ATOM 2887 O O . VAL A 1 380 ? 15.357 1.239 -17.237 1.00 96.31 380 VAL A O 1
ATOM 2890 N N . PRO A 1 381 ? 17.309 0.198 -17.709 1.00 97.00 381 PRO A N 1
ATOM 2891 C CA . PRO A 1 381 ? 17.473 -0.372 -16.379 1.00 97.00 381 PRO A CA 1
ATOM 2892 C C . PRO A 1 381 ? 17.415 0.699 -15.268 1.00 97.00 381 PRO A C 1
ATOM 2894 O O . PRO A 1 381 ? 17.905 1.817 -15.485 1.00 97.00 381 PRO A O 1
ATOM 2897 N N . PRO A 1 382 ? 16.778 0.421 -14.113 1.00 97.62 382 PRO A N 1
ATOM 2898 C CA . PRO A 1 382 ? 16.487 1.448 -13.116 1.00 97.62 382 PRO A CA 1
ATOM 2899 C C . PRO A 1 382 ? 17.727 2.135 -12.546 1.00 97.62 382 PRO A C 1
ATOM 2901 O O . PRO A 1 382 ? 17.728 3.364 -12.460 1.00 97.62 382 PRO A O 1
ATOM 2904 N N . TYR A 1 383 ? 18.786 1.388 -12.209 1.00 97.94 383 TYR A N 1
ATOM 2905 C CA . TYR A 1 383 ? 19.996 1.987 -11.644 1.00 97.94 383 TYR A CA 1
ATOM 2906 C C . TYR A 1 383 ? 20.669 2.912 -12.660 1.00 97.94 383 TYR A C 1
ATOM 2908 O O . TYR A 1 383 ? 20.966 4.067 -12.352 1.00 97.94 383 TYR A O 1
ATOM 2916 N N . THR A 1 384 ? 20.806 2.457 -13.908 1.00 97.38 384 THR A N 1
ATOM 2917 C CA . THR A 1 384 ? 21.332 3.265 -15.012 1.00 97.38 384 THR A CA 1
ATOM 2918 C C . THR A 1 384 ? 20.526 4.543 -15.213 1.00 97.38 384 THR A C 1
ATOM 2920 O O . THR A 1 384 ? 21.111 5.607 -15.434 1.00 97.38 384 THR A O 1
ATOM 2923 N N . LEU A 1 385 ? 19.189 4.468 -15.163 1.00 97.62 385 LEU A N 1
ATOM 2924 C CA . LEU A 1 385 ? 18.363 5.667 -15.276 1.00 97.62 385 LEU A CA 1
ATOM 2925 C C . LEU A 1 385 ? 18.638 6.627 -14.115 1.00 97.62 385 LEU A C 1
ATOM 2927 O O . LEU A 1 385 ? 18.759 7.823 -14.361 1.00 97.62 385 LEU A O 1
ATOM 2931 N N . GLY A 1 386 ? 18.767 6.121 -12.888 1.00 96.81 386 GLY A N 1
ATOM 2932 C CA . GLY A 1 386 ? 19.062 6.933 -11.708 1.00 96.81 386 GLY A CA 1
ATOM 2933 C C . GLY A 1 386 ? 20.388 7.671 -11.837 1.00 96.81 386 GLY A C 1
ATOM 2934 O O . GLY A 1 386 ? 20.416 8.899 -11.760 1.00 96.81 386 GLY A O 1
ATOM 2935 N N . ALA A 1 387 ? 21.451 6.936 -12.169 1.00 96.31 387 ALA A N 1
ATOM 2936 C CA . ALA A 1 387 ? 22.778 7.504 -12.383 1.00 96.31 387 ALA A CA 1
ATOM 2937 C C . ALA A 1 387 ? 22.786 8.528 -13.536 1.00 96.31 387 ALA A C 1
ATOM 2939 O O . ALA A 1 387 ? 23.426 9.576 -13.467 1.00 96.31 387 ALA A O 1
ATOM 2940 N N . TRP A 1 388 ? 22.030 8.278 -14.611 1.00 96.81 388 TRP A N 1
ATOM 2941 C CA . TRP A 1 388 ? 21.904 9.241 -15.709 1.00 96.81 388 TRP A CA 1
ATOM 2942 C C . TRP A 1 388 ? 21.058 10.473 -15.335 1.00 96.81 388 TRP A C 1
ATOM 2944 O O . TRP A 1 388 ? 21.339 11.585 -15.791 1.00 96.81 388 TRP A O 1
ATOM 2954 N N . LEU A 1 389 ? 20.014 10.326 -14.518 1.00 95.50 389 LEU A N 1
ATOM 2955 C CA . LEU A 1 389 ? 19.210 11.464 -14.066 1.00 95.50 389 LEU A CA 1
ATOM 2956 C C . LEU A 1 389 ? 20.041 12.428 -13.224 1.00 95.50 389 LEU A C 1
ATOM 2958 O O . LEU A 1 389 ? 19.884 13.641 -13.386 1.00 95.50 389 LEU A O 1
ATOM 2962 N N . GLY A 1 390 ? 20.959 11.900 -12.426 1.00 91.81 390 GLY A N 1
ATOM 2963 C CA . GLY A 1 390 ? 21.923 12.684 -11.683 1.00 91.81 390 GLY A CA 1
ATOM 2964 C C . GLY A 1 390 ? 23.022 13.297 -12.548 1.00 91.81 390 GLY A C 1
ATOM 2965 O O . GLY A 1 390 ? 22.856 14.377 -13.128 1.00 91.81 390 GLY A O 1
ATOM 2966 N N . ASP A 1 391 ? 24.094 12.536 -12.764 1.00 91.44 391 ASP A N 1
ATOM 2967 C CA . ASP A 1 391 ? 25.319 12.973 -13.451 1.00 91.44 391 ASP A CA 1
ATOM 2968 C C . ASP A 1 391 ? 25.274 12.887 -14.989 1.00 91.44 391 ASP A C 1
ATOM 2970 O O . ASP A 1 391 ? 26.248 13.177 -15.702 1.00 91.44 391 ASP A O 1
ATOM 2974 N N . GLY A 1 392 ? 24.143 12.465 -15.553 1.00 89.62 392 GLY A N 1
ATOM 2975 C CA . GLY A 1 392 ? 23.963 12.404 -16.998 1.00 89.62 392 GLY A CA 1
ATOM 2976 C C . GLY A 1 392 ? 23.772 13.772 -17.644 1.00 89.62 392 GLY A C 1
ATOM 2977 O O . GLY A 1 392 ? 23.337 14.748 -17.033 1.00 89.62 392 GLY A O 1
ATOM 2978 N N . THR A 1 393 ? 24.045 13.864 -18.939 1.00 89.81 393 THR A N 1
ATOM 2979 C CA . THR A 1 393 ? 23.686 15.053 -19.726 1.00 89.81 393 THR A CA 1
ATOM 2980 C C . THR A 1 393 ? 22.253 14.951 -20.226 1.00 89.81 393 THR A C 1
ATOM 2982 O O . THR A 1 393 ? 21.863 13.945 -20.808 1.00 89.81 393 THR A O 1
ATOM 2985 N N . SER A 1 394 ? 21.464 16.018 -20.082 1.00 89.56 394 SER A N 1
ATOM 2986 C CA . SER A 1 394 ? 20.075 16.034 -20.559 1.00 89.56 394 SER A CA 1
ATOM 2987 C C . SER A 1 394 ? 19.953 15.870 -22.080 1.00 89.56 394 SER A C 1
ATOM 2989 O O . SER A 1 394 ? 18.889 15.497 -22.562 1.00 89.56 394 SER A O 1
ATOM 2991 N N . ALA A 1 395 ? 21.017 16.123 -22.850 1.00 89.94 395 ALA A N 1
ATOM 2992 C CA . ALA A 1 395 ? 20.974 16.123 -24.313 1.00 89.94 395 ALA A CA 1
ATOM 2993 C C . ALA A 1 395 ? 21.301 14.766 -24.966 1.00 89.94 395 ALA A C 1
ATOM 2995 O O . ALA A 1 395 ? 20.927 14.533 -26.120 1.00 89.94 395 ALA A O 1
ATOM 2996 N N . CYS A 1 396 ? 22.005 13.865 -24.276 1.00 92.38 396 CYS A N 1
ATOM 2997 C CA . CYS A 1 396 ? 22.424 12.581 -24.844 1.00 92.38 396 CYS A CA 1
ATOM 2998 C C . CYS A 1 396 ? 22.692 11.504 -23.780 1.00 92.38 396 CYS A C 1
ATOM 3000 O O . CYS A 1 396 ? 22.732 11.769 -22.583 1.00 92.38 396 CYS A O 1
ATOM 3002 N N . ALA A 1 397 ? 22.870 10.257 -24.223 1.00 95.06 397 ALA A N 1
ATOM 3003 C CA . ALA A 1 397 ? 23.148 9.113 -23.351 1.00 95.06 397 ALA A CA 1
ATOM 3004 C C . ALA A 1 397 ? 24.618 9.095 -22.888 1.00 95.06 397 ALA A C 1
ATOM 3006 O O . ALA A 1 397 ? 25.394 8.213 -23.260 1.00 95.06 397 ALA A O 1
ATOM 3007 N N . GLN A 1 398 ? 25.019 10.114 -22.131 1.00 95.44 398 GLN A N 1
ATOM 3008 C CA . GLN A 1 398 ? 26.342 10.212 -21.520 1.00 95.44 398 GLN A CA 1
ATOM 3009 C C . GLN A 1 398 ? 26.217 10.548 -20.039 1.00 95.44 398 GLN A C 1
ATOM 3011 O O . GLN A 1 398 ? 25.273 11.231 -19.646 1.00 95.44 398 GLN A O 1
ATOM 3016 N N . ILE A 1 399 ? 27.196 10.100 -19.262 1.00 94.56 399 ILE A N 1
ATOM 3017 C CA . ILE A 1 399 ? 27.350 10.369 -17.831 1.00 94.56 399 ILE A CA 1
ATOM 3018 C C . ILE A 1 399 ? 28.776 10.843 -17.562 1.00 94.56 399 ILE A C 1
ATOM 3020 O O . ILE A 1 399 ? 29.702 10.476 -18.294 1.00 94.56 399 ILE A O 1
ATOM 3024 N N . THR A 1 400 ? 28.953 11.703 -16.563 1.00 94.12 400 THR A N 1
ATOM 3025 C CA . THR A 1 400 ? 30.281 12.121 -16.101 1.00 94.12 400 THR A CA 1
ATOM 3026 C C . THR A 1 400 ? 30.467 11.638 -14.674 1.00 94.12 400 THR A C 1
ATOM 3028 O O . THR A 1 400 ? 29.752 12.107 -13.810 1.00 94.12 400 THR A O 1
ATOM 3031 N N . SER A 1 401 ? 31.401 10.723 -14.423 1.00 92.25 401 SER A N 1
ATOM 3032 C CA . SER A 1 401 ? 31.634 10.192 -13.076 1.00 92.25 401 SER A CA 1
ATOM 3033 C C . SER A 1 401 ? 33.120 9.967 -12.815 1.00 92.25 401 SER A C 1
ATOM 3035 O O . SER A 1 401 ? 33.850 9.474 -13.680 1.00 92.25 401 SER A O 1
ATOM 3037 N N . ALA A 1 402 ? 33.569 10.345 -11.618 1.00 90.88 402 ALA A N 1
ATOM 3038 C CA . ALA A 1 402 ? 34.896 10.009 -11.105 1.00 90.88 402 ALA A CA 1
ATOM 3039 C C . ALA A 1 402 ? 34.953 8.598 -10.496 1.00 90.88 402 ALA A C 1
ATOM 3041 O O . ALA A 1 402 ? 36.046 8.071 -10.298 1.00 90.88 402 ALA A O 1
ATOM 3042 N N . ASP A 1 403 ? 33.793 8.008 -10.209 1.00 91.88 403 ASP A N 1
ATOM 3043 C CA . ASP A 1 403 ? 33.659 6.727 -9.534 1.00 91.88 403 ASP A CA 1
ATOM 3044 C C . ASP A 1 403 ? 33.528 5.576 -10.554 1.00 91.88 403 ASP A C 1
ATOM 3046 O O . ASP A 1 403 ? 32.539 5.513 -11.299 1.00 91.88 403 ASP A O 1
ATOM 3050 N N . PRO A 1 404 ? 34.510 4.655 -10.623 1.00 90.75 404 PRO A N 1
ATOM 3051 C CA . PRO A 1 404 ? 34.433 3.496 -11.503 1.00 90.75 404 PRO A CA 1
ATOM 3052 C C . PRO A 1 404 ? 33.346 2.485 -11.096 1.00 90.75 404 PRO A C 1
ATOM 3054 O O . PRO A 1 404 ? 32.911 1.718 -11.956 1.00 90.75 404 PRO A O 1
ATOM 3057 N N . GLU A 1 405 ? 32.873 2.473 -9.844 1.00 94.25 405 GLU A N 1
ATOM 3058 C CA . GLU A 1 405 ? 31.820 1.552 -9.396 1.00 94.25 405 GLU A CA 1
ATOM 3059 C C . GLU A 1 405 ? 30.481 1.838 -10.080 1.00 94.25 405 GLU A C 1
ATOM 3061 O O . GLU A 1 405 ? 29.783 0.902 -10.477 1.00 94.25 405 GLU A O 1
ATOM 3066 N N . ILE A 1 406 ? 30.154 3.115 -10.308 1.00 94.44 406 ILE A N 1
ATOM 3067 C CA . ILE A 1 406 ? 28.943 3.519 -11.043 1.00 94.44 406 ILE A CA 1
ATOM 3068 C C . ILE A 1 406 ? 28.965 2.931 -12.457 1.00 94.44 406 ILE A C 1
ATOM 3070 O O . ILE A 1 406 ? 27.965 2.403 -12.945 1.00 94.44 406 ILE A O 1
ATOM 3074 N N . ILE A 1 407 ? 30.128 2.973 -13.111 1.00 94.94 407 ILE A N 1
ATOM 3075 C CA . ILE A 1 407 ? 30.311 2.417 -14.454 1.00 94.94 407 ILE A CA 1
ATOM 3076 C C . ILE A 1 407 ? 30.145 0.896 -14.433 1.00 94.94 407 ILE A C 1
ATOM 3078 O O . ILE A 1 407 ? 29.386 0.359 -15.239 1.00 94.94 407 ILE A O 1
ATOM 3082 N N . ALA A 1 408 ? 30.778 0.216 -13.475 1.00 94.25 408 ALA A N 1
ATOM 3083 C CA . ALA A 1 408 ? 30.674 -1.232 -13.322 1.00 94.25 408 ALA A CA 1
ATOM 3084 C C . ALA A 1 408 ? 29.229 -1.696 -13.053 1.00 94.25 408 ALA A C 1
ATOM 3086 O O . ALA A 1 408 ? 28.800 -2.711 -13.598 1.00 94.25 408 ALA A O 1
ATOM 3087 N N . ARG A 1 409 ? 28.448 -0.945 -12.264 1.00 95.94 409 ARG A N 1
ATOM 3088 C CA . ARG A 1 409 ? 27.029 -1.246 -12.005 1.00 95.94 409 ARG A CA 1
ATOM 3089 C C . ARG A 1 409 ? 26.158 -1.076 -13.253 1.00 95.94 409 ARG A C 1
ATOM 3091 O O . ARG A 1 409 ? 25.329 -1.941 -13.521 1.00 95.94 409 ARG A O 1
ATOM 3098 N N . ILE A 1 410 ? 26.383 -0.027 -14.052 1.00 95.88 410 ILE A N 1
ATOM 3099 C CA . ILE A 1 410 ? 25.694 0.161 -15.345 1.00 95.88 410 ILE A CA 1
ATOM 3100 C C . ILE A 1 410 ? 26.010 -0.999 -16.303 1.00 95.88 410 ILE A C 1
ATOM 3102 O O . ILE A 1 410 ? 25.122 -1.497 -16.997 1.00 95.88 410 ILE A O 1
ATOM 3106 N N . GLU A 1 411 ? 27.264 -1.452 -16.342 1.00 95.06 411 GLU A N 1
ATOM 3107 C CA . GLU A 1 411 ? 27.646 -2.619 -17.146 1.00 95.06 411 GLU A CA 1
ATOM 3108 C C . GLU A 1 411 ? 27.030 -3.921 -16.616 1.00 95.06 411 GLU A C 1
ATOM 3110 O O . GLU A 1 411 ? 26.602 -4.765 -17.406 1.00 95.06 411 GLU A O 1
ATOM 3115 N N . GLY A 1 412 ? 26.894 -4.050 -15.294 1.00 93.81 412 GLY A N 1
ATOM 3116 C CA . GLY A 1 412 ? 26.190 -5.150 -14.632 1.00 93.81 412 GLY A CA 1
ATOM 3117 C C . GLY A 1 412 ? 24.704 -5.253 -14.997 1.00 93.81 41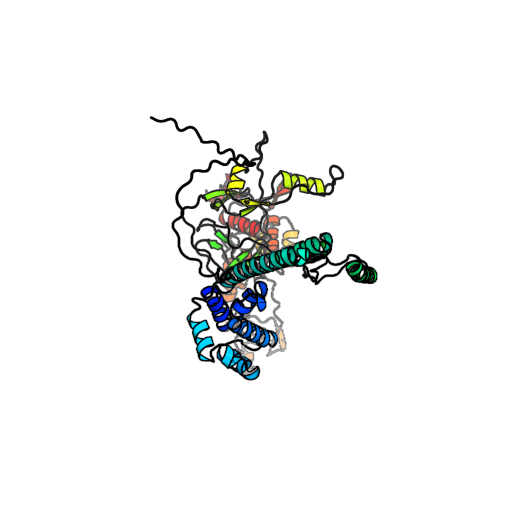2 GLY A C 1
ATOM 3118 O O . GLY A 1 412 ? 24.170 -6.358 -15.049 1.00 93.81 412 GLY A O 1
ATOM 3119 N N . GLU A 1 413 ? 24.047 -4.138 -15.337 1.00 93.38 413 GLU A N 1
ATOM 3120 C CA . GLU A 1 413 ? 22.676 -4.117 -15.879 1.00 93.38 413 GLU A CA 1
ATOM 3121 C C . GLU A 1 413 ? 22.603 -4.470 -17.383 1.00 93.38 413 GLU A C 1
ATOM 3123 O O . GLU A 1 413 ? 21.540 -4.386 -18.004 1.00 93.38 413 GLU A O 1
ATOM 3128 N N . GLY A 1 414 ? 23.722 -4.878 -17.992 1.00 92.06 414 GLY A N 1
ATOM 3129 C CA . GLY A 1 414 ? 23.780 -5.364 -19.371 1.00 92.06 414 GLY A CA 1
ATOM 3130 C C . GLY A 1 414 ? 23.923 -4.266 -20.426 1.00 92.06 414 GLY A C 1
ATOM 3131 O O . GLY A 1 414 ? 23.621 -4.495 -21.599 1.00 92.06 414 GLY A O 1
ATOM 3132 N N . LEU A 1 415 ? 24.370 -3.069 -20.042 1.00 94.44 415 LEU A N 1
ATOM 3133 C CA . LEU A 1 415 ? 24.719 -1.994 -20.972 1.00 94.44 415 LEU A CA 1
ATOM 3134 C C . LEU A 1 415 ? 26.230 -1.939 -21.202 1.00 94.44 415 LEU A C 1
ATOM 3136 O O . LEU A 1 415 ? 27.013 -2.475 -20.433 1.00 94.44 415 LEU A O 1
ATOM 3140 N N . HIS A 1 416 ? 26.656 -1.297 -22.287 1.00 94.38 416 HIS A N 1
ATOM 3141 C CA . HIS A 1 416 ? 28.076 -1.114 -22.571 1.00 94.38 416 HIS A CA 1
ATOM 3142 C C . HIS A 1 416 ? 28.467 0.348 -22.405 1.00 94.38 416 HIS A C 1
ATOM 3144 O O . HIS A 1 416 ? 27.861 1.230 -23.026 1.00 94.38 416 HIS A O 1
ATOM 3150 N N . VAL A 1 417 ? 29.494 0.613 -21.602 1.00 94.00 417 VAL A N 1
ATOM 3151 C CA . VAL A 1 417 ? 29.925 1.971 -21.292 1.00 94.00 417 VAL A CA 1
ATOM 3152 C C . VAL A 1 417 ? 31.276 2.252 -21.946 1.00 94.00 417 VAL A C 1
ATOM 3154 O O . VAL A 1 417 ? 32.238 1.512 -21.793 1.00 94.00 417 VAL A O 1
ATOM 3157 N N . VAL A 1 418 ? 31.356 3.335 -22.722 1.00 94.00 418 VAL A N 1
ATOM 3158 C CA . VAL A 1 418 ? 32.561 3.693 -23.486 1.00 94.00 418 VAL A CA 1
ATOM 3159 C C . VAL A 1 418 ? 33.105 5.031 -23.009 1.00 94.00 418 VAL A C 1
ATOM 3161 O O . VAL A 1 418 ? 32.423 6.052 -23.134 1.00 94.00 418 VAL A O 1
ATOM 3164 N N . ALA A 1 419 ? 34.339 5.037 -22.506 1.00 93.06 419 ALA A N 1
ATOM 3165 C CA . ALA A 1 419 ? 35.037 6.257 -22.114 1.00 93.06 419 ALA A CA 1
ATOM 3166 C C . ALA A 1 419 ? 35.239 7.205 -23.310 1.00 93.06 419 ALA A C 1
ATOM 3168 O O . ALA A 1 419 ? 35.508 6.789 -24.437 1.00 93.06 419 ALA A O 1
ATOM 3169 N N . SER A 1 420 ? 35.090 8.504 -23.067 1.00 90.94 420 SER A N 1
ATOM 3170 C CA . SER A 1 420 ? 35.285 9.550 -24.066 1.00 90.94 420 SER A CA 1
ATOM 3171 C C . SER A 1 420 ? 36.769 9.855 -24.252 1.00 90.94 420 SER A C 1
ATOM 3173 O O . SER A 1 420 ? 37.440 10.281 -23.320 1.00 90.94 420 SER A O 1
ATOM 3175 N N . GLU A 1 421 ? 37.257 9.788 -25.490 1.00 90.25 421 GLU A N 1
ATOM 3176 C CA . GLU A 1 421 ? 38.633 10.188 -25.835 1.00 90.25 421 GLU A CA 1
ATOM 3177 C C . GLU A 1 421 ? 38.885 11.697 -25.650 1.00 90.25 421 GLU A C 1
ATOM 3179 O O . GLU A 1 421 ? 40.019 12.135 -25.486 1.00 90.25 421 GLU A O 1
ATOM 3184 N N . LYS A 1 422 ? 37.823 12.516 -25.692 1.00 88.19 422 LYS A N 1
ATOM 3185 C CA . LYS A 1 422 ? 37.913 13.989 -25.710 1.00 88.19 422 LYS A CA 1
ATOM 3186 C C . LYS A 1 422 ? 37.737 14.656 -24.348 1.00 88.19 422 LYS A C 1
ATOM 3188 O O . LYS A 1 422 ? 37.939 15.861 -24.237 1.00 88.19 422 LYS A O 1
ATOM 3193 N N . ALA A 1 423 ? 37.261 13.924 -23.345 1.00 88.12 423 ALA A N 1
ATOM 3194 C CA . ALA A 1 423 ? 36.880 14.495 -22.058 1.00 88.12 423 ALA A CA 1
ATOM 3195 C C . ALA A 1 423 ? 37.098 13.460 -20.960 1.00 88.12 423 ALA A C 1
ATOM 3197 O O . ALA A 1 423 ? 36.514 12.379 -21.021 1.00 88.12 423 ALA A O 1
ATOM 3198 N N . ALA A 1 424 ? 37.919 13.813 -19.971 1.00 88.44 424 ALA A N 1
ATOM 3199 C CA . ALA A 1 424 ? 38.164 12.970 -18.810 1.00 88.44 424 ALA A CA 1
ATOM 3200 C C . ALA A 1 424 ? 36.857 12.709 -18.049 1.00 88.44 424 ALA A C 1
ATOM 3202 O O . ALA A 1 424 ? 35.994 13.587 -17.989 1.00 88.44 424 ALA A O 1
ATOM 3203 N N . LEU A 1 425 ? 36.727 11.505 -17.482 1.00 91.12 425 LEU A N 1
ATOM 3204 C CA . LEU A 1 425 ? 35.592 11.074 -16.649 1.00 91.12 425 LEU A CA 1
ATOM 3205 C C . LEU A 1 425 ? 34.228 11.050 -17.354 1.00 91.12 425 LEU A C 1
ATOM 3207 O O . LEU A 1 425 ? 33.209 10.801 -16.717 1.00 91.12 425 LEU A O 1
ATOM 3211 N N . ARG A 1 426 ? 34.182 11.303 -18.666 1.00 94.31 426 ARG A N 1
ATOM 3212 C CA . ARG A 1 426 ? 32.951 11.245 -19.452 1.00 94.31 426 ARG A CA 1
ATOM 3213 C C . ARG A 1 426 ? 32.817 9.891 -20.121 1.00 94.31 426 ARG A C 1
ATOM 3215 O O . ARG A 1 426 ? 33.720 9.452 -20.829 1.00 94.31 426 ARG A O 1
ATOM 3222 N N . TYR A 1 427 ? 31.635 9.310 -20.011 1.00 95.06 427 TYR A N 1
ATOM 3223 C CA . TYR A 1 427 ? 31.315 8.010 -20.568 1.00 95.06 427 TYR A CA 1
ATOM 3224 C C . TYR A 1 427 ? 30.045 8.071 -21.413 1.00 95.06 427 TYR A C 1
ATOM 3226 O O . TYR A 1 427 ? 29.114 8.816 -21.114 1.00 95.06 427 TYR A O 1
ATOM 3234 N N . SER A 1 428 ? 30.006 7.300 -22.498 1.00 95.19 428 SER A N 1
ATOM 3235 C CA . SER A 1 428 ? 28.824 7.124 -23.344 1.00 95.19 428 SER A CA 1
ATOM 3236 C C . SER A 1 428 ? 28.196 5.765 -23.083 1.00 95.19 428 SER A C 1
ATOM 3238 O O . SER A 1 428 ? 28.880 4.749 -23.188 1.00 95.19 428 SER A O 1
ATOM 3240 N N . ILE A 1 429 ? 26.895 5.750 -22.813 1.00 95.75 429 ILE A N 1
ATOM 3241 C CA . ILE A 1 429 ? 26.136 4.534 -22.521 1.00 95.75 429 ILE A CA 1
ATOM 3242 C C . ILE A 1 429 ? 25.537 4.012 -23.830 1.00 95.75 429 ILE A C 1
ATOM 3244 O O . ILE A 1 429 ? 24.851 4.737 -24.560 1.00 95.75 429 ILE A O 1
ATOM 3248 N N . LYS A 1 430 ? 25.816 2.753 -24.158 1.00 94.88 430 LYS A N 1
ATOM 3249 C CA . LYS A 1 430 ? 25.405 2.095 -25.400 1.00 94.88 430 LYS A CA 1
ATOM 3250 C C . LYS A 1 430 ? 24.685 0.788 -25.093 1.00 94.88 430 LYS A C 1
ATOM 3252 O O . LYS A 1 430 ? 24.920 0.153 -24.072 1.00 94.88 430 LYS A O 1
ATOM 3257 N N . LEU A 1 431 ? 23.813 0.380 -26.013 1.00 92.44 431 LEU A N 1
ATOM 3258 C CA . LEU A 1 431 ? 23.305 -0.988 -26.002 1.00 92.44 431 LEU A CA 1
ATOM 3259 C C . LEU A 1 431 ? 24.444 -1.938 -26.397 1.00 92.44 431 LEU A C 1
ATOM 3261 O O . LEU A 1 431 ? 25.318 -1.520 -27.170 1.00 92.44 431 LEU A O 1
ATOM 3265 N N . PRO A 1 432 ? 24.429 -3.193 -25.918 1.00 86.69 432 PRO A N 1
ATOM 3266 C CA . PRO A 1 432 ? 25.363 -4.212 -26.367 1.00 86.69 432 PRO A CA 1
ATOM 3267 C C . PRO A 1 432 ? 25.409 -4.277 -27.889 1.00 86.69 432 PRO A C 1
ATOM 3269 O O . PRO A 1 432 ? 24.377 -4.215 -28.567 1.00 86.69 432 PRO A O 1
ATOM 3272 N N . THR A 1 433 ? 26.618 -4.386 -28.434 1.00 77.19 433 THR A N 1
ATOM 3273 C CA . THR A 1 433 ? 26.774 -4.580 -29.874 1.00 77.19 433 THR A CA 1
ATOM 3274 C C . THR A 1 433 ? 26.279 -5.978 -30.204 1.00 77.19 433 THR A C 1
ATOM 3276 O O . THR A 1 433 ? 26.881 -6.969 -29.801 1.00 77.19 433 THR A O 1
ATOM 3279 N N . GLU A 1 434 ? 25.165 -6.064 -30.919 1.00 70.50 434 GLU A N 1
ATOM 3280 C CA . GLU A 1 434 ? 24.639 -7.350 -31.354 1.00 70.50 434 GLU A CA 1
ATOM 3281 C C . GLU A 1 434 ? 25.593 -7.980 -32.383 1.00 70.50 434 GLU A C 1
ATOM 3283 O O . GLU A 1 434 ? 25.942 -7.356 -33.389 1.00 70.50 434 GLU A O 1
ATOM 3288 N N . VAL A 1 435 ? 26.002 -9.228 -32.143 1.00 69.19 435 VAL A N 1
ATOM 3289 C CA . VAL A 1 435 ? 26.868 -9.979 -33.058 1.00 69.19 435 VAL A CA 1
ATOM 3290 C C . VAL A 1 435 ? 26.075 -10.319 -34.322 1.00 69.19 435 VAL A C 1
ATOM 3292 O O . VAL A 1 435 ? 24.984 -10.885 -34.253 1.00 69.19 435 VAL A O 1
ATOM 3295 N N . VAL A 1 436 ? 26.608 -9.947 -35.487 1.00 73.31 436 VAL A N 1
ATOM 3296 C CA . VAL A 1 436 ? 26.077 -10.372 -36.788 1.00 73.31 436 VAL A CA 1
ATOM 3297 C C . VAL A 1 436 ? 26.873 -11.594 -37.231 1.00 73.31 436 VAL A C 1
ATOM 3299 O O . VAL A 1 436 ? 28.097 -11.540 -37.290 1.00 73.31 436 VAL A O 1
ATOM 3302 N N . GLU A 1 437 ? 26.196 -12.696 -37.538 1.00 80.44 437 GLU A N 1
ATOM 3303 C CA . GLU A 1 437 ? 26.870 -13.903 -38.019 1.00 80.44 437 GLU A CA 1
ATOM 3304 C C . GLU A 1 437 ? 27.413 -13.704 -39.440 1.00 80.44 437 GLU A C 1
ATOM 3306 O O . GLU A 1 437 ? 26.734 -13.163 -40.324 1.00 80.44 437 GLU A O 1
ATOM 3311 N N . ALA A 1 438 ? 28.647 -14.163 -39.660 1.00 83.62 438 ALA A N 1
ATOM 3312 C CA . ALA A 1 438 ? 29.232 -14.221 -40.989 1.00 83.62 438 ALA A CA 1
ATOM 3313 C C . ALA A 1 438 ? 28.441 -15.205 -41.865 1.00 83.62 438 ALA A C 1
ATOM 3315 O O . ALA A 1 438 ? 28.025 -16.269 -41.412 1.00 83.62 438 ALA A O 1
ATOM 3316 N N . LYS A 1 439 ? 28.241 -14.849 -43.135 1.00 85.62 439 LYS A N 1
ATOM 3317 C CA . LYS A 1 439 ? 27.565 -15.690 -44.130 1.00 85.62 439 LYS A CA 1
ATOM 3318 C C . LYS A 1 439 ? 28.528 -16.066 -45.241 1.00 85.62 439 LYS A C 1
ATOM 3320 O O . LYS A 1 439 ? 29.390 -15.268 -45.607 1.00 85.62 439 LYS A O 1
ATOM 3325 N N . ASP A 1 440 ? 28.319 -17.228 -45.845 1.00 90.06 440 ASP A N 1
ATOM 3326 C CA . ASP A 1 440 ? 29.053 -17.623 -47.044 1.00 90.06 440 ASP A CA 1
ATOM 3327 C C . ASP A 1 440 ? 28.455 -16.977 -48.295 1.00 90.06 440 ASP A C 1
ATOM 3329 O O . ASP A 1 440 ? 27.238 -16.919 -48.500 1.00 90.06 440 ASP A O 1
ATOM 3333 N N . CYS A 1 441 ? 29.328 -16.474 -49.164 1.00 87.19 441 CYS A N 1
ATOM 3334 C CA . CYS A 1 441 ? 28.933 -15.925 -50.450 1.00 87.19 441 CYS A CA 1
ATOM 3335 C C . CYS A 1 441 ? 28.340 -17.024 -51.339 1.00 87.19 441 CYS A C 1
ATOM 3337 O O . CYS A 1 441 ? 29.037 -17.970 -51.698 1.00 87.19 441 CYS A O 1
ATOM 3339 N N . VAL A 1 442 ? 27.110 -16.837 -51.821 1.00 87.19 442 VAL A N 1
ATOM 3340 C CA . VAL A 1 442 ? 26.428 -17.823 -52.690 1.00 87.19 442 VAL A CA 1
ATOM 3341 C C . VAL A 1 442 ? 27.102 -18.059 -54.043 1.00 87.19 442 VAL A C 1
ATOM 3343 O O . VAL A 1 442 ? 26.732 -18.982 -54.757 1.00 87.19 442 VAL A O 1
ATOM 3346 N N . VAL A 1 443 ? 28.061 -17.210 -54.419 1.00 84.81 443 VAL A N 1
ATOM 3347 C CA . VAL A 1 443 ? 28.773 -17.297 -55.703 1.00 84.81 443 VAL A CA 1
ATOM 3348 C C . VAL A 1 443 ? 30.177 -17.880 -55.543 1.00 84.81 443 VAL A C 1
ATOM 3350 O O . VAL A 1 443 ? 30.621 -18.622 -56.409 1.00 84.81 443 VAL A O 1
ATOM 3353 N N . CYS A 1 444 ? 30.902 -17.528 -54.476 1.00 87.00 444 CYS A N 1
ATOM 3354 C CA . CYS A 1 444 ? 32.317 -17.897 -54.321 1.00 87.00 444 CYS A CA 1
ATOM 3355 C C . CYS A 1 444 ? 32.667 -18.583 -52.995 1.00 87.00 444 CYS A C 1
ATOM 3357 O O . CYS A 1 444 ? 33.842 -18.844 -52.759 1.00 87.00 444 CYS A O 1
ATOM 3359 N N . GLY A 1 445 ? 31.693 -18.821 -52.112 1.00 85.38 445 GLY A N 1
ATOM 3360 C CA . GLY A 1 445 ? 31.883 -19.512 -50.832 1.00 85.38 445 GLY A CA 1
ATOM 3361 C C . GLY A 1 445 ? 32.670 -18.741 -49.767 1.00 85.38 445 GLY A C 1
ATOM 3362 O O . GLY A 1 445 ? 32.826 -19.236 -48.662 1.00 85.38 445 GLY A O 1
ATOM 3363 N N . LYS A 1 446 ? 33.171 -17.531 -50.054 1.00 89.88 446 LYS A N 1
ATOM 3364 C CA . LYS A 1 446 ? 33.888 -16.721 -49.054 1.00 89.88 446 LYS A CA 1
ATOM 3365 C C . LYS A 1 446 ? 32.944 -16.215 -47.966 1.00 89.88 446 LYS A C 1
ATOM 3367 O O . LYS A 1 446 ? 31.914 -15.622 -48.299 1.00 89.88 446 LYS A O 1
ATOM 3372 N N . GLN A 1 447 ? 33.363 -16.344 -46.710 1.00 89.81 447 GLN A N 1
ATOM 3373 C CA . GLN A 1 447 ? 32.709 -15.708 -45.570 1.00 89.81 447 GLN A CA 1
ATOM 3374 C C . GLN A 1 447 ? 32.766 -14.182 -45.682 1.00 89.81 447 GLN A C 1
ATOM 3376 O O . GLN A 1 447 ? 33.795 -13.601 -46.036 1.00 89.81 447 GLN A O 1
ATOM 3381 N N . PHE A 1 448 ? 31.650 -13.525 -45.388 1.00 87.56 448 PHE A N 1
ATOM 3382 C CA . PHE A 1 448 ? 31.544 -12.073 -45.312 1.00 87.56 448 PHE A CA 1
ATOM 3383 C C . PHE A 1 448 ? 30.506 -11.663 -44.263 1.00 87.56 448 PHE A C 1
ATOM 3385 O O . PHE A 1 448 ? 29.606 -12.429 -43.920 1.00 87.56 448 PHE A O 1
ATOM 3392 N N . MET A 1 449 ? 30.613 -10.427 -43.781 1.00 83.56 449 MET A N 1
ATOM 3393 C CA . MET A 1 449 ? 29.637 -9.834 -42.866 1.00 83.56 449 MET A CA 1
ATOM 3394 C C . MET A 1 449 ? 28.527 -9.155 -43.676 1.00 83.56 449 MET A C 1
ATOM 3396 O O . MET A 1 449 ? 28.815 -8.209 -44.417 1.00 83.56 449 MET A O 1
ATOM 3400 N N . PRO A 1 450 ? 27.269 -9.619 -43.596 1.00 80.19 450 PRO A N 1
ATOM 3401 C CA . PRO A 1 450 ? 26.201 -9.080 -44.422 1.00 80.19 450 PRO A CA 1
ATOM 3402 C C . PRO A 1 450 ? 25.772 -7.690 -43.947 1.00 80.19 450 PRO A C 1
ATOM 3404 O O . PRO A 1 450 ? 25.278 -7.517 -42.834 1.00 80.19 450 PRO A O 1
ATOM 3407 N N . PHE A 1 451 ? 25.902 -6.698 -44.829 1.00 79.56 451 PHE A N 1
ATOM 3408 C CA . PHE A 1 451 ? 25.310 -5.380 -44.637 1.00 79.56 451 PHE A CA 1
ATOM 3409 C C . PHE A 1 451 ? 24.810 -4.822 -45.978 1.00 79.56 451 PHE A C 1
ATOM 3411 O O . PHE A 1 451 ? 25.638 -4.519 -46.841 1.00 79.56 451 PHE A O 1
ATOM 3418 N N . PRO A 1 452 ? 23.487 -4.662 -46.187 1.00 79.44 452 PRO A N 1
ATOM 3419 C CA . PRO A 1 452 ? 22.358 -5.042 -45.316 1.00 79.44 452 PRO A CA 1
ATOM 3420 C C . PRO A 1 452 ? 22.183 -6.571 -45.111 1.00 79.44 452 PRO A C 1
ATOM 3422 O O . PRO A 1 452 ? 22.809 -7.375 -45.797 1.00 79.44 452 PRO A O 1
ATOM 3425 N N . LEU A 1 453 ? 21.336 -7.008 -44.168 1.00 81.12 453 LEU A N 1
ATOM 3426 C CA . LEU A 1 453 ? 21.228 -8.416 -43.721 1.00 81.12 453 LEU A CA 1
ATOM 3427 C C . LEU A 1 453 ? 20.782 -9.412 -44.806 1.00 81.12 453 LEU A C 1
ATOM 3429 O O . LEU A 1 453 ? 21.068 -10.611 -44.710 1.00 81.12 453 LEU A O 1
ATOM 3433 N N . ASN A 1 454 ? 20.065 -8.927 -45.819 1.00 81.88 454 ASN A N 1
ATOM 3434 C CA . ASN A 1 454 ? 19.598 -9.699 -46.971 1.00 81.88 454 ASN A CA 1
ATOM 3435 C C . ASN A 1 454 ? 20.670 -9.871 -48.063 1.00 81.88 454 ASN A C 1
ATOM 3437 O O . ASN A 1 454 ? 20.428 -10.578 -49.042 1.00 81.88 454 ASN A O 1
ATOM 3441 N N . VAL A 1 455 ? 21.852 -9.260 -47.910 1.00 85.19 455 VAL A N 1
ATOM 3442 C CA . VAL A 1 455 ? 22.977 -9.452 -48.833 1.00 85.19 455 VAL A CA 1
ATOM 3443 C C . VAL A 1 455 ? 23.516 -10.877 -48.705 1.00 85.19 455 VAL A C 1
ATOM 3445 O O . VAL A 1 455 ? 23.743 -11.380 -47.607 1.00 85.19 455 VAL A O 1
ATOM 3448 N N . ARG A 1 456 ? 23.730 -11.527 -49.855 1.00 83.12 456 ARG A N 1
ATOM 3449 C CA . ARG A 1 456 ? 24.195 -12.926 -49.984 1.00 83.12 456 ARG A CA 1
ATOM 3450 C C . ARG A 1 456 ? 25.556 -13.065 -50.663 1.00 83.12 456 ARG A C 1
ATOM 3452 O O . ARG A 1 456 ? 26.006 -14.172 -50.945 1.00 83.12 456 ARG A O 1
ATOM 3459 N N . THR A 1 457 ? 26.196 -11.946 -50.974 1.00 86.19 457 THR A N 1
ATOM 3460 C CA . THR A 1 457 ? 27.452 -11.910 -51.721 1.00 86.19 457 THR A CA 1
ATOM 3461 C C . THR A 1 457 ? 28.494 -11.091 -50.994 1.00 86.19 457 THR A C 1
ATOM 3463 O O . THR A 1 457 ? 28.167 -10.043 -50.449 1.00 86.19 457 THR A O 1
ATOM 3466 N N . CYS A 1 458 ? 29.759 -11.482 -51.126 1.00 82.50 458 CYS A N 1
ATOM 3467 C CA . CYS A 1 458 ? 30.909 -10.823 -50.503 1.00 82.50 458 CYS A CA 1
ATOM 3468 C C . CYS A 1 458 ? 31.223 -9.389 -50.990 1.00 82.50 458 CYS A C 1
ATOM 3470 O O . CYS A 1 458 ? 32.298 -8.876 -50.697 1.00 82.50 458 CYS A O 1
ATOM 3472 N N . GLY A 1 459 ? 30.349 -8.745 -51.773 1.00 76.69 459 GLY A N 1
ATOM 3473 C CA . GLY A 1 459 ? 30.513 -7.351 -52.219 1.00 76.69 459 GLY A CA 1
ATOM 3474 C C . GLY A 1 459 ? 31.600 -7.099 -53.275 1.00 76.69 459 GLY A C 1
ATOM 3475 O O . GLY A 1 459 ? 31.765 -5.967 -53.708 1.00 76.69 459 GLY A O 1
ATOM 3476 N N . GLN A 1 460 ? 32.321 -8.136 -53.712 1.00 76.88 460 GLN A N 1
ATOM 3477 C CA . GLN A 1 460 ? 33.292 -8.072 -54.814 1.00 76.88 460 GLN A CA 1
ATOM 3478 C C . GLN A 1 460 ? 32.565 -8.236 -56.172 1.00 76.88 460 GLN A C 1
ATOM 3480 O O . GLN A 1 460 ? 31.438 -7.784 -56.356 1.00 76.88 460 GLN A O 1
ATOM 3485 N N . SER A 1 461 ? 33.127 -8.979 -57.127 1.00 79.69 461 SER A N 1
ATOM 3486 C CA . SER A 1 461 ? 32.516 -9.245 -58.446 1.00 79.69 461 SER A CA 1
ATOM 3487 C C . SER A 1 461 ? 31.283 -10.174 -58.438 1.00 79.69 461 SER A C 1
ATOM 3489 O O . SER A 1 461 ? 30.746 -10.519 -59.491 1.00 79.69 461 SER A O 1
ATOM 3491 N N . CYS A 1 462 ? 30.823 -10.613 -57.262 1.00 82.25 462 CYS A N 1
ATOM 3492 C CA . CYS A 1 462 ? 29.782 -11.635 -57.114 1.00 82.25 462 CYS A CA 1
ATOM 3493 C C . CYS A 1 462 ? 28.342 -11.088 -57.190 1.00 82.25 462 CYS A C 1
ATOM 3495 O O . CYS A 1 462 ? 27.429 -11.847 -57.512 1.00 82.25 462 CYS A O 1
ATOM 3497 N N . GLY A 1 463 ? 28.120 -9.791 -56.937 1.00 77.12 463 GLY A N 1
ATOM 3498 C CA . GLY A 1 463 ? 26.772 -9.208 -56.814 1.00 77.12 463 GLY A CA 1
ATOM 3499 C C . GLY A 1 463 ? 25.890 -9.393 -58.056 1.00 77.12 463 GLY A C 1
ATOM 3500 O O . GLY A 1 463 ? 24.756 -9.854 -57.956 1.00 77.12 463 GLY A O 1
ATOM 3501 N N . GLY A 1 464 ? 26.435 -9.128 -59.249 1.00 76.88 464 GLY A N 1
ATOM 3502 C CA . GLY A 1 464 ? 25.703 -9.277 -60.516 1.00 76.88 464 GLY A CA 1
ATOM 3503 C C . GLY A 1 464 ? 25.455 -10.729 -60.949 1.00 76.88 464 GLY A C 1
ATOM 3504 O O . GLY A 1 464 ? 24.583 -10.971 -61.784 1.00 76.88 464 GLY A O 1
ATOM 3505 N N . LYS A 1 465 ? 26.196 -11.695 -60.385 1.00 77.81 465 LYS A N 1
ATOM 3506 C CA . LYS A 1 465 ? 26.058 -13.134 -60.679 1.00 77.81 465 LYS A CA 1
ATOM 3507 C C . LYS A 1 465 ? 24.993 -13.805 -59.808 1.00 77.81 465 LYS A C 1
ATOM 3509 O O . LYS A 1 465 ? 24.338 -14.738 -60.259 1.00 77.81 465 LYS A O 1
ATOM 3514 N N . ALA A 1 466 ? 24.760 -13.294 -58.599 1.00 75.69 466 ALA A N 1
ATOM 3515 C CA . ALA A 1 466 ? 23.830 -13.888 -57.638 1.00 75.69 466 ALA A CA 1
ATOM 3516 C C . ALA A 1 466 ? 22.370 -13.956 -58.121 1.00 75.69 466 ALA A C 1
ATOM 3518 O O . ALA A 1 466 ? 21.663 -14.900 -57.769 1.00 75.69 466 ALA A O 1
ATOM 3519 N N . ARG A 1 467 ? 21.936 -13.016 -58.977 1.00 71.12 467 ARG A N 1
ATOM 3520 C CA . ARG A 1 467 ? 20.579 -12.995 -59.566 1.00 71.12 467 ARG A CA 1
ATOM 3521 C C . ARG A 1 467 ? 20.258 -14.203 -60.452 1.00 71.12 467 ARG A C 1
ATOM 3523 O O . ARG A 1 467 ? 19.091 -14.485 -60.677 1.00 71.12 467 ARG A O 1
ATOM 3530 N N . PHE A 1 468 ? 21.283 -14.891 -60.956 1.00 76.44 468 PHE A N 1
ATOM 3531 C CA . PHE A 1 468 ? 21.134 -16.083 -61.796 1.00 76.44 468 PHE A CA 1
ATOM 3532 C C . PHE A 1 468 ? 21.348 -17.389 -61.021 1.00 76.44 468 PHE A C 1
ATOM 3534 O O . PHE A 1 468 ? 21.095 -18.459 -61.558 1.00 76.44 468 PHE A O 1
ATOM 3541 N N . MET A 1 469 ? 21.835 -17.312 -59.777 1.00 77.75 469 MET A N 1
ATOM 3542 C CA . MET A 1 469 ? 22.231 -18.479 -58.977 1.00 77.75 469 MET A CA 1
ATOM 3543 C C . MET A 1 469 ? 21.328 -18.711 -57.760 1.00 77.75 469 MET A C 1
ATOM 3545 O O . MET A 1 469 ? 21.476 -19.718 -57.074 1.00 77.75 469 MET A O 1
ATOM 3549 N N . SER A 1 470 ? 20.408 -17.791 -57.450 1.00 71.88 470 SER A N 1
ATOM 3550 C CA . SER A 1 470 ? 19.519 -17.937 -56.296 1.00 71.88 470 SER A CA 1
ATOM 3551 C C . SER A 1 470 ? 18.218 -17.148 -56.437 1.00 71.88 470 SER A C 1
ATOM 3553 O O . SER A 1 470 ? 18.192 -16.089 -57.062 1.00 71.88 470 SER A O 1
ATOM 3555 N N . ALA A 1 471 ? 17.149 -17.660 -55.820 1.00 75.69 471 ALA A N 1
ATOM 3556 C CA . ALA A 1 471 ? 15.861 -16.979 -55.734 1.00 75.69 471 ALA A CA 1
ATOM 3557 C C . ALA A 1 471 ? 15.941 -15.677 -54.899 1.00 75.69 471 ALA A C 1
ATOM 3559 O O . ALA A 1 471 ? 16.814 -15.567 -54.024 1.00 75.69 471 ALA A O 1
ATOM 3560 N N . PRO A 1 472 ? 15.028 -14.707 -55.129 1.00 72.69 472 PRO A N 1
ATOM 3561 C CA . PRO A 1 472 ? 14.935 -13.483 -54.336 1.00 72.69 472 PRO A CA 1
ATOM 3562 C C . PRO A 1 472 ? 14.794 -13.780 -52.841 1.00 72.69 472 PRO A C 1
ATOM 3564 O O . PRO A 1 472 ? 14.053 -14.670 -52.434 1.00 72.69 472 PRO A O 1
ATOM 3567 N N . VAL A 1 473 ? 15.508 -13.016 -52.018 1.00 76.50 473 VAL A N 1
ATOM 3568 C CA . VAL A 1 473 ? 15.436 -13.130 -50.558 1.00 76.50 473 VAL A CA 1
ATOM 3569 C C . VAL A 1 473 ? 14.271 -12.289 -50.067 1.00 76.50 473 VAL A C 1
ATOM 3571 O O . VAL A 1 473 ? 14.173 -11.115 -50.430 1.00 76.50 473 VAL A O 1
ATOM 3574 N N . ALA A 1 474 ? 13.418 -12.870 -49.225 1.00 78.12 474 ALA A N 1
ATOM 3575 C CA . ALA A 1 474 ? 12.389 -12.108 -48.533 1.00 78.12 474 ALA A CA 1
ATOM 3576 C C . ALA A 1 474 ? 13.030 -10.962 -47.736 1.00 78.12 474 ALA A C 1
ATOM 3578 O O . ALA A 1 474 ? 14.089 -11.118 -47.120 1.00 78.12 474 ALA A O 1
ATOM 3579 N N . ALA A 1 475 ? 12.399 -9.793 -47.769 1.00 80.50 475 ALA A N 1
ATOM 3580 C CA . ALA A 1 475 ? 12.864 -8.661 -46.989 1.00 80.50 475 ALA A CA 1
ATOM 3581 C C . ALA A 1 475 ? 12.799 -9.008 -45.485 1.00 80.50 475 ALA A C 1
ATOM 3583 O O . ALA A 1 475 ? 11.805 -9.590 -45.041 1.00 80.50 475 ALA A O 1
ATOM 3584 N N . PRO A 1 476 ? 13.854 -8.709 -44.704 1.00 84.12 476 PRO A N 1
ATOM 3585 C CA . PRO A 1 476 ? 13.905 -9.111 -43.308 1.00 84.12 476 PRO A CA 1
ATOM 3586 C C . PRO A 1 476 ? 12.836 -8.379 -42.494 1.00 84.12 476 PRO A C 1
ATOM 3588 O O . PRO A 1 476 ? 12.481 -7.236 -42.784 1.00 84.12 476 PRO A O 1
ATOM 3591 N N . ALA A 1 477 ? 12.326 -9.046 -41.463 1.00 88.62 477 ALA A N 1
ATOM 3592 C CA . ALA A 1 477 ? 11.418 -8.447 -40.496 1.00 88.62 477 ALA A CA 1
ATOM 3593 C C . ALA A 1 477 ? 12.205 -7.701 -39.408 1.00 88.62 477 ALA A C 1
ATOM 3595 O O . ALA A 1 477 ? 13.308 -8.097 -39.028 1.00 88.62 477 ALA A O 1
ATOM 3596 N N . CYS A 1 478 ? 11.630 -6.612 -38.905 1.00 88.12 478 CYS A N 1
ATOM 3597 C CA . CYS A 1 478 ? 12.158 -5.866 -37.772 1.00 88.12 478 CYS A CA 1
ATOM 3598 C C . CYS A 1 478 ? 12.134 -6.742 -36.517 1.00 88.12 478 CYS A C 1
ATOM 3600 O O . CYS A 1 478 ? 11.077 -7.267 -36.176 1.00 88.12 478 CYS A O 1
ATOM 3602 N N . VAL A 1 479 ? 13.253 -6.832 -35.796 1.00 87.31 479 VAL A N 1
ATOM 3603 C CA . VAL A 1 479 ? 13.328 -7.637 -34.562 1.00 87.31 479 VAL A CA 1
ATOM 3604 C C . VAL A 1 479 ? 12.403 -7.150 -33.448 1.00 87.31 479 VAL A C 1
ATOM 3606 O O . VAL A 1 479 ? 11.976 -7.961 -32.640 1.00 87.31 479 VAL A O 1
ATOM 3609 N N . ASP A 1 480 ? 12.063 -5.857 -33.422 1.00 87.69 480 ASP A N 1
ATOM 3610 C CA . ASP A 1 480 ? 11.239 -5.290 -32.346 1.00 87.69 480 ASP A CA 1
ATOM 3611 C C . ASP A 1 480 ? 9.738 -5.239 -32.698 1.00 87.69 480 ASP A C 1
ATOM 3613 O O . ASP A 1 480 ? 8.902 -5.234 -31.806 1.00 87.69 480 ASP A O 1
ATOM 3617 N N . CYS A 1 481 ? 9.361 -5.151 -33.984 1.00 90.38 481 CYS A N 1
ATOM 3618 C CA . CYS A 1 481 ? 7.951 -4.960 -34.380 1.00 90.38 481 CYS A CA 1
ATOM 3619 C C . CYS A 1 481 ? 7.452 -5.855 -35.521 1.00 90.38 481 CYS A C 1
ATOM 3621 O O . CYS A 1 481 ? 6.329 -5.673 -35.987 1.00 90.38 481 CYS A O 1
ATOM 3623 N N . GLY A 1 482 ? 8.286 -6.751 -36.052 1.00 89.00 482 GLY A N 1
ATOM 3624 C CA . GLY A 1 482 ? 7.920 -7.692 -37.118 1.00 89.00 482 GLY A CA 1
ATOM 3625 C C . GLY A 1 482 ? 7.677 -7.078 -38.504 1.00 89.00 482 GLY A C 1
ATOM 3626 O O . GLY A 1 482 ? 7.582 -7.808 -39.487 1.00 89.00 482 GLY A O 1
ATOM 3627 N N . LYS A 1 483 ? 7.612 -5.745 -38.634 1.00 90.62 483 LYS A N 1
ATOM 3628 C CA . LYS A 1 483 ? 7.411 -5.076 -39.930 1.00 90.62 483 LYS A CA 1
ATOM 3629 C C . LYS A 1 483 ? 8.580 -5.324 -40.877 1.00 90.62 483 LYS A C 1
ATOM 3631 O O . LYS A 1 483 ? 9.736 -5.295 -40.463 1.00 90.62 483 LYS A O 1
ATOM 3636 N N . VAL A 1 484 ? 8.269 -5.479 -42.160 1.00 87.81 484 VAL A N 1
ATOM 3637 C CA . VAL A 1 484 ? 9.260 -5.637 -43.229 1.00 87.81 484 VAL A CA 1
ATOM 3638 C C . VAL A 1 484 ? 10.185 -4.417 -43.286 1.00 87.81 484 VAL A C 1
ATOM 3640 O O . VAL A 1 484 ? 9.728 -3.273 -43.242 1.00 87.81 484 VAL A O 1
ATOM 3643 N N . THR A 1 485 ? 11.492 -4.650 -43.379 1.00 85.94 485 THR A N 1
ATOM 3644 C CA . THR A 1 485 ? 12.515 -3.603 -43.456 1.00 85.94 485 THR A CA 1
ATOM 3645 C C . THR A 1 485 ? 13.207 -3.598 -44.819 1.00 85.94 485 THR A C 1
ATOM 3647 O O . THR A 1 485 ? 13.167 -4.562 -45.580 1.00 85.94 485 THR A O 1
ATOM 3650 N N . THR A 1 486 ? 13.923 -2.516 -45.126 1.00 80.44 486 THR A N 1
ATOM 3651 C CA . THR A 1 486 ? 14.712 -2.357 -46.362 1.00 80.44 486 THR A CA 1
ATOM 3652 C C . THR A 1 486 ? 16.046 -3.124 -46.349 1.00 80.44 486 THR A C 1
ATOM 3654 O O . THR A 1 486 ? 16.976 -2.765 -47.066 1.00 80.44 486 THR A O 1
ATOM 3657 N N . GLY A 1 487 ? 16.171 -4.171 -45.524 1.00 77.12 487 GLY A N 1
ATOM 3658 C CA . GLY A 1 487 ? 17.409 -4.943 -45.338 1.00 77.12 487 GLY A CA 1
ATOM 3659 C C . GLY A 1 487 ? 18.115 -4.693 -44.000 1.00 77.12 487 GLY A C 1
ATOM 3660 O O . GLY A 1 487 ? 19.079 -5.383 -43.673 1.00 77.12 487 GLY A O 1
ATOM 3661 N N . LEU A 1 488 ? 17.646 -3.728 -43.205 1.00 83.00 488 LEU A N 1
ATOM 3662 C CA . LEU A 1 488 ? 18.166 -3.443 -41.863 1.00 83.00 488 LEU A CA 1
ATOM 3663 C C . LEU A 1 488 ? 17.508 -4.333 -40.800 1.00 83.00 488 LEU A C 1
ATOM 3665 O O . LEU A 1 488 ? 16.363 -4.743 -40.943 1.00 83.00 488 LEU A O 1
ATOM 3669 N N . ARG A 1 489 ? 18.196 -4.582 -39.684 1.00 82.38 489 ARG A N 1
ATOM 3670 C CA . ARG A 1 489 ? 17.650 -5.399 -38.583 1.00 82.38 489 ARG A CA 1
ATOM 3671 C C . ARG A 1 489 ? 16.448 -4.763 -37.877 1.00 82.38 489 ARG A C 1
ATOM 3673 O O . ARG A 1 489 ? 15.554 -5.462 -37.413 1.00 82.38 489 ARG A O 1
ATOM 3680 N N . ARG A 1 490 ? 16.436 -3.431 -37.795 1.00 88.50 490 ARG A N 1
ATOM 3681 C CA . ARG A 1 490 ? 15.361 -2.630 -37.201 1.00 88.50 490 ARG A CA 1
ATOM 3682 C C . ARG A 1 490 ? 14.785 -1.689 -38.249 1.00 88.50 490 ARG A C 1
ATOM 3684 O O . ARG A 1 490 ? 15.535 -1.113 -39.040 1.00 88.50 490 ARG A O 1
ATOM 3691 N N . CYS A 1 491 ? 13.468 -1.504 -38.242 1.00 89.56 491 CYS A N 1
ATOM 3692 C CA . CYS A 1 491 ? 12.838 -0.458 -39.040 1.00 89.56 491 CYS A CA 1
ATOM 3693 C C . CYS A 1 491 ? 13.211 0.931 -38.488 1.00 89.56 491 CYS A C 1
ATOM 3695 O O . CYS A 1 491 ? 13.641 1.064 -37.338 1.00 89.56 491 CYS A O 1
ATOM 3697 N N . GLN A 1 492 ? 13.032 1.982 -39.294 1.00 89.94 492 GLN A N 1
ATOM 3698 C CA . GLN A 1 492 ? 13.396 3.344 -38.888 1.00 89.94 492 GLN A CA 1
ATOM 3699 C C . GLN A 1 492 ? 12.670 3.787 -37.608 1.00 89.94 492 GLN A C 1
ATOM 3701 O O . GLN A 1 492 ? 13.279 4.425 -36.753 1.00 89.94 492 GLN A O 1
ATOM 3706 N N . ALA A 1 493 ? 11.396 3.409 -37.450 1.00 90.69 493 ALA A N 1
ATOM 3707 C CA . ALA A 1 493 ? 10.611 3.732 -36.261 1.00 90.69 493 ALA A CA 1
ATOM 3708 C C . ALA A 1 493 ? 11.214 3.104 -34.991 1.00 90.69 493 ALA A C 1
ATOM 3710 O O . ALA A 1 493 ? 11.529 3.831 -34.054 1.00 90.69 493 ALA A O 1
ATOM 3711 N N . CYS A 1 494 ? 11.479 1.792 -34.992 1.00 90.81 494 CYS A N 1
ATOM 3712 C CA . CYS A 1 494 ? 12.092 1.093 -33.855 1.00 90.81 494 CYS A CA 1
ATOM 3713 C C . CYS A 1 494 ? 13.518 1.576 -33.571 1.00 90.81 494 CYS A C 1
ATOM 3715 O O . CYS A 1 494 ? 13.920 1.704 -32.418 1.00 90.81 494 CYS A O 1
ATOM 3717 N N . ARG A 1 495 ? 14.291 1.922 -34.607 1.00 89.50 495 ARG A N 1
ATOM 3718 C CA . ARG A 1 495 ? 15.615 2.530 -34.419 1.00 89.50 495 ARG A CA 1
ATOM 3719 C C . ARG A 1 495 ? 15.528 3.875 -33.690 1.00 89.50 495 ARG A C 1
ATOM 3721 O O . ARG A 1 495 ? 16.380 4.160 -32.853 1.00 89.50 495 ARG A O 1
ATOM 3728 N N . ASN A 1 496 ? 14.510 4.676 -34.002 1.00 90.62 496 ASN A N 1
ATOM 3729 C CA . ASN A 1 496 ? 14.293 5.989 -33.398 1.00 90.62 496 ASN A CA 1
ATOM 3730 C C . ASN A 1 496 ? 13.722 5.921 -31.973 1.00 90.62 496 ASN A C 1
ATOM 3732 O O . ASN A 1 496 ? 13.943 6.872 -31.221 1.00 90.62 496 ASN A O 1
ATOM 3736 N N . SER A 1 497 ? 13.018 4.838 -31.614 1.00 91.81 497 SER A N 1
ATOM 3737 C CA . SER A 1 497 ? 12.398 4.659 -30.294 1.00 91.81 497 SER A CA 1
ATOM 3738 C C . SER A 1 497 ? 13.221 3.808 -29.321 1.00 91.81 497 SER A C 1
ATOM 3740 O O . SER A 1 497 ? 13.444 4.210 -28.189 1.00 91.81 497 SER A O 1
ATOM 3742 N N . VAL A 1 498 ? 13.730 2.648 -29.743 1.00 92.56 498 VAL A N 1
ATOM 3743 C CA . VAL A 1 498 ? 14.359 1.668 -28.830 1.00 92.56 498 VAL A CA 1
ATOM 3744 C C . VAL A 1 498 ? 15.757 1.220 -29.248 1.00 92.56 498 VAL A C 1
ATOM 3746 O O . VAL A 1 498 ? 16.458 0.569 -28.471 1.00 92.56 498 VAL A O 1
ATOM 3749 N N . GLY A 1 499 ? 16.190 1.587 -30.458 1.00 89.12 499 GLY A N 1
ATOM 3750 C CA . GLY A 1 499 ? 17.423 1.084 -31.067 1.00 89.12 499 GLY A CA 1
ATOM 3751 C C . GLY A 1 499 ? 18.733 1.604 -30.470 1.00 89.12 499 GLY A C 1
ATOM 3752 O O . GLY A 1 499 ? 19.790 1.088 -30.825 1.00 89.12 499 GLY A O 1
ATOM 3753 N N . THR A 1 500 ? 18.696 2.612 -29.598 1.00 93.62 500 THR A N 1
ATOM 3754 C CA . THR A 1 500 ? 19.852 3.104 -28.827 1.00 93.62 500 THR A CA 1
ATOM 3755 C C . THR A 1 500 ? 19.404 3.525 -27.431 1.00 93.62 500 THR A C 1
ATOM 3757 O O . THR A 1 500 ? 18.233 3.839 -27.233 1.00 93.62 500 THR A O 1
ATOM 3760 N N . VAL A 1 501 ? 20.326 3.614 -26.467 1.00 94.69 501 VAL A N 1
ATOM 3761 C CA . VAL A 1 501 ? 20.005 4.135 -25.123 1.00 94.69 501 VAL A CA 1
ATOM 3762 C C . VAL A 1 501 ? 19.430 5.551 -25.210 1.00 94.69 501 VAL A C 1
ATOM 3764 O O . VAL A 1 501 ? 18.416 5.845 -24.592 1.00 94.69 501 VAL A O 1
ATOM 3767 N N . GLN A 1 502 ? 19.991 6.415 -26.062 1.00 95.25 502 GLN A N 1
ATOM 3768 C CA . GLN A 1 502 ? 19.449 7.761 -26.275 1.00 95.25 502 GLN A CA 1
ATOM 3769 C C . GLN A 1 502 ? 18.036 7.750 -26.879 1.00 95.25 502 GLN A C 1
ATOM 3771 O O . GLN A 1 502 ? 17.226 8.611 -26.542 1.00 95.25 502 GLN A O 1
ATOM 3776 N N . ALA A 1 503 ? 17.733 6.805 -27.775 1.00 94.25 503 ALA A N 1
ATOM 3777 C CA . ALA A 1 503 ? 16.378 6.616 -28.284 1.00 94.25 503 ALA A CA 1
ATOM 3778 C C . ALA A 1 503 ? 15.422 6.227 -27.149 1.00 94.25 503 ALA A C 1
ATOM 3780 O O . ALA A 1 503 ? 14.397 6.881 -26.989 1.00 94.25 503 ALA A O 1
ATOM 3781 N N . ARG A 1 504 ? 15.822 5.275 -26.297 1.00 95.88 504 ARG A N 1
ATOM 3782 C CA . ARG A 1 504 ? 15.033 4.838 -25.138 1.00 95.88 504 ARG A CA 1
ATOM 3783 C C . ARG A 1 504 ? 14.777 5.976 -24.148 1.00 95.88 504 ARG A C 1
ATOM 3785 O O . ARG A 1 504 ? 13.628 6.196 -23.786 1.00 95.88 504 ARG A O 1
ATOM 3792 N N . LEU A 1 505 ? 15.803 6.764 -23.807 1.00 95.94 505 LEU A N 1
ATOM 3793 C CA . LEU A 1 505 ? 15.683 7.969 -22.967 1.00 95.94 505 LEU A CA 1
ATOM 3794 C C . LEU A 1 505 ? 14.723 9.012 -23.567 1.00 95.94 505 LEU A C 1
ATOM 3796 O O . LEU A 1 505 ? 13.986 9.681 -22.844 1.00 95.94 505 LEU A O 1
ATOM 3800 N N . ARG A 1 506 ? 14.710 9.158 -24.897 1.00 95.44 506 ARG A N 1
ATOM 3801 C CA . ARG A 1 506 ? 13.747 10.027 -25.587 1.00 95.44 506 ARG A CA 1
ATOM 3802 C C . ARG A 1 506 ? 12.333 9.460 -25.513 1.00 95.44 506 ARG A C 1
ATOM 3804 O O . ARG A 1 506 ? 11.403 10.219 -25.279 1.00 95.44 506 ARG A O 1
ATOM 3811 N N . THR A 1 507 ? 12.173 8.154 -25.712 1.00 95.25 507 THR A N 1
ATOM 3812 C CA . THR A 1 507 ? 10.868 7.484 -25.678 1.00 95.25 507 THR A CA 1
ATOM 3813 C C . THR A 1 507 ? 10.224 7.542 -24.298 1.00 95.25 507 THR A C 1
ATOM 3815 O O . THR A 1 507 ? 9.032 7.804 -24.228 1.00 95.25 507 THR A O 1
ATOM 3818 N N . ILE A 1 508 ? 10.997 7.406 -23.217 1.00 95.50 508 ILE A N 1
ATOM 3819 C CA . ILE A 1 508 ? 10.487 7.602 -21.846 1.00 95.50 508 ILE A CA 1
ATOM 3820 C C . ILE A 1 508 ? 10.339 9.087 -21.455 1.00 95.50 508 ILE A C 1
ATOM 3822 O O . ILE A 1 508 ? 9.937 9.395 -20.340 1.00 95.50 508 ILE A O 1
ATOM 3826 N N . GLY A 1 509 ? 10.689 10.025 -22.344 1.00 94.94 509 GLY A N 1
ATOM 3827 C CA . GLY A 1 509 ? 10.444 11.458 -22.154 1.00 94.94 509 GLY A CA 1
ATOM 3828 C C . GLY A 1 509 ? 11.422 12.201 -21.237 1.00 94.94 509 GLY A C 1
ATOM 3829 O O . GLY A 1 509 ? 11.159 13.356 -20.903 1.00 94.94 509 GLY A O 1
ATOM 3830 N N . VAL A 1 510 ? 12.547 11.595 -20.840 1.00 95.12 510 VAL A N 1
ATOM 3831 C CA . VAL A 1 510 ? 13.514 12.230 -19.915 1.00 95.12 510 VAL A CA 1
ATOM 3832 C C . VAL A 1 510 ? 14.602 13.044 -20.622 1.00 95.12 510 VAL A C 1
ATOM 3834 O O . VAL A 1 510 ? 15.267 13.882 -20.008 1.00 95.12 510 VAL A O 1
ATOM 3837 N N . LEU A 1 511 ? 14.796 12.833 -21.927 1.00 93.12 511 LEU A N 1
ATOM 3838 C CA . LEU A 1 511 ? 15.774 13.580 -22.720 1.00 93.12 511 LEU A CA 1
ATOM 3839 C C . LEU A 1 511 ? 15.336 15.049 -22.866 1.00 93.12 511 LEU A C 1
ATOM 3841 O O . LEU A 1 511 ? 14.252 15.334 -23.364 1.00 93.12 511 LEU A O 1
ATOM 3845 N N . GLY A 1 512 ? 16.179 15.988 -22.436 1.00 90.94 512 GLY A N 1
ATOM 3846 C CA . GLY A 1 512 ? 15.873 17.422 -22.378 1.00 90.94 512 GLY A CA 1
ATOM 3847 C C . GLY A 1 512 ? 14.935 17.829 -21.234 1.00 90.94 512 GLY A C 1
ATOM 3848 O O . GLY A 1 512 ? 14.709 19.019 -21.042 1.00 90.94 512 GLY A O 1
ATOM 3849 N N . ASN A 1 513 ? 14.424 16.869 -20.461 1.00 91.25 513 ASN A N 1
ATOM 3850 C CA . ASN A 1 513 ? 13.453 17.080 -19.392 1.00 91.25 513 ASN A CA 1
ATOM 3851 C C . ASN A 1 513 ? 13.677 16.048 -18.275 1.00 91.25 513 ASN A C 1
ATOM 3853 O O . ASN A 1 513 ? 12.917 15.092 -18.141 1.00 91.25 513 ASN A O 1
ATOM 3857 N N . LYS A 1 514 ? 14.753 16.196 -17.495 1.00 92.94 514 LYS A N 1
ATOM 3858 C CA . LYS A 1 514 ? 15.101 15.240 -16.433 1.00 92.94 514 LYS A CA 1
ATOM 3859 C C . LYS A 1 514 ? 14.013 15.198 -15.351 1.00 92.94 514 LYS A C 1
ATOM 3861 O O . LYS A 1 514 ? 13.797 16.184 -14.648 1.00 92.94 514 LYS A O 1
ATOM 3866 N N . HIS A 1 515 ? 13.361 14.049 -15.219 1.00 95.31 515 HIS A N 1
ATOM 3867 C CA . HIS A 1 515 ? 12.389 13.729 -14.176 1.00 95.31 515 HIS A CA 1
ATOM 3868 C C . HIS A 1 515 ? 12.313 12.211 -13.997 1.00 95.31 515 HIS A C 1
ATOM 3870 O O . HIS A 1 515 ? 12.758 11.471 -14.874 1.00 95.31 515 HIS A O 1
ATOM 3876 N N . VAL A 1 516 ? 11.729 11.753 -12.889 1.00 96.44 516 VAL A N 1
ATOM 3877 C CA . VAL A 1 516 ? 11.434 10.329 -12.696 1.00 96.44 516 VAL A CA 1
ATOM 3878 C C . VAL A 1 516 ? 10.139 9.983 -13.447 1.00 96.44 516 VAL A C 1
ATOM 3880 O O . VAL A 1 516 ? 9.113 10.598 -13.152 1.00 96.44 516 VAL A O 1
ATOM 3883 N N . PRO A 1 517 ? 10.140 9.054 -14.422 1.00 95.31 517 PRO A N 1
ATOM 3884 C CA . PRO A 1 517 ? 8.918 8.690 -15.140 1.00 95.31 517 PRO A CA 1
ATOM 3885 C C . PRO A 1 517 ? 7.970 7.842 -14.282 1.00 95.31 517 PRO A C 1
ATOM 3887 O O . PRO A 1 517 ? 8.416 7.046 -13.453 1.00 95.31 517 PRO A O 1
ATOM 3890 N N . THR A 1 518 ? 6.664 7.944 -14.539 1.00 92.44 518 THR A N 1
ATOM 3891 C CA . THR A 1 518 ? 5.621 7.229 -13.782 1.00 92.44 518 THR A CA 1
ATOM 3892 C C . THR A 1 518 ? 5.800 5.712 -13.799 1.00 92.44 518 THR A C 1
ATOM 3894 O O . THR A 1 518 ? 5.652 5.082 -12.759 1.00 92.44 518 THR A O 1
ATOM 3897 N N . ASP A 1 519 ? 6.204 5.120 -14.930 1.00 93.50 519 ASP A N 1
ATOM 3898 C CA . ASP A 1 519 ? 6.463 3.672 -15.017 1.00 93.50 519 ASP A CA 1
ATOM 3899 C C . ASP A 1 519 ? 7.526 3.199 -14.016 1.00 93.50 519 ASP A C 1
ATOM 3901 O O . ASP A 1 519 ? 7.439 2.087 -13.502 1.00 93.50 519 ASP A O 1
ATOM 3905 N N . TYR A 1 520 ? 8.502 4.051 -13.693 1.00 95.69 520 TYR A N 1
ATOM 3906 C CA . TYR A 1 520 ? 9.530 3.744 -12.702 1.00 95.69 520 TYR A CA 1
ATOM 3907 C C . TYR A 1 520 ? 9.021 3.969 -11.275 1.00 95.69 520 TYR A C 1
ATOM 3909 O O . TYR A 1 520 ? 9.337 3.181 -10.389 1.00 95.69 520 TYR A O 1
ATOM 3917 N N . LEU A 1 521 ? 8.186 4.992 -11.051 1.00 94.06 521 LEU A N 1
ATOM 3918 C CA . LEU A 1 521 ? 7.494 5.210 -9.770 1.00 94.06 521 LEU A CA 1
ATOM 3919 C C . LEU A 1 521 ? 6.462 4.122 -9.453 1.00 94.06 521 LEU A C 1
ATOM 3921 O O . LEU A 1 521 ? 6.044 4.001 -8.303 1.00 94.06 521 LEU A O 1
ATOM 3925 N N . ARG A 1 522 ? 6.037 3.354 -10.459 1.00 92.88 522 ARG A N 1
ATOM 3926 C CA . ARG A 1 522 ? 5.100 2.232 -10.331 1.00 92.88 522 ARG A CA 1
ATOM 3927 C C . ARG A 1 522 ? 5.744 0.869 -10.606 1.00 92.88 522 ARG A C 1
ATOM 3929 O O . ARG A 1 522 ? 5.032 -0.112 -10.788 1.00 92.88 522 ARG A O 1
ATOM 3936 N N . GLY A 1 523 ? 7.076 0.803 -10.644 1.00 94.06 523 GLY A N 1
ATOM 3937 C CA . GLY A 1 523 ? 7.818 -0.456 -10.706 1.00 94.06 523 GLY A CA 1
ATOM 3938 C C . GLY A 1 523 ? 7.873 -1.167 -9.353 1.00 94.06 523 GLY A C 1
ATOM 3939 O O . GLY A 1 523 ? 7.484 -0.610 -8.315 1.00 94.06 523 GLY A O 1
ATOM 3940 N N . SER A 1 524 ? 8.416 -2.384 -9.348 1.00 95.75 524 SER A N 1
ATOM 3941 C CA . SER A 1 524 ? 8.587 -3.151 -8.112 1.00 95.75 524 SER A CA 1
ATOM 3942 C C . SER A 1 524 ? 9.467 -2.418 -7.099 1.00 95.75 524 SER A C 1
ATOM 3944 O O . SER A 1 524 ? 10.232 -1.512 -7.444 1.00 95.75 524 SER A O 1
ATOM 3946 N N . GLU A 1 525 ? 9.371 -2.798 -5.823 1.00 96.19 525 GLU A N 1
ATOM 3947 C CA . GLU A 1 525 ? 10.228 -2.232 -4.774 1.00 96.19 525 GLU A CA 1
ATOM 3948 C C . GLU A 1 525 ? 11.715 -2.331 -5.153 1.00 96.19 525 GLU A C 1
ATOM 3950 O O . GLU A 1 525 ? 12.446 -1.347 -5.049 1.00 96.19 525 GLU A O 1
ATOM 3955 N N . ALA A 1 526 ? 12.148 -3.477 -5.686 1.00 96.94 526 ALA A N 1
ATOM 3956 C CA . ALA A 1 526 ? 13.519 -3.683 -6.149 1.00 96.94 526 ALA A CA 1
ATOM 3957 C C . ALA A 1 526 ? 13.914 -2.703 -7.268 1.00 96.94 526 ALA A C 1
ATOM 3959 O O . ALA A 1 526 ? 14.982 -2.092 -7.204 1.00 96.94 526 ALA A O 1
ATOM 3960 N N . GLN A 1 527 ? 13.039 -2.491 -8.258 1.00 97.38 527 GLN A N 1
ATOM 3961 C CA . GLN A 1 527 ? 13.285 -1.541 -9.347 1.00 97.38 527 GLN A CA 1
ATOM 3962 C C . GLN A 1 527 ? 13.381 -0.099 -8.832 1.00 97.38 527 GLN A C 1
ATOM 3964 O O . GLN A 1 527 ? 14.281 0.645 -9.223 1.00 97.38 527 GLN A O 1
ATOM 3969 N N . ARG A 1 528 ? 12.502 0.296 -7.905 1.00 97.69 528 ARG A N 1
ATOM 3970 C CA . ARG A 1 528 ? 12.524 1.630 -7.287 1.00 97.69 528 ARG A CA 1
ATOM 3971 C C . ARG A 1 528 ? 13.744 1.851 -6.397 1.00 97.69 528 ARG A C 1
ATOM 3973 O O . ARG A 1 528 ? 14.341 2.925 -6.447 1.00 97.69 528 ARG A O 1
ATOM 3980 N N . ARG A 1 529 ? 14.171 0.836 -5.641 1.00 97.38 529 ARG A N 1
ATOM 3981 C CA . ARG A 1 529 ? 15.421 0.867 -4.864 1.00 97.38 529 ARG A CA 1
ATOM 3982 C C . ARG A 1 529 ? 16.644 1.008 -5.762 1.00 97.38 529 ARG A C 1
ATOM 3984 O O . ARG A 1 529 ? 17.510 1.819 -5.457 1.00 97.38 529 ARG A O 1
ATOM 3991 N N . ALA A 1 530 ? 16.700 0.269 -6.869 1.00 97.62 530 ALA A N 1
ATOM 3992 C CA . ALA A 1 530 ? 17.788 0.373 -7.838 1.00 97.62 530 ALA A CA 1
ATOM 3993 C C . ALA A 1 530 ? 17.853 1.774 -8.468 1.00 97.62 530 ALA A C 1
ATOM 3995 O O . ALA A 1 530 ? 18.930 2.364 -8.540 1.00 97.62 530 ALA A O 1
ATOM 3996 N N . LEU A 1 531 ? 16.701 2.351 -8.832 1.00 97.88 531 LEU A N 1
ATOM 3997 C CA . LEU A 1 531 ? 16.619 3.733 -9.308 1.00 97.88 531 LEU A CA 1
ATOM 3998 C C . LEU A 1 531 ? 17.126 4.741 -8.268 1.00 97.88 531 LEU A C 1
ATOM 4000 O O . LEU A 1 531 ? 17.922 5.620 -8.602 1.00 97.88 531 LEU A O 1
ATOM 4004 N N . LEU A 1 532 ? 16.674 4.617 -7.016 1.00 97.38 532 LEU A N 1
ATOM 4005 C CA . LEU A 1 532 ? 17.109 5.493 -5.930 1.00 97.38 532 LEU A CA 1
ATOM 4006 C C . LEU A 1 532 ? 18.613 5.350 -5.666 1.00 97.38 532 LEU A C 1
ATOM 4008 O O . LEU A 1 532 ? 19.286 6.356 -5.478 1.00 97.38 532 LEU A O 1
ATOM 4012 N N . ALA A 1 533 ? 19.152 4.131 -5.706 1.00 96.56 533 ALA A N 1
ATOM 4013 C CA . ALA A 1 533 ? 20.584 3.891 -5.555 1.00 96.56 533 ALA A CA 1
ATOM 4014 C C . ALA A 1 533 ? 21.395 4.614 -6.640 1.00 96.56 533 ALA A C 1
ATOM 4016 O O . ALA A 1 533 ? 22.361 5.291 -6.316 1.00 96.56 533 ALA A O 1
ATOM 4017 N N . GLY A 1 534 ? 20.961 4.556 -7.904 1.00 96.25 534 GLY A N 1
ATOM 4018 C CA . GLY A 1 534 ? 21.624 5.288 -8.986 1.00 96.25 534 GLY A CA 1
ATOM 4019 C C . GLY A 1 534 ? 21.615 6.807 -8.780 1.00 96.25 534 GLY A C 1
ATOM 4020 O O . GLY A 1 534 ? 22.615 7.460 -9.048 1.00 96.25 534 GLY A O 1
ATOM 4021 N N . LEU A 1 535 ? 20.509 7.365 -8.274 1.00 95.75 535 LEU A N 1
ATOM 4022 C CA . LEU A 1 535 ? 20.400 8.796 -7.949 1.00 95.75 535 LEU A CA 1
ATOM 4023 C C . LEU A 1 535 ? 21.292 9.206 -6.767 1.00 95.75 535 LEU A C 1
ATOM 4025 O O . LEU A 1 535 ? 21.859 10.297 -6.764 1.00 95.75 535 LEU A O 1
ATOM 4029 N N . LEU A 1 536 ? 21.375 8.357 -5.740 1.00 94.94 536 LEU A N 1
ATOM 4030 C CA . LEU A 1 536 ? 22.156 8.630 -4.536 1.00 94.94 536 LEU A CA 1
ATOM 4031 C C . LEU A 1 536 ? 23.658 8.438 -4.756 1.00 94.94 536 LEU A C 1
ATOM 4033 O O . LEU A 1 536 ? 24.440 9.160 -4.149 1.00 94.94 536 LEU A O 1
ATOM 4037 N N . ASP A 1 537 ? 24.067 7.518 -5.626 1.00 93.81 537 ASP A N 1
ATOM 4038 C CA . ASP A 1 537 ? 25.481 7.333 -5.960 1.00 93.81 537 ASP A CA 1
ATOM 4039 C C . ASP A 1 537 ? 26.063 8.557 -6.699 1.00 93.81 537 ASP A C 1
ATOM 4041 O O . ASP A 1 537 ? 27.261 8.809 -6.602 1.00 93.81 537 ASP A O 1
ATOM 4045 N N . THR A 1 538 ? 25.238 9.334 -7.417 1.00 91.12 538 THR A N 1
ATOM 4046 C CA . THR A 1 538 ? 25.692 10.522 -8.165 1.00 91.12 538 THR A CA 1
ATOM 4047 C C . THR A 1 538 ? 25.529 11.828 -7.389 1.00 91.12 538 THR A C 1
ATOM 4049 O O . THR A 1 538 ? 26.489 12.575 -7.222 1.00 91.12 538 THR A O 1
ATOM 4052 N N . ASP A 1 539 ? 24.327 12.112 -6.878 1.00 90.12 539 ASP A N 1
ATOM 4053 C CA . ASP A 1 539 ? 23.994 13.401 -6.241 1.00 90.12 539 ASP A CA 1
ATOM 4054 C C . ASP A 1 539 ? 23.611 13.251 -4.761 1.00 90.12 539 ASP A C 1
ATOM 4056 O O . ASP A 1 539 ? 23.126 14.196 -4.124 1.00 90.12 539 ASP A O 1
ATOM 4060 N N . GLY A 1 540 ? 23.801 12.053 -4.203 1.00 91.31 540 GLY A N 1
ATOM 4061 C CA . GLY A 1 540 ? 23.607 11.771 -2.792 1.00 91.31 540 GLY A CA 1
ATOM 4062 C C . GLY A 1 540 ? 24.845 12.107 -1.966 1.00 91.31 540 GLY A C 1
ATOM 4063 O O . GLY A 1 540 ? 25.987 11.897 -2.363 1.00 91.31 540 GLY A O 1
ATOM 4064 N N . THR A 1 541 ? 24.625 12.622 -0.762 1.00 91.38 541 THR A N 1
ATOM 4065 C CA . THR A 1 541 ? 25.677 12.855 0.230 1.00 91.38 541 THR A CA 1
ATOM 4066 C C . THR A 1 541 ? 25.203 12.405 1.602 1.00 91.38 541 THR A C 1
ATOM 4068 O O . THR A 1 541 ? 24.020 12.491 1.925 1.00 91.38 541 THR A O 1
ATOM 4071 N N . VAL A 1 542 ? 26.120 11.922 2.436 1.00 91.69 542 VAL A N 1
ATOM 4072 C CA . VAL A 1 542 ? 25.818 11.594 3.833 1.00 91.69 542 VAL A CA 1
ATOM 4073 C C . VAL A 1 542 ? 26.341 12.722 4.710 1.00 91.69 542 VAL A C 1
ATOM 4075 O O . VAL A 1 542 ? 27.526 13.054 4.695 1.00 91.69 542 VAL A O 1
ATOM 4078 N N . THR A 1 543 ? 25.446 13.342 5.470 1.00 89.31 543 THR A N 1
ATOM 4079 C CA . THR A 1 543 ? 25.804 14.389 6.432 1.00 89.31 543 THR A CA 1
ATOM 4080 C C . THR A 1 543 ? 26.608 13.812 7.595 1.00 89.31 543 THR A C 1
ATOM 4082 O O . THR A 1 543 ? 26.508 12.628 7.911 1.00 89.31 543 THR A O 1
ATOM 4085 N N . GLY A 1 544 ? 27.342 14.659 8.324 1.00 80.94 544 GLY A N 1
ATOM 4086 C CA . GLY A 1 544 ? 28.073 14.227 9.525 1.00 80.94 544 GLY A CA 1
ATOM 4087 C C . GLY A 1 544 ? 27.186 13.635 10.634 1.00 80.94 544 GLY A C 1
ATOM 4088 O O . GLY A 1 544 ? 27.696 12.950 11.513 1.00 80.94 544 GLY A O 1
ATOM 4089 N N . GLY A 1 545 ? 25.868 13.871 10.588 1.00 81.94 545 GLY A N 1
ATOM 4090 C CA . GLY A 1 545 ? 24.881 13.256 11.483 1.00 81.94 545 GLY A CA 1
ATOM 4091 C C . GLY A 1 545 ? 24.346 11.899 11.008 1.00 81.94 545 GLY A C 1
ATOM 4092 O O . GLY A 1 545 ? 23.493 11.331 11.680 1.00 81.94 545 GLY A O 1
ATOM 4093 N N . GLY A 1 546 ? 24.807 11.393 9.861 1.00 84.62 546 GLY A N 1
ATOM 4094 C CA . GLY A 1 546 ? 24.373 10.120 9.278 1.00 84.62 546 GLY A CA 1
ATOM 4095 C C . GLY A 1 546 ? 23.121 10.203 8.397 1.00 84.62 546 GLY A C 1
ATOM 4096 O O . GLY A 1 546 ? 22.732 9.195 7.815 1.00 84.62 546 GLY A O 1
ATOM 4097 N N . SER A 1 547 ? 22.497 11.377 8.253 1.00 86.81 547 SER A N 1
ATOM 4098 C CA . SER A 1 547 ? 21.361 11.562 7.340 1.00 86.81 547 SER A CA 1
ATOM 4099 C C . SER A 1 547 ? 21.829 11.641 5.890 1.00 86.81 547 SER A C 1
ATOM 4101 O O . SER A 1 547 ? 22.783 12.366 5.596 1.00 86.81 547 SER A O 1
ATOM 4103 N N . VAL A 1 548 ? 21.121 10.953 4.995 1.00 91.81 548 VAL A N 1
ATOM 4104 C CA . VAL A 1 548 ? 21.322 11.028 3.541 1.00 91.81 548 VAL A CA 1
ATOM 4105 C C . VAL A 1 548 ? 20.631 12.280 2.996 1.00 91.81 548 VAL A C 1
ATOM 4107 O O . VAL A 1 548 ? 19.498 12.577 3.368 1.00 91.81 548 VAL A O 1
ATOM 4110 N N . GLN A 1 549 ? 21.313 13.014 2.124 1.00 92.19 549 GLN A N 1
ATOM 4111 C CA . GLN A 1 549 ? 20.825 14.204 1.432 1.00 92.19 549 GLN A CA 1
ATOM 4112 C C . GLN A 1 549 ? 20.966 14.021 -0.072 1.00 92.19 549 GLN A C 1
ATOM 4114 O O . GLN A 1 549 ? 21.965 13.480 -0.531 1.00 92.19 549 GLN A O 1
ATOM 4119 N N . PHE A 1 550 ? 20.000 14.525 -0.830 1.00 93.12 550 PHE A N 1
ATOM 4120 C CA . PHE A 1 550 ? 20.016 14.535 -2.289 1.00 93.12 550 PHE A CA 1
ATOM 4121 C C . PHE A 1 550 ? 19.728 15.958 -2.747 1.00 93.12 550 PHE A C 1
ATOM 4123 O O . PHE A 1 550 ? 18.721 16.528 -2.348 1.00 93.12 550 PHE A O 1
ATOM 4130 N N . SER A 1 551 ? 20.619 16.565 -3.532 1.00 90.31 551 SER A N 1
ATOM 4131 C CA . SER A 1 551 ? 20.496 17.983 -3.889 1.00 90.31 551 SER A CA 1
ATOM 4132 C C . SER A 1 551 ? 20.449 18.199 -5.391 1.00 90.31 551 SER A C 1
ATOM 4134 O O . SER A 1 551 ? 21.406 17.896 -6.094 1.00 90.31 551 SER A O 1
ATOM 4136 N N . VAL A 1 552 ? 19.370 18.807 -5.886 1.00 91.25 552 VAL A N 1
ATOM 4137 C CA . VAL A 1 552 ? 19.195 19.108 -7.315 1.00 91.25 552 VAL A CA 1
ATOM 4138 C C . VAL A 1 552 ? 18.578 20.484 -7.539 1.00 91.25 552 VAL A C 1
ATOM 4140 O O . VAL A 1 552 ? 17.950 21.066 -6.662 1.00 91.25 552 VAL A O 1
ATOM 4143 N N . THR A 1 553 ? 18.743 21.025 -8.745 1.00 88.56 553 THR A N 1
ATOM 4144 C CA . THR A 1 553 ? 18.156 22.322 -9.144 1.00 88.56 553 THR A CA 1
ATOM 4145 C C . THR A 1 553 ? 16.847 22.185 -9.925 1.00 88.56 553 THR A C 1
ATOM 4147 O O . THR A 1 553 ? 16.202 23.181 -10.230 1.00 88.56 553 THR A O 1
ATOM 4150 N N . SER A 1 554 ? 16.432 20.960 -10.262 1.00 88.62 554 SER A N 1
ATOM 4151 C CA . SER A 1 554 ? 15.173 20.699 -10.967 1.00 88.62 554 SER A CA 1
ATOM 4152 C C . SER A 1 554 ? 14.068 20.376 -9.966 1.00 88.62 554 SER A C 1
ATOM 4154 O O . SER A 1 554 ? 14.088 19.313 -9.346 1.00 88.62 554 SER A O 1
ATOM 4156 N N . GLU A 1 555 ? 13.079 21.265 -9.858 1.00 89.75 555 GLU A N 1
ATOM 4157 C CA . GLU A 1 555 ? 11.895 21.068 -9.009 1.00 89.75 555 GLU A CA 1
ATOM 4158 C C . GLU A 1 555 ? 11.120 19.799 -9.398 1.00 89.75 555 GLU A C 1
ATOM 4160 O O . GLU A 1 555 ? 10.771 18.968 -8.565 1.00 89.75 555 GLU A O 1
ATOM 4165 N N . ARG A 1 556 ? 10.920 19.578 -10.702 1.00 91.38 556 ARG A N 1
ATOM 4166 C CA . ARG A 1 556 ? 10.227 18.382 -11.199 1.00 91.38 556 ARG A CA 1
ATOM 4167 C C . ARG A 1 556 ? 10.961 17.094 -10.816 1.00 91.38 556 ARG A C 1
ATOM 4169 O O . ARG A 1 556 ? 10.318 16.092 -10.514 1.00 91.38 556 ARG A O 1
ATOM 4176 N N . LEU A 1 557 ? 12.295 17.108 -10.852 1.00 93.69 557 LEU A N 1
ATOM 4177 C CA . LEU A 1 557 ? 13.090 15.942 -10.477 1.00 93.69 557 LEU A CA 1
ATOM 4178 C C . LEU A 1 557 ? 12.994 15.685 -8.974 1.00 93.69 557 LEU A C 1
ATOM 4180 O O . LEU A 1 557 ? 12.716 14.553 -8.600 1.00 93.69 557 LEU A O 1
ATOM 4184 N N . VAL A 1 558 ? 13.161 16.709 -8.127 1.00 93.06 558 VAL A N 1
ATOM 4185 C CA . VAL A 1 558 ? 13.100 16.512 -6.669 1.00 93.06 558 VAL A CA 1
ATOM 4186 C C . VAL A 1 558 ? 11.722 16.036 -6.216 1.00 93.06 558 VAL A C 1
ATOM 4188 O O . VAL A 1 558 ? 11.649 15.166 -5.358 1.00 93.06 558 VAL A O 1
ATOM 4191 N N . LEU A 1 559 ? 10.634 16.519 -6.826 1.00 92.06 559 LEU A N 1
ATOM 4192 C CA . LEU A 1 559 ? 9.283 16.044 -6.514 1.00 92.06 559 LEU A CA 1
ATOM 4193 C C . LEU A 1 559 ? 9.106 14.565 -6.887 1.00 92.06 559 LEU A C 1
ATOM 4195 O O . LEU A 1 559 ? 8.561 13.798 -6.097 1.00 92.06 559 LEU A O 1
ATOM 4199 N N . GLY A 1 560 ? 9.637 14.141 -8.039 1.00 94.00 560 GLY A N 1
ATOM 4200 C CA . GLY A 1 560 ? 9.648 12.728 -8.429 1.00 94.00 560 GLY A CA 1
ATOM 4201 C C . GLY A 1 560 ? 10.512 11.860 -7.508 1.00 94.00 560 GLY A C 1
ATOM 4202 O O . GLY A 1 560 ? 10.126 10.747 -7.167 1.00 94.00 560 GLY A O 1
ATOM 4203 N N . VAL A 1 561 ? 11.660 12.369 -7.053 1.00 95.06 561 VAL A N 1
ATOM 4204 C CA . VAL A 1 561 ? 12.517 11.672 -6.079 1.00 95.06 561 VAL A CA 1
ATOM 4205 C C . VAL A 1 561 ? 11.852 11.605 -4.702 1.00 95.06 561 VAL A C 1
ATOM 4207 O O . VAL A 1 561 ? 11.918 10.570 -4.046 1.00 95.06 561 VAL A O 1
ATOM 4210 N N . ARG A 1 562 ? 11.146 12.659 -4.281 1.00 93.00 562 ARG A N 1
ATOM 4211 C CA . ARG A 1 562 ? 10.346 12.669 -3.052 1.00 93.00 562 ARG A CA 1
ATOM 4212 C C . ARG A 1 562 ? 9.284 11.573 -3.093 1.00 93.00 562 ARG A C 1
ATOM 4214 O O . ARG A 1 562 ? 9.200 10.795 -2.149 1.00 93.00 562 ARG A O 1
ATOM 4221 N N . GLU A 1 563 ? 8.519 11.476 -4.182 1.00 92.12 563 GLU A N 1
ATOM 4222 C CA . GLU A 1 563 ? 7.530 10.404 -4.354 1.00 92.12 563 GLU A CA 1
ATOM 4223 C C . GLU A 1 563 ? 8.196 9.021 -4.358 1.00 92.12 563 GLU A C 1
ATOM 4225 O O . GLU A 1 563 ? 7.724 8.117 -3.673 1.00 92.12 563 GLU A O 1
ATOM 4230 N N . LEU A 1 564 ? 9.329 8.863 -5.051 1.00 95.19 564 LEU A N 1
ATOM 4231 C CA . LEU A 1 564 ? 10.100 7.618 -5.058 1.00 95.19 564 LEU A CA 1
ATOM 4232 C C . LEU A 1 564 ? 10.489 7.182 -3.637 1.00 95.19 564 LEU A C 1
ATOM 4234 O O . LEU A 1 564 ? 10.243 6.037 -3.266 1.00 95.19 564 LEU A O 1
ATOM 4238 N N . ILE A 1 565 ? 11.050 8.088 -2.835 1.00 94.31 565 ILE A N 1
ATOM 4239 C CA . ILE A 1 565 ? 11.491 7.814 -1.460 1.00 94.31 565 ILE A CA 1
ATOM 4240 C C . ILE A 1 565 ? 10.296 7.466 -0.563 1.00 94.31 565 ILE A C 1
ATOM 4242 O O . ILE A 1 565 ? 10.332 6.448 0.128 1.00 94.31 565 ILE A O 1
ATOM 4246 N N . VAL A 1 566 ? 9.218 8.256 -0.613 1.00 91.06 566 VAL A N 1
ATOM 4247 C CA . VAL A 1 566 ? 8.004 7.999 0.184 1.00 91.06 566 VAL A CA 1
ATOM 4248 C C . VAL A 1 566 ? 7.362 6.669 -0.207 1.00 91.06 566 VAL A C 1
ATOM 4250 O O . VAL A 1 566 ? 6.963 5.901 0.662 1.00 91.06 566 VAL A O 1
ATOM 4253 N N . SER A 1 567 ? 7.339 6.334 -1.500 1.00 92.56 567 SER A N 1
ATOM 4254 C CA . SER A 1 567 ? 6.797 5.059 -1.984 1.00 92.56 567 SER A CA 1
ATOM 4255 C C . SER A 1 567 ? 7.593 3.832 -1.507 1.00 92.56 567 SER A C 1
ATOM 4257 O O . SER A 1 567 ? 7.080 2.715 -1.538 1.00 92.56 567 SER A O 1
ATOM 4259 N N . LEU A 1 568 ? 8.843 4.016 -1.068 1.00 94.38 568 LEU A N 1
ATOM 4260 C CA . LEU A 1 568 ? 9.685 2.980 -0.458 1.00 94.38 568 LEU A CA 1
ATOM 4261 C C . LEU A 1 568 ? 9.520 2.908 1.074 1.00 94.38 568 LEU A C 1
ATOM 4263 O O . LEU A 1 568 ? 10.284 2.208 1.735 1.00 94.38 568 LEU A O 1
ATOM 4267 N N . GLY A 1 569 ? 8.554 3.639 1.642 1.00 90.81 569 GLY A N 1
ATOM 4268 C CA . GLY A 1 569 ? 8.288 3.694 3.083 1.00 90.81 569 GLY A CA 1
ATOM 4269 C C . GLY A 1 569 ? 9.257 4.592 3.863 1.00 90.81 569 GLY A C 1
ATOM 4270 O O . GLY A 1 569 ? 9.248 4.609 5.095 1.00 90.81 569 GLY A O 1
ATOM 4271 N N . TYR A 1 570 ? 10.113 5.353 3.174 1.00 90.44 570 TYR A N 1
ATOM 4272 C CA . TYR A 1 570 ? 11.089 6.230 3.817 1.00 90.44 570 TYR A CA 1
ATOM 4273 C C . TYR A 1 570 ? 10.521 7.617 4.119 1.00 90.44 570 TYR A C 1
ATOM 4275 O O . TYR A 1 570 ? 9.689 8.163 3.395 1.00 90.44 570 TYR A O 1
ATOM 4283 N N . ARG A 1 571 ? 11.029 8.226 5.195 1.00 86.44 571 ARG A N 1
ATOM 4284 C CA . ARG A 1 571 ? 10.736 9.617 5.557 1.00 86.44 571 ARG A CA 1
ATOM 4285 C C . ARG A 1 571 ? 11.673 10.555 4.816 1.00 86.44 571 ARG A C 1
ATOM 4287 O O . ARG A 1 571 ? 12.881 10.334 4.795 1.00 86.44 571 ARG A O 1
ATOM 4294 N N . VAL A 1 572 ? 11.117 11.632 4.281 1.00 88.31 572 VAL A N 1
ATOM 4295 C CA . VAL A 1 572 ? 11.867 12.669 3.576 1.00 88.31 572 VAL A CA 1
ATOM 4296 C C . VAL A 1 572 ? 11.401 14.039 4.041 1.00 88.31 572 VAL A C 1
ATOM 4298 O O . VAL A 1 572 ? 10.217 14.257 4.280 1.00 88.31 572 VAL A O 1
ATOM 4301 N N . GLN A 1 573 ? 12.343 14.961 4.181 1.00 87.56 573 GLN A N 1
ATOM 4302 C CA . GLN A 1 573 ? 12.069 16.378 4.369 1.00 87.56 573 GLN A CA 1
ATOM 4303 C C . GLN A 1 573 ? 12.663 17.111 3.180 1.00 87.56 573 GLN A C 1
ATOM 4305 O O . GLN A 1 573 ? 13.743 16.747 2.725 1.00 87.56 573 GLN A O 1
ATOM 4310 N N . MET A 1 574 ? 11.951 18.115 2.682 1.00 88.38 574 MET A N 1
ATOM 4311 C CA . MET A 1 574 ? 12.411 18.918 1.558 1.00 88.38 574 MET A CA 1
ATOM 4312 C C . MET A 1 574 ? 12.653 20.345 2.025 1.00 88.38 574 MET A C 1
ATOM 4314 O O . MET A 1 574 ? 11.822 20.943 2.710 1.00 88.38 574 MET A O 1
ATOM 4318 N N . SER A 1 575 ? 13.788 20.901 1.629 1.00 87.50 575 SER A N 1
ATOM 4319 C CA . SER A 1 575 ? 14.152 22.284 1.892 1.00 87.50 575 SER A CA 1
ATOM 4320 C C . SER A 1 575 ? 14.617 22.967 0.613 1.00 87.50 575 SER A C 1
ATOM 4322 O O . SER A 1 575 ? 15.170 22.342 -0.290 1.00 87.50 575 SER A O 1
ATOM 4324 N N . THR A 1 576 ? 14.387 24.273 0.521 1.00 89.75 576 THR A N 1
ATOM 4325 C CA . THR A 1 576 ? 14.825 25.074 -0.626 1.00 89.75 576 THR A CA 1
ATOM 4326 C C . THR A 1 576 ? 15.884 26.071 -0.198 1.00 89.75 576 THR A C 1
ATOM 4328 O O . THR A 1 576 ? 15.704 26.799 0.781 1.00 89.75 576 THR A O 1
ATOM 4331 N N . LYS A 1 577 ? 16.967 26.168 -0.965 1.00 87.75 577 LYS A N 1
ATOM 4332 C CA . LYS A 1 577 ? 18.039 27.139 -0.751 1.00 87.75 577 LYS A CA 1
ATOM 4333 C C . LYS A 1 577 ? 18.335 27.891 -2.038 1.00 87.75 577 LYS A C 1
ATOM 4335 O O . LYS A 1 577 ? 18.489 27.300 -3.102 1.00 87.75 577 LYS A O 1
ATOM 4340 N N . ARG A 1 578 ? 18.494 29.211 -1.941 1.00 86.00 578 ARG A N 1
ATOM 4341 C CA . ARG A 1 578 ? 18.913 30.022 -3.087 1.00 86.00 578 ARG A CA 1
ATOM 4342 C C . ARG A 1 578 ? 20.388 29.768 -3.412 1.00 86.00 578 ARG A C 1
ATOM 4344 O O . ARG A 1 578 ? 21.245 29.846 -2.530 1.00 86.00 578 ARG A O 1
ATOM 4351 N N . VAL A 1 579 ? 20.684 29.494 -4.677 1.00 85.56 579 VAL A N 1
ATOM 4352 C CA . VAL A 1 579 ? 22.028 29.223 -5.206 1.00 85.56 579 VAL A CA 1
ATOM 4353 C C . VAL A 1 579 ? 22.322 30.098 -6.424 1.00 85.56 579 VAL A C 1
ATOM 4355 O O . VAL A 1 579 ? 21.437 30.748 -6.977 1.00 85.56 579 VAL A O 1
ATOM 4358 N N . ARG A 1 580 ? 23.591 30.159 -6.840 1.00 77.75 580 ARG A N 1
ATOM 4359 C CA . ARG A 1 580 ? 23.990 30.898 -8.046 1.00 77.75 580 ARG A CA 1
ATOM 4360 C C . ARG A 1 580 ? 23.581 30.110 -9.294 1.00 77.75 580 ARG A C 1
ATOM 4362 O O . ARG A 1 580 ? 24.317 29.228 -9.725 1.00 77.75 580 ARG A O 1
ATOM 4369 N N . GLY A 1 581 ? 22.421 30.440 -9.855 1.00 71.88 581 GLY A N 1
ATOM 4370 C CA . GLY A 1 581 ? 21.918 29.881 -11.110 1.00 71.88 581 GLY A CA 1
ATOM 4371 C C . GLY A 1 581 ? 22.146 30.787 -12.318 1.00 71.88 581 GLY A C 1
ATOM 4372 O O . GLY A 1 581 ? 22.488 31.961 -12.188 1.00 71.88 581 GLY A O 1
ATOM 4373 N N . ARG A 1 582 ? 21.929 30.235 -13.518 1.00 70.62 582 ARG A N 1
ATOM 4374 C CA . ARG A 1 582 ? 21.905 30.996 -14.788 1.00 70.62 582 ARG A CA 1
ATOM 4375 C C . ARG A 1 582 ? 20.521 31.587 -15.090 1.00 70.62 582 ARG A C 1
ATOM 4377 O O . ARG A 1 582 ? 20.403 32.481 -15.917 1.00 70.62 582 ARG A O 1
ATOM 4384 N N . SER A 1 583 ? 19.490 31.059 -14.438 1.00 74.56 583 SER A N 1
ATOM 4385 C CA . SER A 1 583 ? 18.074 31.416 -14.548 1.00 74.56 583 SER A CA 1
ATOM 4386 C C . SER A 1 583 ? 17.423 31.343 -13.167 1.00 74.56 583 SER A C 1
ATOM 4388 O O . SER A 1 583 ? 18.002 30.761 -12.250 1.00 74.56 583 SER A O 1
ATOM 4390 N N . GLU A 1 584 ? 16.212 31.874 -13.012 1.00 67.56 584 GLU A N 1
ATOM 4391 C CA . GLU A 1 584 ? 15.458 31.792 -11.754 1.00 67.56 584 GLU A CA 1
ATOM 4392 C C . GLU A 1 584 ? 15.233 30.337 -11.309 1.00 67.56 584 GLU A C 1
ATOM 4394 O O . GLU A 1 584 ? 15.588 29.983 -10.189 1.00 67.56 584 GLU A O 1
ATOM 4399 N N . GLY A 1 585 ? 14.814 29.457 -12.227 1.00 66.62 585 GLY A N 1
ATOM 4400 C CA . GLY A 1 585 ? 14.640 28.026 -11.946 1.00 66.62 585 GLY A CA 1
ATOM 4401 C C . GLY A 1 585 ? 15.933 27.260 -11.631 1.00 66.62 585 GLY A C 1
ATOM 4402 O O . GLY A 1 585 ? 15.877 26.243 -10.962 1.00 66.62 585 GLY A O 1
ATOM 4403 N N . SER A 1 586 ? 17.108 27.745 -12.055 1.00 72.88 586 SER A N 1
ATOM 4404 C CA . SER A 1 586 ? 18.408 27.156 -11.664 1.00 72.88 586 SER A CA 1
ATOM 4405 C C . SER A 1 586 ? 19.063 27.865 -10.476 1.00 72.88 586 SER A C 1
ATOM 4407 O O . SER A 1 586 ? 20.154 27.485 -10.055 1.00 72.88 586 SER A O 1
ATOM 4409 N N . SER A 1 587 ? 18.418 28.912 -9.947 1.00 80.38 587 SER A N 1
ATOM 4410 C CA . SER A 1 587 ? 18.876 29.685 -8.785 1.00 80.38 587 SER A CA 1
ATOM 4411 C C . SER A 1 587 ? 18.261 29.196 -7.473 1.00 80.38 587 SER A C 1
ATOM 4413 O O . SER A 1 587 ? 18.500 29.796 -6.424 1.00 80.38 587 SER A O 1
ATOM 4415 N N . THR A 1 588 ? 17.512 28.098 -7.522 1.00 85.06 588 THR A N 1
ATOM 4416 C CA . THR A 1 588 ? 16.965 27.401 -6.361 1.00 85.06 588 THR A CA 1
ATOM 4417 C C . THR A 1 588 ? 17.493 25.974 -6.380 1.00 85.06 588 THR A C 1
ATOM 4419 O O . THR A 1 588 ? 17.362 25.266 -7.374 1.00 85.06 588 THR A O 1
ATOM 4422 N N . ALA A 1 589 ? 18.147 25.577 -5.294 1.00 86.44 589 ALA A N 1
ATOM 4423 C CA . ALA A 1 589 ? 18.488 24.193 -5.020 1.00 86.44 589 ALA A CA 1
ATOM 4424 C C . ALA A 1 589 ? 17.446 23.621 -4.063 1.00 86.44 589 ALA A C 1
ATOM 4426 O O . ALA A 1 589 ? 17.051 24.283 -3.098 1.00 86.44 589 ALA A O 1
ATOM 4427 N N . PHE A 1 590 ? 17.028 22.401 -4.350 1.00 89.31 590 PHE A N 1
ATOM 4428 C CA . PHE A 1 590 ? 16.149 21.598 -3.526 1.00 89.31 590 PHE A CA 1
ATOM 4429 C C . PHE A 1 590 ? 17.001 20.501 -2.891 1.00 89.31 590 PHE A C 1
ATOM 4431 O O . PHE A 1 590 ? 17.752 19.837 -3.610 1.00 89.31 590 PHE A O 1
ATOM 4438 N N . THR A 1 591 ? 16.910 20.358 -1.570 1.00 85.31 591 THR A N 1
ATOM 4439 C CA . THR A 1 591 ? 17.680 19.400 -0.761 1.00 85.31 591 THR A CA 1
ATOM 4440 C C . THR A 1 591 ? 16.762 18.587 0.127 1.00 85.31 591 THR A C 1
ATOM 4442 O O . THR A 1 591 ? 15.828 19.206 0.700 1.00 85.31 591 THR A O 1
#